Protein AF-A0A7V4QTB6-F1 (afdb_monomer_lite)

pLDDT: mean 81.58, std 23.26, range [26.41, 98.62]

Structure (mmCIF, N/CA/C/O backbone):
data_AF-A0A7V4QTB6-F1
#
_entry.id   AF-A0A7V4QTB6-F1
#
loop_
_atom_site.group_PDB
_atom_site.id
_atom_site.type_symbol
_atom_site.label_atom_id
_atom_site.label_alt_id
_atom_site.label_comp_id
_atom_site.label_asym_id
_atom_site.label_entity_id
_atom_site.label_seq_id
_atom_site.pdbx_PDB_ins_code
_atom_site.Cartn_x
_atom_site.Cartn_y
_atom_site.Cartn_z
_atom_site.occupancy
_atom_site.B_iso_or_equiv
_atom_site.auth_seq_id
_atom_site.auth_comp_id
_atom_site.auth_asym_id
_atom_site.auth_atom_id
_atom_site.pdbx_PDB_model_num
ATOM 1 N N . MET A 1 1 ? -26.967 -27.176 31.912 1.00 52.25 1 MET A N 1
ATOM 2 C CA . MET A 1 1 ? -25.490 -27.238 31.804 1.00 52.25 1 MET A CA 1
ATOM 3 C C . MET A 1 1 ? -24.957 -26.905 30.406 1.00 52.25 1 MET A C 1
ATOM 5 O O . MET A 1 1 ? -24.168 -25.980 30.323 1.00 52.25 1 MET A O 1
ATOM 9 N N . LYS A 1 2 ? -25.415 -27.524 29.301 1.00 46.62 2 LYS A N 1
ATOM 10 C CA . LYS A 1 2 ? -24.895 -27.221 27.940 1.00 46.62 2 LYS A CA 1
ATOM 11 C C . LYS A 1 2 ? -25.033 -25.752 27.477 1.00 46.62 2 LYS A C 1
ATOM 13 O O . LYS A 1 2 ? -24.138 -25.250 26.816 1.00 46.62 2 LYS A O 1
ATOM 18 N N . LYS A 1 3 ? -26.103 -25.044 27.869 1.00 45.50 3 LYS A N 1
ATOM 19 C CA . LYS A 1 3 ? -26.302 -23.616 27.526 1.00 45.50 3 LYS A CA 1
ATOM 20 C C . LYS A 1 3 ? -25.345 -22.658 28.253 1.00 45.50 3 LYS A C 1
ATOM 22 O O . LYS A 1 3 ? -24.990 -21.634 27.695 1.00 45.50 3 LYS A O 1
ATOM 27 N N . ILE A 1 4 ? -24.898 -23.008 29.462 1.00 57.06 4 ILE A N 1
ATOM 28 C CA . ILE A 1 4 ? -23.970 -22.174 30.248 1.00 57.06 4 ILE A CA 1
ATOM 29 C C . ILE A 1 4 ? -22.547 -22.282 29.681 1.00 57.06 4 ILE A C 1
ATOM 31 O O . ILE A 1 4 ? -21.847 -21.283 29.601 1.00 57.06 4 ILE A O 1
ATOM 35 N N . ILE A 1 5 ? -22.157 -23.468 29.200 1.00 63.62 5 ILE A N 1
ATOM 36 C CA . ILE A 1 5 ? -20.864 -23.675 28.529 1.00 63.62 5 ILE A CA 1
ATOM 37 C C . ILE A 1 5 ? -20.791 -22.857 27.230 1.00 63.62 5 ILE A C 1
ATOM 39 O O . ILE A 1 5 ? -19.782 -22.210 26.985 1.00 63.62 5 ILE A O 1
ATOM 43 N N . LEU A 1 6 ? -21.876 -22.810 26.447 1.00 58.66 6 LEU A N 1
ATOM 44 C CA . LEU A 1 6 ? -21.922 -22.035 25.201 1.00 58.66 6 LEU A CA 1
ATOM 45 C C . LEU A 1 6 ? -21.771 -20.522 25.444 1.00 58.66 6 LEU A C 1
ATOM 47 O O . LEU A 1 6 ? -21.059 -19.853 24.707 1.00 58.66 6 LEU A O 1
ATOM 51 N N . ILE A 1 7 ? -22.406 -19.999 26.498 1.00 66.62 7 ILE A N 1
ATOM 52 C CA . ILE A 1 7 ? -22.336 -18.575 26.860 1.00 66.62 7 ILE A CA 1
ATOM 53 C C . ILE A 1 7 ? -20.934 -18.207 27.362 1.00 66.62 7 ILE A C 1
ATOM 55 O O . ILE A 1 7 ? -20.403 -17.178 26.965 1.00 66.62 7 ILE A O 1
ATOM 59 N N . ILE A 1 8 ? -20.296 -19.058 28.173 1.00 68.00 8 ILE A N 1
ATOM 60 C CA . ILE A 1 8 ? -18.919 -18.817 28.636 1.00 68.00 8 ILE A CA 1
ATOM 61 C C . ILE A 1 8 ? -17.934 -18.869 27.460 1.00 68.00 8 ILE A C 1
ATOM 63 O O . ILE A 1 8 ? -17.068 -18.005 27.359 1.00 68.00 8 ILE A O 1
ATOM 67 N N . SER A 1 9 ? -18.090 -19.820 26.532 1.00 58.56 9 SER A N 1
ATOM 68 C CA . SER A 1 9 ? -17.271 -19.873 25.314 1.00 58.56 9 SER A CA 1
ATOM 69 C C . SER A 1 9 ? -17.462 -18.640 24.430 1.00 58.56 9 SER A C 1
ATOM 71 O O . SER A 1 9 ? -16.478 -18.116 23.920 1.00 58.56 9 SER A O 1
ATOM 73 N N . LEU A 1 10 ? -18.694 -18.138 24.298 1.00 53.41 10 LEU A N 1
ATOM 74 C CA . LEU A 1 10 ? -18.993 -16.932 23.527 1.00 53.41 10 LEU A CA 1
ATOM 75 C C . LEU A 1 10 ? -18.393 -15.675 24.177 1.00 53.41 10 LEU A C 1
ATOM 77 O O . LEU A 1 10 ? -17.792 -14.866 23.485 1.00 53.41 10 LEU A O 1
ATOM 81 N N . ILE A 1 11 ? -18.469 -15.549 25.506 1.00 62.56 11 ILE A N 1
ATOM 82 C CA . ILE A 1 11 ? -17.875 -14.425 26.250 1.00 62.56 11 ILE A CA 1
ATOM 83 C C . ILE A 1 11 ? -16.344 -14.435 26.142 1.00 62.56 11 ILE A C 1
ATOM 85 O O . ILE A 1 11 ? -15.745 -13.386 25.920 1.00 62.56 11 ILE A O 1
ATOM 89 N N . VAL A 1 12 ? -15.698 -15.603 26.244 1.00 58.78 12 VAL A N 1
ATOM 90 C CA . VAL A 1 12 ? -14.239 -15.725 26.057 1.00 58.78 12 VAL A CA 1
ATOM 91 C C . VAL A 1 12 ? -13.841 -15.390 24.617 1.00 58.78 12 VAL A C 1
ATOM 93 O O . VAL A 1 12 ? -12.811 -14.756 24.398 1.00 58.78 12 VAL A O 1
ATOM 96 N N . MET A 1 13 ? -14.658 -15.757 23.630 1.00 48.41 13 MET A N 1
ATOM 97 C CA . MET A 1 13 ? -14.410 -15.428 22.225 1.00 48.41 13 MET A CA 1
ATOM 98 C C . MET A 1 13 ? -14.577 -13.921 21.967 1.00 48.41 13 MET A C 1
ATOM 100 O O . MET A 1 13 ? -13.681 -13.306 21.398 1.00 48.41 13 MET A O 1
ATOM 104 N N . CYS A 1 14 ? -15.643 -13.298 22.482 1.00 43.69 14 CYS A N 1
ATOM 105 C CA . CYS A 1 14 ? -15.864 -11.853 22.391 1.00 43.69 14 CYS A CA 1
ATOM 106 C C . CYS A 1 14 ? -14.791 -11.044 23.132 1.00 43.69 14 CYS A C 1
ATOM 108 O O . CYS A 1 14 ? -14.352 -10.029 22.611 1.00 43.69 14 CYS A O 1
ATOM 110 N N . ALA A 1 15 ? -14.312 -11.493 24.298 1.00 45.09 15 ALA A N 1
ATOM 111 C CA . ALA A 1 15 ? -13.235 -10.816 25.026 1.00 45.09 15 ALA A CA 1
ATOM 112 C C . ALA A 1 15 ? -11.891 -10.870 24.275 1.00 45.09 15 ALA A C 1
ATOM 114 O O . ALA A 1 15 ? -11.155 -9.886 24.270 1.00 45.09 15 ALA A O 1
ATOM 115 N N . ASN A 1 16 ? -11.591 -11.984 23.592 1.00 43.19 16 ASN A N 1
ATOM 116 C CA . ASN A 1 16 ? -10.407 -12.087 22.732 1.00 43.19 16 ASN A CA 1
ATOM 117 C C . ASN A 1 16 ? -10.523 -11.218 21.470 1.00 43.19 16 ASN A C 1
ATOM 119 O O . ASN A 1 16 ? -9.516 -10.688 21.013 1.00 43.19 16 ASN A O 1
ATOM 123 N N . VAL A 1 17 ? -11.732 -11.036 20.929 1.00 41.09 17 VAL A N 1
ATOM 124 C CA . VAL A 1 17 ? -11.985 -10.119 19.803 1.00 41.09 17 VAL A CA 1
ATOM 125 C C . VAL A 1 17 ? -11.889 -8.658 20.259 1.00 41.09 17 VAL A C 1
ATOM 127 O O . VAL A 1 17 ? -11.223 -7.866 19.605 1.00 41.09 17 VAL A O 1
ATOM 130 N N . PHE A 1 18 ? -12.447 -8.309 21.422 1.00 38.19 18 PHE A N 1
ATOM 131 C CA . PHE A 1 18 ? -12.431 -6.941 21.957 1.00 38.19 18 PHE A CA 1
ATOM 132 C C . PHE A 1 18 ? -11.025 -6.479 22.374 1.00 38.19 18 PHE A C 1
ATOM 134 O O . PHE A 1 18 ? -10.668 -5.326 22.149 1.00 38.19 18 PHE A O 1
ATOM 141 N N . ALA A 1 19 ? -10.188 -7.378 22.908 1.00 41.09 19 ALA A N 1
ATOM 142 C CA . ALA A 1 19 ? -8.773 -7.089 23.165 1.00 41.09 19 ALA A CA 1
ATOM 143 C C . ALA A 1 19 ? -7.966 -6.848 21.872 1.00 41.09 19 ALA A C 1
ATOM 145 O O . ALA A 1 19 ? -6.931 -6.192 21.914 1.00 41.09 19 ALA A O 1
ATOM 146 N N . ARG A 1 20 ? -8.451 -7.345 20.726 1.00 39.75 20 ARG A N 1
ATOM 147 C CA . ARG A 1 20 ? -7.819 -7.223 19.402 1.00 39.75 20 ARG A CA 1
ATOM 148 C C . ARG A 1 20 ? -8.173 -5.906 18.699 1.00 39.75 20 ARG A C 1
ATOM 150 O O . ARG A 1 20 ? -7.349 -5.374 17.968 1.00 39.75 20 ARG A O 1
ATOM 157 N N . THR A 1 21 ? -9.363 -5.353 18.947 1.00 38.03 21 THR A N 1
ATOM 158 C CA . THR A 1 21 ? -9.851 -4.113 18.305 1.00 38.03 21 THR A CA 1
ATOM 159 C C . THR A 1 21 ? -9.199 -2.837 18.858 1.00 38.03 21 THR A C 1
ATOM 161 O O . THR A 1 21 ? -9.122 -1.836 18.153 1.00 38.03 21 THR A O 1
ATOM 164 N N . VAL A 1 22 ? -8.680 -2.853 20.092 1.00 42.38 22 VAL A N 1
ATOM 165 C CA . VAL A 1 22 ? -8.066 -1.664 20.729 1.00 42.38 22 VAL A CA 1
ATOM 166 C C . VAL A 1 22 ? -6.678 -1.317 20.147 1.00 42.38 22 VAL A C 1
ATOM 168 O O . VAL A 1 22 ? -6.200 -0.205 20.339 1.00 42.38 22 VAL A O 1
ATOM 171 N N . TYR A 1 23 ? -6.048 -2.212 19.380 1.00 47.44 23 TYR A N 1
ATOM 172 C CA . TYR A 1 23 ? -4.681 -2.031 18.860 1.00 47.44 23 TYR A CA 1
ATOM 173 C C . TYR A 1 23 ? -4.576 -1.287 17.510 1.00 47.44 23 TYR A C 1
ATOM 175 O O . TYR A 1 23 ? -3.472 -0.999 17.059 1.00 47.44 23 TYR A O 1
ATOM 183 N N . ASN A 1 24 ? -5.690 -0.952 16.851 1.00 40.47 24 ASN A N 1
ATOM 184 C CA . ASN A 1 24 ? -5.692 -0.528 15.438 1.00 40.47 24 ASN A CA 1
ATOM 185 C C . ASN A 1 24 ? -5.568 0.989 15.174 1.00 40.47 24 ASN A C 1
ATOM 187 O O . ASN A 1 24 ? -5.773 1.428 14.047 1.00 40.47 24 ASN A O 1
ATOM 191 N N . GLY A 1 25 ? -5.225 1.794 16.182 1.00 42.28 25 GLY A N 1
ATOM 192 C CA . GLY A 1 25 ? -4.969 3.238 16.025 1.00 42.28 25 GLY A CA 1
ATOM 193 C C . GLY A 1 25 ? -3.617 3.698 16.568 1.00 42.28 25 GLY A C 1
ATOM 194 O O . GLY A 1 25 ? -3.351 4.894 16.635 1.00 42.28 25 GLY A O 1
ATOM 195 N N . THR A 1 26 ? -2.779 2.766 17.012 1.00 55.22 26 THR A N 1
ATOM 196 C CA . THR A 1 26 ? -1.482 3.067 17.613 1.00 55.22 26 THR A CA 1
ATOM 197 C C . THR A 1 26 ? -0.386 2.645 16.650 1.00 55.22 26 THR A C 1
ATOM 199 O O . THR A 1 26 ? -0.296 1.462 16.321 1.00 55.22 26 THR A O 1
ATOM 202 N N . ASN A 1 27 ? 0.426 3.604 16.201 1.00 73.31 27 ASN A N 1
ATOM 203 C CA . ASN A 1 27 ? 1.630 3.327 15.426 1.00 73.31 27 ASN A CA 1
ATOM 204 C C . ASN A 1 27 ? 2.457 2.242 16.139 1.00 73.31 27 ASN A C 1
ATOM 206 O O . ASN A 1 27 ? 2.655 2.295 17.357 1.00 73.31 27 ASN A O 1
ATOM 210 N N . ILE A 1 28 ? 2.865 1.212 15.392 1.00 86.81 28 ILE A N 1
ATOM 211 C CA . ILE A 1 28 ? 3.766 0.178 15.904 1.00 86.81 28 ILE A CA 1
ATOM 212 C C . ILE A 1 28 ? 5.182 0.757 15.875 1.00 86.81 28 ILE A C 1
ATOM 214 O O . ILE A 1 28 ? 5.935 0.559 14.924 1.00 86.81 28 ILE A O 1
ATOM 218 N N . ASP A 1 29 ? 5.529 1.488 16.925 1.00 90.75 29 ASP A N 1
ATOM 219 C CA . ASP A 1 29 ? 6.823 2.139 17.084 1.00 90.75 29 ASP A CA 1
ATOM 220 C C . ASP A 1 29 ? 7.823 1.151 17.710 1.00 90.75 29 ASP A C 1
ATOM 222 O O . ASP A 1 29 ? 8.087 1.160 18.916 1.00 90.75 29 ASP A O 1
ATOM 226 N N . LEU A 1 30 ? 8.355 0.234 16.900 1.00 94.69 30 LEU A N 1
ATOM 227 C CA . LEU A 1 30 ? 9.460 -0.646 17.296 1.00 94.69 30 LEU A CA 1
ATOM 228 C C . LEU A 1 30 ? 10.768 -0.172 16.663 1.00 94.69 30 LEU A C 1
ATOM 230 O O . LEU A 1 30 ? 10.751 0.422 15.592 1.00 94.69 30 LEU A O 1
ATOM 234 N N . ASN A 1 31 ? 11.905 -0.462 17.292 1.00 95.38 31 ASN A N 1
ATOM 235 C CA . ASN A 1 31 ? 13.220 -0.228 16.690 1.00 95.38 31 ASN A CA 1
ATOM 236 C C . ASN A 1 31 ? 14.146 -1.408 16.920 1.00 95.38 31 ASN A C 1
ATOM 238 O O . ASN A 1 31 ? 14.199 -1.903 18.045 1.00 95.38 31 ASN A O 1
ATOM 242 N N . MET A 1 32 ? 14.923 -1.807 15.918 1.00 96.19 32 MET A N 1
ATOM 243 C CA . MET A 1 32 ? 15.951 -2.826 16.056 1.00 96.19 32 MET A CA 1
ATOM 244 C C . MET A 1 32 ? 17.341 -2.233 15.833 1.00 96.19 32 MET A C 1
ATOM 246 O O . MET A 1 32 ? 17.686 -1.758 14.758 1.00 96.19 32 MET A O 1
ATOM 250 N N . LYS A 1 33 ? 18.202 -2.386 16.838 1.00 95.94 33 LYS A N 1
ATOM 251 C CA . LYS A 1 33 ? 19.624 -2.049 16.734 1.00 95.94 33 LYS A CA 1
ATOM 252 C C . LYS A 1 33 ? 20.467 -3.301 16.727 1.00 95.94 33 LYS A C 1
ATOM 254 O O . LYS A 1 33 ? 20.267 -4.190 17.549 1.00 95.94 33 LYS A O 1
ATOM 259 N N . VAL A 1 34 ? 21.445 -3.364 15.840 1.00 95.19 34 VAL A N 1
ATOM 260 C CA . VAL A 1 34 ? 22.271 -4.550 15.609 1.00 95.19 34 VAL A CA 1
ATOM 261 C C . VAL A 1 34 ? 23.711 -4.262 16.011 1.00 95.19 34 VAL A C 1
ATOM 263 O O . VAL A 1 34 ? 24.217 -3.148 15.866 1.00 95.19 34 VAL A O 1
ATOM 266 N N . TYR A 1 35 ? 24.377 -5.270 16.562 1.00 95.31 35 TYR A N 1
ATOM 267 C CA . TYR A 1 35 ? 25.796 -5.218 16.896 1.00 95.31 35 TYR A CA 1
ATOM 268 C C . TYR A 1 35 ? 26.448 -6.574 16.618 1.00 95.31 35 TYR A C 1
ATOM 270 O O . TYR A 1 35 ? 25.772 -7.586 16.448 1.00 95.31 35 TYR A O 1
ATOM 278 N N . SER A 1 36 ? 27.774 -6.594 16.565 1.00 92.12 36 SER A N 1
ATOM 279 C CA . SER A 1 36 ? 28.563 -7.790 16.292 1.00 92.12 36 SER A CA 1
ATOM 280 C C . SER A 1 36 ? 29.749 -7.853 17.245 1.00 92.12 36 SER A C 1
ATOM 282 O O . SER A 1 36 ? 30.725 -7.114 17.119 1.00 92.12 36 SER A O 1
ATOM 284 N N . ASN A 1 37 ? 29.679 -8.741 18.232 1.00 85.12 37 ASN A N 1
ATOM 285 C CA . ASN A 1 37 ? 30.769 -8.976 19.170 1.00 85.12 37 ASN A CA 1
ATOM 286 C C . ASN A 1 37 ? 31.637 -10.154 18.708 1.00 85.12 37 ASN A C 1
ATOM 288 O O . ASN A 1 37 ? 31.585 -11.253 19.263 1.00 85.12 37 ASN A O 1
ATOM 292 N N . GLY A 1 38 ? 32.433 -9.907 17.664 1.00 73.25 38 GLY A N 1
ATOM 293 C CA . GLY A 1 38 ? 33.534 -10.780 17.257 1.00 73.25 38 GLY A CA 1
ATOM 294 C C . GLY A 1 38 ? 33.098 -12.188 16.855 1.00 73.25 38 GLY A C 1
ATOM 295 O O . GLY A 1 38 ? 33.443 -13.173 17.520 1.00 73.25 38 GLY A O 1
ATOM 296 N N . ASP A 1 39 ? 32.384 -12.304 15.736 1.00 77.50 39 ASP A N 1
ATOM 297 C CA . ASP A 1 39 ? 32.077 -13.598 15.132 1.00 77.50 39 ASP A CA 1
ATOM 298 C C . ASP A 1 39 ? 33.328 -14.242 14.502 1.00 77.50 39 ASP A C 1
ATOM 300 O O . ASP A 1 39 ? 33.614 -14.128 13.311 1.00 77.50 39 ASP A O 1
ATOM 304 N N . THR A 1 40 ? 34.115 -14.902 15.350 1.00 79.44 40 THR A N 1
ATOM 305 C CA . THR A 1 40 ? 35.387 -15.540 14.983 1.00 79.44 40 THR A CA 1
ATOM 306 C C . THR A 1 40 ? 35.228 -16.936 14.383 1.00 79.44 40 THR A C 1
ATOM 308 O O . THR A 1 40 ? 36.206 -17.499 13.888 1.00 79.44 40 THR A O 1
ATOM 311 N N . GLN A 1 41 ? 34.028 -17.524 14.422 1.00 87.38 41 GLN A N 1
ATOM 312 C CA . GLN A 1 41 ? 33.807 -18.875 13.912 1.00 87.38 41 GLN A CA 1
ATOM 313 C C . GLN A 1 41 ? 33.580 -18.824 12.405 1.00 87.38 41 GLN A C 1
ATOM 315 O O . GLN A 1 41 ? 32.708 -18.117 11.921 1.00 87.38 41 GLN A O 1
ATOM 320 N N . SER A 1 42 ? 34.343 -19.588 11.629 1.00 90.88 42 SER A N 1
ATOM 321 C CA . SER A 1 42 ? 34.241 -19.565 10.163 1.00 90.88 42 SER A CA 1
ATOM 322 C C . SER A 1 42 ? 32.973 -20.225 9.615 1.00 90.88 42 SER A C 1
ATOM 324 O O . SER A 1 42 ? 32.696 -20.104 8.426 1.00 90.88 42 SER A O 1
ATOM 326 N N . ASN A 1 43 ? 32.223 -20.954 10.439 1.00 94.00 43 ASN A N 1
ATOM 327 C CA . ASN A 1 43 ? 31.132 -21.832 10.015 1.00 94.00 43 ASN A CA 1
ATOM 328 C C . ASN A 1 43 ? 29.758 -21.486 10.608 1.00 94.00 43 ASN A C 1
ATOM 330 O O . ASN A 1 43 ? 28.802 -22.203 10.319 1.00 94.00 43 ASN A O 1
ATOM 334 N N . THR A 1 44 ? 29.640 -20.424 11.407 1.00 94.81 44 THR A N 1
ATOM 335 C CA . THR A 1 44 ? 28.352 -19.917 11.905 1.00 94.81 44 THR A CA 1
ATOM 336 C C . THR A 1 44 ? 28.291 -18.406 11.753 1.00 94.81 44 THR A C 1
ATOM 338 O O . THR A 1 44 ? 29.321 -17.769 11.888 1.00 94.81 44 THR A O 1
ATOM 341 N N . THR A 1 45 ? 27.125 -17.829 11.471 1.00 95.12 45 THR A N 1
ATOM 342 C CA . THR A 1 45 ? 26.886 -16.378 11.479 1.00 95.12 45 THR A CA 1
ATOM 343 C C . THR A 1 45 ? 26.017 -16.022 12.677 1.00 95.12 45 THR A C 1
ATOM 345 O O . THR A 1 45 ? 24.890 -16.516 12.786 1.00 95.12 45 THR A O 1
ATOM 348 N N . LYS A 1 46 ? 26.535 -15.180 13.575 1.00 95.19 46 LYS A N 1
ATOM 349 C CA . LYS A 1 46 ? 25.895 -14.819 14.852 1.00 95.19 46 LYS A CA 1
ATOM 350 C C . LYS A 1 46 ? 25.032 -13.568 14.745 1.00 95.19 46 LYS A C 1
ATOM 352 O O . LYS A 1 46 ? 25.532 -12.520 14.359 1.00 95.19 46 LYS A O 1
ATOM 357 N N . TYR A 1 47 ? 23.779 -13.650 15.190 1.00 95.81 47 TYR A N 1
ATOM 358 C CA . TYR A 1 47 ? 22.854 -12.517 15.199 1.00 95.81 47 TYR A CA 1
ATOM 359 C C . TYR A 1 47 ? 22.654 -11.981 16.618 1.00 95.81 47 TYR A C 1
ATOM 361 O O . TYR A 1 47 ? 22.196 -12.695 17.518 1.00 95.81 47 TYR A O 1
ATOM 369 N N . GLN A 1 48 ? 23.015 -10.710 16.810 1.00 95.56 48 GLN A N 1
ATOM 370 C CA . GLN A 1 48 ? 22.884 -9.990 18.074 1.00 95.56 48 GLN A CA 1
ATOM 371 C C . GLN A 1 48 ? 22.214 -8.642 17.820 1.00 95.56 48 GLN A C 1
ATOM 373 O O . GLN A 1 48 ? 22.675 -7.845 17.007 1.00 95.56 48 GLN A O 1
ATOM 378 N N . PHE A 1 49 ? 21.107 -8.398 18.509 1.00 96.44 49 PHE A N 1
ATOM 379 C CA . PHE A 1 49 ? 20.323 -7.185 18.327 1.00 96.44 49 PHE A CA 1
ATOM 380 C C . PHE A 1 49 ? 19.575 -6.816 19.605 1.00 96.44 49 PHE A C 1
ATOM 382 O O . PHE A 1 49 ? 19.362 -7.653 20.485 1.00 96.44 49 PHE A O 1
ATOM 389 N N . VAL A 1 50 ? 19.189 -5.554 19.701 1.00 97.56 50 VAL A N 1
ATOM 390 C CA . VAL A 1 50 ? 18.355 -4.978 20.751 1.00 97.56 50 VAL A CA 1
ATOM 391 C C . VAL A 1 50 ? 17.083 -4.489 20.086 1.00 97.56 50 VAL A C 1
ATOM 393 O O . VAL A 1 50 ? 17.175 -3.808 19.068 1.00 97.56 50 VAL A O 1
ATOM 396 N N . ILE A 1 51 ? 15.920 -4.817 20.644 1.00 97.50 51 ILE A N 1
ATOM 397 C CA . ILE A 1 51 ? 14.651 -4.294 20.130 1.00 97.50 51 ILE A CA 1
ATOM 398 C C . ILE A 1 51 ? 13.996 -3.420 21.185 1.00 97.50 51 ILE A C 1
ATOM 400 O O . ILE A 1 51 ? 13.751 -3.877 22.303 1.00 97.50 51 ILE A O 1
ATOM 404 N N . TYR A 1 52 ? 13.711 -2.182 20.806 1.00 97.94 52 TYR A N 1
ATOM 405 C CA . TYR A 1 52 ? 13.006 -1.193 21.605 1.00 97.94 52 TYR A CA 1
ATOM 406 C C . TYR A 1 52 ? 11.523 -1.204 21.255 1.00 97.94 52 TYR A C 1
ATOM 408 O O . TYR A 1 52 ? 11.156 -1.285 20.084 1.00 97.94 52 TYR A O 1
ATOM 416 N N . ASN A 1 53 ? 10.680 -1.093 22.278 1.00 97.06 53 ASN A N 1
ATOM 417 C CA . ASN A 1 53 ? 9.256 -0.847 22.140 1.00 97.06 53 ASN A CA 1
ATOM 418 C C . ASN A 1 53 ? 8.942 0.585 22.565 1.00 97.06 53 ASN A C 1
ATOM 420 O O . ASN A 1 53 ? 8.776 0.886 23.749 1.00 97.06 53 ASN A O 1
ATOM 424 N N . TYR A 1 54 ? 8.879 1.473 21.582 1.00 95.38 54 TYR A N 1
ATOM 425 C CA . TYR A 1 54 ? 8.511 2.870 21.763 1.00 95.38 54 TYR A CA 1
ATOM 426 C C . TYR A 1 54 ? 6.997 3.099 21.749 1.00 95.38 54 TYR A C 1
ATOM 428 O O . TYR A 1 54 ? 6.557 4.195 22.098 1.00 95.38 54 TYR A O 1
ATOM 436 N N . CYS A 1 55 ? 6.204 2.063 21.457 1.00 91.56 55 CYS A N 1
ATOM 437 C CA . CYS A 1 55 ? 4.750 2.121 21.541 1.00 91.56 55 CYS A CA 1
ATOM 438 C C . CYS A 1 55 ? 4.288 2.505 22.955 1.00 91.56 55 CYS A C 1
ATOM 440 O O . CYS A 1 55 ? 4.978 2.285 23.950 1.00 91.56 55 CYS A O 1
ATOM 442 N N . THR A 1 56 ? 3.052 2.982 23.087 1.00 90.69 56 THR A N 1
ATOM 443 C CA . THR A 1 56 ? 2.424 3.253 24.396 1.00 90.69 56 THR A CA 1
ATOM 444 C C . THR A 1 56 ? 1.861 2.002 25.079 1.00 90.69 56 THR A C 1
ATOM 446 O O . THR A 1 56 ? 1.372 2.074 26.207 1.00 90.69 56 THR A O 1
ATOM 449 N N . PHE A 1 57 ? 1.933 0.846 24.420 1.00 91.69 57 PHE A N 1
ATOM 450 C CA . PHE A 1 57 ? 1.341 -0.409 24.869 1.00 91.69 57 PHE A CA 1
ATOM 451 C C . PHE A 1 57 ? 2.373 -1.543 24.923 1.00 91.69 57 PHE A C 1
ATOM 453 O O . PHE A 1 57 ? 3.464 -1.472 24.362 1.00 91.69 57 PHE A O 1
ATOM 460 N N . THR A 1 58 ? 2.011 -2.611 25.631 1.00 94.88 58 THR A N 1
ATOM 461 C CA . THR A 1 58 ? 2.845 -3.810 25.776 1.00 94.88 58 THR A CA 1
ATOM 462 C C . THR A 1 58 ? 2.677 -4.737 24.573 1.00 94.88 58 THR A C 1
ATOM 464 O O . THR A 1 58 ? 1.542 -5.033 24.189 1.00 94.88 58 THR A O 1
ATOM 467 N N . VAL A 1 59 ? 3.790 -5.240 24.037 1.00 95.25 59 VAL A N 1
ATOM 468 C CA . VAL A 1 59 ? 3.831 -6.291 23.004 1.00 95.25 59 VAL A CA 1
ATOM 469 C C . VAL A 1 59 ? 4.330 -7.603 23.600 1.00 95.25 59 VAL A C 1
ATOM 471 O O . VAL A 1 59 ? 5.082 -7.595 24.576 1.00 95.25 59 VAL A O 1
ATOM 474 N N . LYS A 1 60 ? 3.947 -8.750 23.033 1.00 96.81 60 LYS A N 1
ATOM 475 C CA . LYS A 1 60 ? 4.638 -10.007 23.350 1.00 96.81 60 LYS A CA 1
ATOM 476 C C . LYS A 1 60 ? 5.869 -10.124 22.473 1.00 96.81 60 LYS A C 1
ATOM 478 O O . LYS A 1 60 ? 5.817 -9.827 21.285 1.00 96.81 60 LYS A O 1
ATOM 483 N N . ILE A 1 61 ? 6.967 -10.623 23.031 1.00 96.88 61 ILE A N 1
ATOM 484 C CA . ILE A 1 61 ? 8.196 -10.815 22.249 1.00 96.88 61 ILE A CA 1
ATOM 485 C C . ILE A 1 61 ? 7.982 -11.876 21.151 1.00 96.88 61 ILE A C 1
ATOM 487 O O . ILE A 1 61 ? 8.565 -11.772 20.079 1.00 96.88 61 ILE A O 1
ATOM 491 N N . SER A 1 62 ? 7.107 -12.865 21.370 1.00 96.56 62 SER A N 1
ATOM 492 C CA . SER A 1 62 ? 6.733 -13.865 20.350 1.00 96.56 62 SER A CA 1
ATOM 493 C C . SER A 1 62 ? 5.954 -13.296 19.165 1.00 96.56 62 SER A C 1
ATOM 495 O O . SER A 1 62 ? 5.917 -13.932 18.113 1.00 96.56 62 SER A O 1
ATOM 497 N N . ASP A 1 63 ? 5.383 -12.099 19.303 1.00 96.38 63 ASP A N 1
ATOM 498 C CA . ASP A 1 63 ? 4.701 -11.402 18.212 1.00 96.38 63 ASP A CA 1
ATOM 499 C C . ASP A 1 63 ? 5.704 -10.655 17.317 1.00 96.38 63 ASP A C 1
ATOM 501 O O . ASP A 1 63 ? 5.309 -9.972 16.380 1.00 96.38 63 ASP A O 1
ATOM 505 N N . ILE A 1 64 ? 7.008 -10.776 17.583 1.00 96.12 64 ILE A N 1
ATOM 506 C CA . ILE A 1 64 ? 8.088 -10.177 16.803 1.00 96.12 64 ILE A CA 1
ATOM 507 C C . ILE A 1 64 ? 8.903 -11.290 16.135 1.00 96.12 64 ILE A C 1
ATOM 509 O O . ILE A 1 64 ? 9.257 -12.298 16.756 1.00 96.12 64 ILE A O 1
ATOM 513 N N . ARG A 1 65 ? 9.252 -11.099 14.860 1.00 97.25 65 ARG A N 1
ATOM 514 C CA . ARG A 1 65 ? 10.203 -11.964 14.154 1.00 97.25 65 ARG A CA 1
ATOM 515 C C . ARG A 1 65 ? 11.170 -11.158 13.307 1.00 97.25 65 ARG A C 1
ATOM 517 O O . ARG A 1 65 ? 10.857 -10.062 12.851 1.00 97.25 65 ARG A O 1
ATOM 524 N N . ILE A 1 66 ? 12.332 -11.751 13.069 1.00 97.25 66 ILE A N 1
ATOM 525 C CA . ILE A 1 66 ? 13.394 -11.163 12.257 1.00 97.25 66 ILE A CA 1
ATOM 526 C C . ILE A 1 66 ? 13.488 -11.912 10.936 1.00 97.25 66 ILE A C 1
ATOM 528 O O . ILE A 1 66 ? 13.523 -13.145 10.920 1.00 97.25 66 ILE A O 1
ATOM 532 N N . VAL A 1 67 ? 13.559 -11.175 9.831 1.00 96.69 67 VAL A N 1
ATOM 533 C CA . VAL A 1 67 ? 13.809 -11.737 8.501 1.00 96.69 67 VAL A CA 1
ATOM 534 C C . VAL A 1 67 ? 15.150 -11.234 7.989 1.00 96.69 67 VAL A C 1
ATOM 536 O O . VAL A 1 67 ? 15.407 -10.032 7.987 1.00 96.69 67 VAL A O 1
ATOM 539 N N . GLY A 1 68 ? 15.985 -12.145 7.503 1.00 96.06 68 GLY A N 1
ATOM 540 C CA . GLY A 1 68 ? 17.210 -11.798 6.793 1.00 96.06 68 GLY A CA 1
ATOM 541 C C . GLY A 1 68 ? 17.474 -12.721 5.613 1.00 96.06 68 GLY A C 1
ATOM 542 O O . GLY A 1 68 ? 16.707 -13.642 5.324 1.00 96.06 68 GLY A O 1
ATOM 543 N N . TYR A 1 69 ? 18.565 -12.444 4.912 1.00 96.06 69 TYR A N 1
ATOM 544 C CA . TYR A 1 69 ? 18.942 -13.074 3.660 1.00 96.06 69 TYR A CA 1
ATOM 545 C C . TYR A 1 69 ? 20.423 -13.431 3.687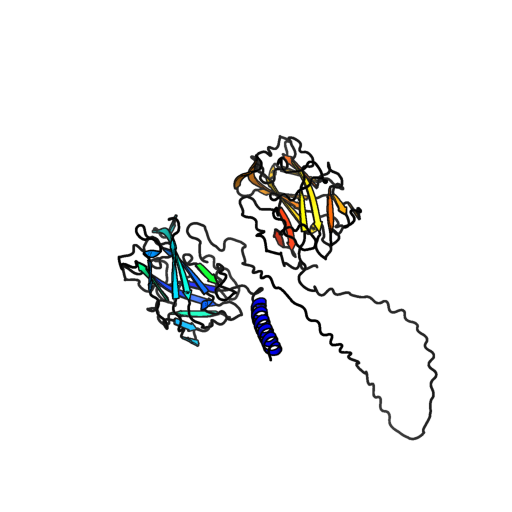 1.00 96.06 69 TYR A C 1
ATOM 547 O O . TYR A 1 69 ? 21.279 -12.612 4.013 1.00 96.06 69 TYR A O 1
ATOM 555 N N . VAL A 1 70 ? 20.711 -14.672 3.327 1.00 96.06 70 VAL A N 1
ATOM 556 C CA . VAL A 1 70 ? 22.059 -15.232 3.234 1.00 96.06 70 VAL A CA 1
ATOM 557 C C . VAL A 1 70 ? 22.258 -15.840 1.851 1.00 96.06 70 VAL A C 1
ATOM 559 O O . VAL A 1 70 ? 21.298 -16.073 1.103 1.00 96.06 70 VAL A O 1
ATOM 562 N N . ARG A 1 71 ? 23.507 -16.100 1.485 1.00 95.06 71 ARG A N 1
ATOM 563 C CA . ARG A 1 71 ? 23.912 -16.645 0.199 1.00 95.06 71 ARG A CA 1
ATOM 564 C C . ARG A 1 71 ? 24.632 -17.973 0.402 1.00 95.06 71 ARG A C 1
ATOM 566 O O . ARG A 1 71 ? 25.508 -18.150 1.238 1.00 95.06 71 ARG A O 1
ATOM 573 N N . SER A 1 72 ? 24.285 -18.938 -0.441 1.00 94.00 72 SER A N 1
ATOM 574 C CA . SER A 1 72 ? 25.119 -20.114 -0.654 1.00 94.00 72 SER A CA 1
ATOM 575 C C . SER A 1 72 ? 25.083 -20.516 -2.114 1.00 94.00 72 SER A C 1
ATOM 577 O O . SER A 1 72 ? 24.016 -20.769 -2.677 1.00 94.00 72 SER A O 1
ATOM 579 N N . THR A 1 73 ? 26.248 -20.626 -2.742 1.00 92.12 73 THR A N 1
ATOM 580 C CA . THR A 1 73 ? 26.344 -21.120 -4.121 1.00 92.12 73 THR A CA 1
ATOM 581 C C . THR A 1 73 ? 26.122 -22.631 -4.204 1.00 92.12 73 THR A C 1
ATOM 583 O O . THR A 1 73 ? 25.734 -23.132 -5.256 1.00 92.12 73 THR A O 1
ATOM 586 N N . THR A 1 74 ? 26.308 -23.355 -3.096 1.00 92.94 74 THR A N 1
ATOM 587 C CA . THR A 1 74 ? 26.283 -24.824 -3.049 1.00 92.94 74 THR A CA 1
ATOM 588 C C . THR A 1 74 ? 25.144 -25.410 -2.221 1.00 92.94 74 THR A C 1
ATOM 590 O O . THR A 1 74 ? 24.773 -26.558 -2.461 1.00 92.94 74 THR A O 1
ATOM 593 N N . ASN A 1 75 ? 24.570 -24.659 -1.276 1.00 94.25 75 ASN A N 1
ATOM 594 C CA . ASN A 1 75 ? 23.468 -25.130 -0.437 1.00 94.25 75 ASN A CA 1
ATOM 595 C C . ASN A 1 75 ? 22.131 -24.489 -0.838 1.00 94.25 75 ASN A C 1
ATOM 597 O O . ASN A 1 75 ? 22.067 -23.322 -1.225 1.00 94.25 75 ASN A O 1
ATOM 601 N N . THR A 1 76 ? 21.066 -25.275 -0.714 1.00 95.50 76 THR A N 1
ATOM 602 C CA . THR A 1 76 ? 19.663 -24.832 -0.695 1.00 95.50 76 THR A CA 1
ATOM 603 C C . THR A 1 76 ? 19.197 -24.652 0.752 1.00 95.50 76 THR A C 1
ATOM 605 O O . THR A 1 76 ? 19.941 -24.977 1.679 1.00 95.50 76 THR A O 1
ATOM 608 N N . ALA A 1 77 ? 17.962 -24.204 0.975 1.00 95.94 77 ALA A N 1
ATOM 609 C CA . ALA A 1 77 ? 17.351 -24.003 2.291 1.00 95.94 77 ALA A CA 1
ATOM 610 C C . ALA A 1 77 ? 17.503 -25.220 3.222 1.00 95.94 77 ALA A C 1
ATOM 612 O O . ALA A 1 77 ? 17.801 -25.063 4.401 1.00 95.94 77 ALA A O 1
ATOM 613 N N . SER A 1 78 ? 17.398 -26.445 2.696 1.00 96.62 78 SER A N 1
ATOM 614 C CA . SER A 1 78 ? 17.595 -27.681 3.474 1.00 96.62 78 SER A CA 1
ATOM 615 C C . SER A 1 78 ? 19.038 -27.911 3.948 1.00 96.62 78 SER A C 1
ATOM 617 O O . SER A 1 78 ? 19.280 -28.710 4.851 1.00 96.62 78 SER A O 1
ATOM 619 N N . GLY A 1 79 ? 20.011 -27.252 3.315 1.00 96.56 79 GLY A N 1
ATOM 620 C CA . GLY A 1 79 ? 21.422 -27.278 3.704 1.00 96.56 79 GLY A CA 1
ATOM 621 C C . GLY A 1 79 ? 21.758 -26.321 4.849 1.00 96.56 79 GLY A C 1
ATOM 622 O O . GLY A 1 79 ? 22.883 -26.360 5.347 1.00 96.56 79 GLY A O 1
ATOM 623 N N . TRP A 1 80 ? 20.802 -25.499 5.285 1.00 97.75 80 TRP A N 1
ATOM 624 C CA . TRP A 1 80 ? 20.948 -24.578 6.405 1.00 97.75 80 TRP A CA 1
ATOM 625 C C . TRP A 1 80 ? 20.406 -25.169 7.710 1.00 97.75 80 TRP A C 1
ATOM 627 O O . TRP A 1 80 ? 19.447 -25.939 7.734 1.00 97.75 80 TRP A O 1
ATOM 637 N N . ALA A 1 81 ? 21.035 -24.779 8.812 1.00 98.06 81 ALA A N 1
ATOM 638 C CA . ALA A 1 81 ? 20.645 -25.093 10.175 1.00 98.06 81 ALA A CA 1
ATOM 639 C C . ALA A 1 81 ? 20.865 -23.867 11.064 1.00 98.06 81 ALA A C 1
ATOM 641 O O . ALA A 1 81 ? 21.628 -22.964 10.723 1.00 98.06 81 ALA A O 1
ATOM 642 N N . TYR A 1 82 ? 20.252 -23.874 12.243 1.00 97.94 82 TYR A N 1
ATOM 643 C CA . TYR A 1 82 ? 20.437 -22.820 13.231 1.00 97.94 82 TYR A CA 1
ATOM 644 C C . TYR A 1 82 ? 20.818 -23.376 14.600 1.00 97.94 82 TYR A C 1
ATOM 646 O O . TYR A 1 82 ? 20.655 -24.566 14.890 1.00 97.94 82 TYR A O 1
ATOM 654 N N . GLN A 1 83 ? 21.335 -22.495 15.448 1.00 96.94 83 GLN A N 1
ATOM 655 C CA . GLN A 1 83 ? 21.484 -22.712 16.881 1.00 96.94 83 GLN A CA 1
ATOM 656 C C . GLN A 1 83 ? 20.859 -21.531 17.611 1.00 96.94 83 GLN A C 1
ATOM 658 O O . GLN A 1 83 ? 21.044 -20.391 17.213 1.00 96.94 83 GLN A O 1
ATOM 663 N N . SER A 1 84 ? 20.109 -21.790 18.671 1.00 96.38 84 SER A N 1
ATOM 664 C CA . SER A 1 84 ? 19.583 -20.752 19.555 1.00 96.38 84 SER A CA 1
ATOM 665 C C . SER A 1 84 ? 19.468 -21.347 20.949 1.00 96.38 84 SER A C 1
ATOM 667 O O . SER A 1 84 ? 19.129 -22.528 21.077 1.00 96.38 84 SER A O 1
ATOM 669 N N . SER A 1 85 ? 19.764 -20.562 21.983 1.00 92.75 85 SER A N 1
ATOM 670 C CA . SER A 1 85 ? 19.630 -21.020 23.365 1.00 92.75 85 SER A CA 1
ATOM 671 C C . SER A 1 85 ? 18.608 -20.176 24.112 1.00 92.75 85 SER A C 1
ATOM 673 O O . SER A 1 85 ? 18.551 -18.957 23.979 1.00 92.75 85 SER A O 1
ATOM 675 N N . ALA A 1 86 ? 17.810 -20.850 24.931 1.00 90.50 86 ALA A N 1
ATOM 676 C CA . ALA A 1 86 ? 16.956 -20.207 25.918 1.00 90.50 86 ALA A CA 1
ATOM 677 C C . ALA A 1 86 ? 17.795 -19.463 26.972 1.00 90.50 86 ALA A C 1
ATOM 679 O O . ALA A 1 86 ? 18.952 -19.816 27.214 1.00 90.50 86 ALA A O 1
ATOM 680 N N . ASN A 1 87 ? 17.192 -18.495 27.667 1.00 92.12 87 ASN A N 1
ATOM 681 C CA . ASN A 1 87 ? 17.808 -17.782 28.799 1.00 92.12 87 ASN A CA 1
ATOM 682 C C . ASN A 1 87 ? 19.027 -16.912 28.443 1.00 92.12 87 ASN A C 1
ATOM 684 O O . ASN A 1 87 ? 19.835 -16.588 29.314 1.00 92.12 87 ASN A O 1
ATOM 688 N N . GLN A 1 88 ? 19.175 -16.520 27.175 1.00 92.19 88 GLN A N 1
ATOM 689 C CA . GLN A 1 88 ? 20.284 -15.666 26.730 1.00 92.19 88 GLN A CA 1
ATOM 690 C C . GLN A 1 88 ? 19.980 -14.169 26.791 1.00 92.19 88 GLN A C 1
ATOM 692 O O . GLN A 1 88 ? 20.892 -13.370 26.571 1.00 92.19 88 GLN A O 1
ATOM 697 N N . GLY A 1 89 ? 18.746 -13.782 27.123 1.00 96.50 89 GLY A N 1
ATOM 698 C CA . GLY A 1 89 ? 18.300 -12.395 27.085 1.00 96.50 89 GLY A CA 1
ATOM 699 C C . GLY A 1 89 ? 17.592 -11.897 28.336 1.00 96.50 89 GLY A C 1
ATOM 700 O O . GLY A 1 89 ? 17.319 -12.639 29.281 1.00 96.50 89 GLY A O 1
ATOM 701 N N . GLU A 1 90 ? 17.286 -10.610 28.314 1.00 98.00 90 GLU A N 1
ATOM 702 C CA . GLU A 1 90 ? 16.628 -9.871 29.383 1.00 98.00 90 GLU A CA 1
ATOM 703 C C . GLU A 1 90 ? 15.783 -8.729 28.807 1.00 98.00 90 GLU A C 1
ATOM 705 O O . GLU A 1 90 ? 16.064 -8.218 27.721 1.00 98.00 90 GLU A O 1
ATOM 710 N N . VAL A 1 91 ? 14.763 -8.327 29.560 1.00 98.31 91 VAL A N 1
ATOM 711 C CA . VAL A 1 91 ? 13.987 -7.104 29.350 1.00 98.31 91 VAL A CA 1
ATOM 712 C C . VAL A 1 91 ? 14.490 -6.043 30.318 1.00 98.31 91 VAL A C 1
ATOM 714 O O . VAL A 1 91 ? 14.678 -6.308 31.515 1.00 98.31 91 VAL A O 1
ATOM 717 N N . ARG A 1 92 ? 14.680 -4.835 29.795 1.00 98.44 92 ARG A N 1
ATOM 718 C CA . ARG A 1 92 ? 15.055 -3.644 30.548 1.00 98.44 92 ARG A CA 1
ATOM 719 C C . ARG A 1 92 ? 14.048 -2.525 30.337 1.00 98.44 92 ARG A C 1
ATOM 721 O O . ARG A 1 92 ? 13.399 -2.454 29.296 1.00 98.44 92 ARG A O 1
ATOM 728 N N . ASP A 1 93 ? 13.930 -1.668 31.341 1.00 98.12 93 ASP A N 1
ATOM 729 C CA . ASP A 1 93 ? 13.157 -0.435 31.233 1.00 98.12 93 ASP A CA 1
ATOM 730 C C . ASP A 1 93 ? 13.927 0.648 30.458 1.00 98.12 93 ASP A C 1
ATOM 732 O O . ASP A 1 93 ? 15.122 0.518 30.179 1.00 98.12 93 ASP A O 1
ATOM 736 N N . ALA A 1 94 ? 13.247 1.749 30.135 1.00 96.12 94 ALA A N 1
ATOM 737 C CA . ALA A 1 94 ? 13.832 2.877 29.406 1.00 96.12 94 ALA A CA 1
ATOM 738 C C . ALA A 1 94 ? 15.008 3.567 30.137 1.00 96.12 94 ALA A C 1
ATOM 740 O O . ALA A 1 94 ? 15.773 4.305 29.522 1.00 96.12 94 ALA A O 1
ATOM 741 N N . SER A 1 95 ? 15.178 3.328 31.444 1.00 96.88 95 SER A N 1
ATOM 742 C CA . SER A 1 95 ? 16.298 3.818 32.260 1.00 96.88 95 SER A CA 1
ATOM 743 C C . SER A 1 95 ? 17.427 2.785 32.408 1.00 96.88 95 SER A C 1
ATOM 745 O O . SER A 1 95 ? 18.316 2.968 33.242 1.00 96.88 95 SER A O 1
ATOM 747 N N . ASN A 1 96 ? 17.418 1.709 31.605 1.00 97.25 96 ASN A N 1
ATOM 748 C CA . ASN A 1 96 ? 18.364 0.586 31.652 1.00 97.25 96 ASN A CA 1
ATOM 749 C C . ASN A 1 96 ? 18.293 -0.242 32.956 1.00 97.25 96 ASN A C 1
ATOM 751 O O . ASN A 1 96 ? 19.206 -1.015 33.271 1.00 97.25 96 ASN A O 1
ATOM 755 N N . GLY A 1 97 ? 17.202 -0.124 33.715 1.00 98.06 97 GLY A N 1
ATOM 756 C CA . GLY A 1 97 ? 16.899 -0.981 34.854 1.00 98.06 97 GLY A CA 1
ATOM 757 C C . GLY A 1 97 ? 16.544 -2.396 34.398 1.00 98.06 97 GLY A C 1
ATOM 758 O O . GLY A 1 97 ? 15.797 -2.588 33.443 1.00 98.06 97 GLY A O 1
ATOM 759 N N . TYR A 1 98 ? 17.100 -3.410 35.066 1.00 98.00 98 TYR A N 1
ATOM 760 C CA . TYR A 1 98 ? 16.726 -4.804 34.815 1.00 98.00 98 TYR A CA 1
ATOM 761 C C . TYR A 1 98 ? 15.291 -5.055 35.285 1.00 98.00 98 TYR A C 1
ATOM 763 O O . TYR A 1 98 ? 14.970 -4.797 36.447 1.00 98.00 98 TYR A O 1
ATOM 771 N N . VAL A 1 99 ? 14.460 -5.615 34.405 1.00 98.00 99 VAL A N 1
ATOM 772 C CA . VAL A 1 99 ? 13.073 -5.976 34.720 1.00 98.00 99 VAL A CA 1
ATOM 773 C C . VAL A 1 99 ? 12.956 -7.484 34.932 1.00 98.00 99 VAL A C 1
ATOM 775 O O . VAL A 1 99 ? 12.469 -7.932 35.970 1.00 98.00 99 VAL A O 1
ATOM 778 N N . ARG A 1 100 ? 13.400 -8.282 33.949 1.00 98.06 100 ARG A N 1
ATOM 779 C CA . ARG A 1 100 ? 13.323 -9.756 33.974 1.00 98.06 100 ARG A CA 1
ATOM 780 C C . ARG A 1 100 ? 14.224 -10.404 32.924 1.00 98.06 100 ARG A C 1
ATOM 782 O O . ARG A 1 100 ? 14.561 -9.780 31.926 1.00 98.06 100 ARG A O 1
ATOM 789 N N . GLY A 1 101 ? 14.554 -11.677 33.121 1.00 97.50 101 GLY A N 1
ATOM 790 C CA . GLY A 1 101 ? 15.137 -12.531 32.087 1.00 97.50 101 GLY A CA 1
ATOM 791 C C . GLY A 1 101 ? 14.079 -13.005 31.089 1.00 97.50 101 GLY A C 1
ATOM 792 O O . GLY A 1 101 ? 12.886 -12.998 31.402 1.00 97.50 101 GLY A O 1
ATOM 793 N N . VAL A 1 102 ? 14.521 -13.438 29.910 1.00 96.50 102 VAL A N 1
ATOM 794 C CA . VAL A 1 102 ? 13.658 -14.081 28.909 1.00 96.50 102 VAL A CA 1
ATOM 795 C C . VAL A 1 102 ? 14.053 -15.545 28.742 1.00 96.50 102 VAL A C 1
ATOM 797 O O . VAL A 1 102 ? 15.235 -15.874 28.751 1.00 96.50 102 VAL A O 1
ATOM 800 N N . THR A 1 103 ? 13.076 -16.433 28.625 1.00 95.75 103 THR A N 1
ATOM 801 C CA . THR A 1 103 ? 13.241 -17.891 28.714 1.00 95.75 103 THR A CA 1
ATOM 802 C C . THR A 1 103 ? 13.075 -18.610 27.380 1.00 95.75 103 THR A C 1
ATOM 804 O O . THR A 1 103 ? 13.479 -19.764 27.255 1.00 95.75 103 THR A O 1
ATOM 807 N N . GLY A 1 104 ? 12.518 -17.945 26.371 1.00 93.50 104 GLY A N 1
ATOM 808 C CA . GLY A 1 104 ? 12.371 -18.481 25.025 1.00 93.50 104 GLY A CA 1
ATOM 809 C C . GLY A 1 104 ? 13.680 -18.513 24.240 1.00 93.50 104 GLY A C 1
ATOM 810 O O . GLY A 1 104 ? 14.670 -17.863 24.579 1.00 93.50 104 GLY A O 1
ATOM 811 N N . SER A 1 105 ? 13.661 -19.280 23.156 1.00 96.19 105 SER A N 1
ATOM 812 C CA . SER A 1 105 ? 14.691 -19.294 22.115 1.00 96.19 105 SER A CA 1
ATOM 813 C C . SER A 1 105 ? 14.096 -18.876 20.770 1.00 96.19 105 SER A C 1
ATOM 815 O O . SER A 1 105 ? 12.873 -18.842 20.601 1.00 96.19 105 SER A O 1
ATOM 817 N N . TYR A 1 106 ? 14.946 -18.578 19.794 1.00 97.44 106 TYR A N 1
ATOM 818 C CA . TYR A 1 106 ? 14.518 -18.365 18.416 1.00 97.44 106 TYR A CA 1
ATOM 819 C C . TYR A 1 106 ? 14.417 -19.690 17.661 1.00 97.44 106 TYR A C 1
ATOM 821 O O . TYR A 1 106 ? 15.287 -20.558 17.754 1.00 97.44 106 TYR A O 1
ATOM 829 N N . ILE A 1 107 ? 13.358 -19.820 16.870 1.00 97.62 107 ILE A N 1
ATOM 830 C CA . ILE A 1 107 ? 13.168 -20.874 15.878 1.00 97.62 107 ILE A CA 1
ATOM 831 C C . ILE A 1 107 ? 13.412 -20.246 14.512 1.00 97.62 107 ILE A C 1
ATOM 833 O O . ILE A 1 107 ? 12.737 -19.279 14.155 1.00 97.62 107 ILE A O 1
ATOM 837 N N . VAL A 1 108 ? 14.370 -20.784 13.755 1.00 98.44 108 VAL A N 1
ATOM 838 C CA . VAL A 1 108 ? 14.730 -20.257 12.435 1.00 98.44 108 VAL A CA 1
ATOM 839 C C . VAL A 1 108 ? 14.265 -21.216 11.347 1.00 98.44 108 VAL A C 1
ATOM 841 O O . VAL A 1 108 ? 14.571 -22.408 11.375 1.00 98.44 108 VAL A O 1
ATOM 844 N N . THR A 1 109 ? 13.530 -20.686 10.377 1.00 98.12 109 THR A N 1
ATOM 845 C CA . THR A 1 109 ? 13.139 -21.404 9.157 1.00 98.12 109 THR A CA 1
ATOM 846 C C . THR A 1 109 ? 13.848 -20.807 7.952 1.00 98.12 109 THR A C 1
ATOM 848 O O . THR A 1 109 ? 14.208 -19.632 7.975 1.00 98.12 109 THR A O 1
ATOM 851 N N . TYR A 1 110 ? 14.061 -21.620 6.917 1.00 98.19 110 TYR A N 1
ATOM 852 C CA . TYR A 1 110 ? 14.768 -21.226 5.700 1.00 98.19 110 TYR A CA 1
ATOM 853 C C . TYR A 1 110 ? 13.902 -21.489 4.473 1.00 98.19 110 TYR A C 1
ATOM 855 O O . TYR A 1 110 ? 13.237 -22.523 4.392 1.00 98.19 110 TYR A O 1
ATOM 863 N N . SER A 1 111 ? 13.959 -20.587 3.498 1.00 97.31 111 SER A N 1
ATOM 864 C CA . SER A 1 111 ? 13.313 -20.754 2.197 1.00 97.31 111 SER A CA 1
ATOM 865 C C . SER A 1 111 ? 14.246 -20.327 1.071 1.00 97.31 111 SER A C 1
ATOM 867 O O . SER A 1 111 ? 14.934 -19.309 1.170 1.00 97.31 111 SER A O 1
ATOM 869 N N . ASP A 1 112 ? 14.261 -21.111 -0.004 1.00 95.69 112 ASP A N 1
ATOM 870 C CA . ASP A 1 112 ? 15.023 -20.786 -1.204 1.00 95.69 112 ASP A CA 1
ATOM 871 C C . ASP A 1 112 ? 14.347 -19.662 -1.988 1.00 95.69 112 ASP A C 1
ATOM 873 O O . ASP A 1 112 ? 13.133 -19.662 -2.188 1.00 95.69 112 ASP A O 1
ATOM 877 N N . GLY A 1 113 ? 15.163 -18.733 -2.468 1.00 92.31 113 GLY A N 1
ATOM 878 C CA . GLY A 1 113 ? 14.809 -17.729 -3.453 1.00 92.31 113 GLY A CA 1
ATOM 879 C C . GLY A 1 113 ? 15.770 -17.768 -4.639 1.00 92.31 113 GLY A C 1
ATOM 880 O O . GLY A 1 113 ? 16.715 -18.563 -4.703 1.00 92.31 113 GLY A O 1
ATOM 881 N N . THR A 1 114 ? 15.521 -16.892 -5.603 1.00 92.69 114 THR A N 1
ATOM 882 C CA . THR A 1 114 ? 16.460 -16.644 -6.699 1.00 92.69 114 THR A CA 1
ATOM 883 C C . THR A 1 114 ? 17.653 -15.863 -6.159 1.00 92.69 114 THR A C 1
ATOM 885 O O . THR A 1 114 ? 17.468 -14.940 -5.373 1.00 92.69 114 THR A O 1
ATOM 888 N N . GLU A 1 115 ? 18.872 -16.216 -6.575 1.00 94.69 115 GLU A N 1
ATOM 889 C CA . GLU A 1 115 ? 20.046 -15.415 -6.223 1.00 94.69 115 GLU A CA 1
ATOM 890 C C . GLU A 1 115 ? 19.947 -14.030 -6.872 1.00 94.69 115 GLU A C 1
ATOM 892 O O . GLU A 1 115 ? 19.710 -13.914 -8.076 1.00 94.69 115 GLU A O 1
ATOM 897 N N . GLN A 1 116 ? 20.144 -12.989 -6.074 1.00 93.19 116 GLN A N 1
ATOM 898 C CA . GLN A 1 116 ? 20.123 -11.602 -6.506 1.00 93.19 116 GLN A CA 1
ATOM 899 C C . GLN A 1 116 ? 21.398 -10.898 -6.034 1.00 93.19 116 GLN A C 1
ATOM 901 O O . GLN A 1 116 ? 21.830 -11.090 -4.897 1.00 93.19 116 GLN A O 1
ATOM 906 N N . ASN A 1 117 ? 21.992 -10.081 -6.908 1.00 92.69 117 ASN A N 1
ATOM 907 C CA . ASN A 1 117 ? 23.071 -9.159 -6.554 1.00 92.69 117 ASN A CA 1
ATOM 908 C C . ASN A 1 117 ? 22.444 -7.820 -6.144 1.00 92.69 117 ASN A C 1
ATOM 910 O O . ASN A 1 117 ? 21.819 -7.150 -6.966 1.00 92.69 117 ASN A O 1
ATOM 914 N N . CYS A 1 118 ? 22.605 -7.447 -4.878 1.00 89.62 118 CYS A N 1
ATOM 915 C CA . CYS A 1 118 ? 22.018 -6.252 -4.274 1.00 89.62 118 CYS A CA 1
ATOM 916 C C . CYS A 1 118 ? 22.940 -5.029 -4.331 1.00 89.62 118 CYS A C 1
ATOM 918 O O . CYS A 1 118 ? 22.673 -4.018 -3.679 1.00 89.62 118 CYS A O 1
ATOM 920 N N . GLY A 1 119 ? 24.008 -5.107 -5.123 1.00 87.88 119 GLY A N 1
ATOM 921 C CA . GLY A 1 119 ? 24.970 -4.038 -5.322 1.00 87.88 119 GLY A CA 1
ATOM 922 C C . GLY A 1 119 ? 26.103 -4.048 -4.302 1.00 87.88 119 GLY A C 1
ATOM 923 O O . GLY A 1 119 ? 26.285 -4.981 -3.518 1.00 87.88 119 GLY A O 1
ATOM 924 N N . THR A 1 120 ? 26.900 -2.984 -4.343 1.00 85.25 120 THR A N 1
ATOM 925 C CA . THR A 1 120 ? 28.098 -2.829 -3.516 1.00 85.25 120 THR A CA 1
ATOM 926 C C . THR A 1 120 ? 27.870 -1.759 -2.455 1.00 85.25 120 THR A C 1
ATOM 928 O O . THR A 1 120 ? 27.545 -0.619 -2.782 1.00 85.25 120 THR A O 1
ATOM 931 N N . SER A 1 121 ? 28.099 -2.091 -1.185 1.00 81.94 121 SER A N 1
ATOM 932 C CA . SER A 1 121 ? 28.085 -1.135 -0.072 1.00 81.94 121 SER A CA 1
ATOM 933 C C . SER A 1 121 ? 29.328 -1.329 0.785 1.00 81.94 121 SER A C 1
ATOM 935 O O . SER A 1 121 ? 29.687 -2.458 1.109 1.00 81.94 121 SER A O 1
ATOM 937 N N . GLY A 1 122 ? 30.017 -0.235 1.124 1.00 76.94 122 GLY A N 1
ATOM 938 C CA . GLY A 1 122 ? 31.273 -0.302 1.882 1.00 76.94 122 GLY A CA 1
ATOM 939 C C . GLY A 1 122 ? 32.405 -1.047 1.158 1.00 76.94 122 GLY A C 1
ATOM 940 O O . GLY A 1 122 ? 33.317 -1.544 1.806 1.00 76.94 122 GLY A O 1
ATOM 941 N N . GLY A 1 123 ? 32.346 -1.154 -0.177 1.00 82.31 123 GLY A N 1
ATOM 942 C CA . GLY A 1 123 ? 33.319 -1.910 -0.980 1.00 82.31 123 GLY A CA 1
ATOM 943 C C . GLY A 1 123 ? 33.085 -3.424 -1.014 1.00 82.31 123 GLY A C 1
ATOM 944 O O . GLY A 1 123 ? 33.911 -4.149 -1.562 1.00 82.31 123 GLY A O 1
ATOM 945 N N . VAL A 1 124 ? 31.969 -3.893 -0.457 1.00 81.69 124 VAL A N 1
ATOM 946 C CA . VAL A 1 124 ? 31.576 -5.302 -0.405 1.00 81.69 124 VAL A CA 1
ATOM 947 C C . VAL A 1 124 ? 30.330 -5.504 -1.263 1.00 81.69 124 VAL A C 1
ATOM 949 O O . VAL A 1 124 ? 29.395 -4.706 -1.181 1.00 81.69 124 VAL A O 1
ATOM 952 N N . GLU A 1 125 ? 30.329 -6.523 -2.123 1.00 89.81 125 GLU A N 1
ATOM 953 C CA . GLU A 1 125 ? 29.133 -6.931 -2.869 1.00 89.81 125 GLU A CA 1
ATOM 954 C C . GLU A 1 125 ? 28.193 -7.717 -1.962 1.00 89.81 125 GLU A C 1
ATOM 956 O O . GLU A 1 125 ? 28.638 -8.612 -1.253 1.00 89.81 125 GLU A O 1
ATOM 961 N N . HIS A 1 126 ? 26.901 -7.408 -2.016 1.00 90.56 126 HIS A N 1
ATOM 962 C CA . HIS A 1 126 ? 25.882 -8.059 -1.199 1.00 90.56 126 HIS A CA 1
ATOM 963 C C . HIS A 1 126 ? 24.982 -8.917 -2.076 1.00 90.56 126 HIS A C 1
ATOM 965 O O . HIS A 1 126 ? 24.451 -8.441 -3.078 1.00 90.56 126 HIS A O 1
ATOM 971 N N . TYR A 1 127 ? 24.760 -10.163 -1.682 1.00 94.31 127 TYR A N 1
ATOM 972 C CA . TYR A 1 127 ? 23.914 -11.111 -2.390 1.00 94.31 127 TYR A CA 1
ATOM 973 C C . TYR A 1 127 ? 22.856 -11.692 -1.457 1.00 94.31 127 TYR A C 1
ATOM 975 O O . TYR A 1 127 ? 23.105 -11.992 -0.289 1.00 94.31 127 TYR A O 1
ATOM 983 N N . ALA A 1 128 ? 21.669 -11.912 -2.008 1.00 93.94 128 ALA A N 1
ATOM 984 C CA . ALA A 1 128 ? 20.564 -12.566 -1.327 1.00 93.94 128 ALA A CA 1
ATOM 985 C C . ALA A 1 128 ? 20.124 -13.784 -2.136 1.00 93.94 128 ALA A C 1
ATOM 987 O O . ALA A 1 128 ? 19.921 -13.684 -3.343 1.00 93.94 128 ALA A O 1
ATOM 988 N N . LYS A 1 129 ? 19.977 -14.940 -1.484 1.00 94.56 129 LYS A N 1
ATOM 989 C CA . LYS A 1 129 ? 19.459 -16.151 -2.137 1.00 94.56 129 LYS A CA 1
ATOM 990 C C . LYS A 1 129 ? 18.535 -16.950 -1.232 1.00 94.56 129 LYS A C 1
ATOM 992 O O . LYS A 1 129 ? 17.465 -17.354 -1.663 1.00 94.56 129 LYS A O 1
ATOM 997 N N . THR A 1 130 ? 18.940 -17.197 0.007 1.00 96.44 130 THR A N 1
ATOM 998 C CA . THR A 1 130 ? 18.144 -17.944 0.982 1.00 96.44 130 THR A CA 1
ATOM 999 C C . THR A 1 130 ? 17.630 -16.976 2.034 1.00 96.44 130 THR A C 1
ATOM 1001 O O . THR A 1 130 ? 18.410 -16.283 2.683 1.00 96.44 130 THR A O 1
ATOM 1004 N N . THR A 1 131 ? 16.316 -16.935 2.219 1.00 96.88 131 THR A N 1
ATOM 1005 C CA . THR A 1 131 ? 15.688 -16.165 3.294 1.00 96.88 131 THR A CA 1
ATOM 1006 C C . THR A 1 131 ? 15.684 -17.000 4.563 1.00 96.88 131 THR A C 1
ATOM 1008 O O . THR A 1 131 ? 15.351 -18.186 4.516 1.00 96.88 131 THR A O 1
ATOM 1011 N N . PHE A 1 132 ? 16.016 -16.385 5.695 1.00 98.00 132 PHE A N 1
ATOM 1012 C CA . PHE A 1 132 ? 15.758 -16.953 7.010 1.00 98.00 132 PHE A CA 1
ATOM 1013 C C . PHE A 1 132 ? 14.711 -16.125 7.754 1.00 98.00 132 PHE A C 1
ATOM 1015 O O . PHE A 1 132 ? 14.688 -14.897 7.659 1.00 98.00 132 PHE A O 1
ATOM 1022 N N . VAL A 1 133 ? 13.856 -16.804 8.515 1.00 98.06 133 VAL A N 1
ATOM 1023 C CA . VAL A 1 133 ? 12.847 -16.187 9.382 1.00 98.06 133 VAL A CA 1
ATOM 1024 C C . VAL A 1 133 ? 13.033 -16.724 10.793 1.00 98.06 133 VAL A C 1
ATOM 1026 O O . VAL A 1 133 ? 12.811 -17.912 11.032 1.00 98.06 133 VAL A O 1
ATOM 1029 N N . ALA A 1 134 ? 13.444 -15.856 11.716 1.00 98.12 134 ALA A N 1
ATOM 1030 C CA . ALA A 1 134 ? 13.698 -16.173 13.114 1.00 98.12 134 ALA A CA 1
ATOM 1031 C C . ALA A 1 134 ? 12.536 -15.683 13.991 1.00 98.12 134 ALA A C 1
ATOM 1033 O O . ALA A 1 134 ? 12.354 -14.482 14.170 1.00 98.12 134 ALA A O 1
ATOM 1034 N N . THR A 1 135 ? 11.764 -16.617 14.548 1.00 97.25 135 THR A N 1
ATOM 1035 C CA . THR A 1 135 ? 10.600 -16.336 15.409 1.00 97.25 135 THR A CA 1
ATOM 1036 C C . THR A 1 135 ? 10.922 -16.685 16.854 1.00 97.25 135 THR A C 1
ATOM 1038 O O . THR A 1 135 ? 11.426 -17.777 17.127 1.00 97.25 135 THR A O 1
ATOM 1041 N N . TYR A 1 136 ? 10.637 -15.780 17.785 1.00 97.06 136 TYR A N 1
ATOM 1042 C CA . TYR A 1 136 ? 10.875 -16.023 19.202 1.00 97.06 136 TYR A CA 1
ATOM 1043 C C . TYR A 1 136 ? 9.773 -16.908 19.810 1.00 97.06 136 TYR A C 1
ATOM 1045 O O . TYR A 1 136 ? 8.587 -16.684 19.591 1.00 97.06 136 TYR A O 1
ATOM 1053 N N . SER A 1 137 ? 10.156 -17.931 20.577 1.00 95.12 137 SER A N 1
ATOM 1054 C CA . SER A 1 137 ? 9.227 -18.944 21.117 1.00 95.12 137 SER A CA 1
ATOM 1055 C C . SER A 1 137 ? 8.727 -18.671 22.541 1.00 95.12 137 SER A C 1
ATOM 1057 O O . SER A 1 137 ? 7.881 -19.410 23.043 1.00 95.12 137 SER A O 1
ATOM 1059 N N . GLY A 1 138 ? 9.260 -17.648 23.214 1.00 93.56 138 GLY A N 1
ATOM 1060 C CA . GLY A 1 138 ? 8.891 -17.323 24.592 1.00 93.56 138 GLY A CA 1
ATOM 1061 C C . GLY A 1 138 ? 7.581 -16.542 24.705 1.00 93.56 138 GLY A C 1
ATOM 1062 O O . GLY A 1 138 ? 7.036 -16.034 23.725 1.00 93.56 138 GLY A O 1
ATOM 1063 N N . THR A 1 139 ? 7.067 -16.436 25.928 1.00 94.94 139 THR A N 1
ATOM 1064 C CA . THR A 1 139 ? 5.789 -15.767 26.232 1.00 94.94 139 THR A CA 1
ATOM 1065 C C . THR A 1 139 ? 5.972 -14.450 26.979 1.00 94.94 139 THR A C 1
ATOM 1067 O O . THR A 1 139 ? 5.012 -13.923 27.537 1.00 94.94 139 THR A O 1
ATOM 1070 N N . GLU A 1 140 ? 7.204 -13.954 27.086 1.00 97.25 140 GLU A N 1
ATOM 1071 C CA . GLU A 1 140 ? 7.484 -12.719 27.802 1.00 97.25 140 GLU A CA 1
ATOM 1072 C C . GLU A 1 140 ? 6.876 -11.510 27.093 1.00 97.25 140 GLU A C 1
ATOM 1074 O O . GLU A 1 140 ? 6.833 -11.416 25.865 1.00 97.25 140 GLU A O 1
ATOM 1079 N N . ASN A 1 141 ? 6.446 -10.559 27.913 1.00 96.88 141 ASN A N 1
ATOM 1080 C CA . ASN A 1 141 ? 6.016 -9.249 27.466 1.00 96.88 141 ASN A CA 1
ATOM 1081 C C . ASN A 1 141 ? 7.221 -8.316 27.307 1.00 96.88 141 ASN A C 1
ATOM 1083 O O . ASN A 1 141 ? 8.245 -8.482 27.975 1.00 96.88 141 ASN A O 1
ATOM 1087 N N . LEU A 1 142 ? 7.045 -7.293 26.489 1.00 97.50 142 LEU A N 1
ATOM 1088 C CA . LEU A 1 142 ? 7.904 -6.134 26.345 1.00 97.50 142 LEU A CA 1
ATOM 1089 C C . LEU A 1 142 ? 7.011 -4.901 26.498 1.00 97.50 142 LEU A C 1
ATOM 1091 O O . LEU A 1 142 ? 6.177 -4.618 25.637 1.00 97.50 142 LEU A O 1
ATOM 1095 N N . GLU A 1 143 ? 7.114 -4.225 27.639 1.00 97.69 143 GLU A N 1
ATOM 1096 C CA . GLU A 1 143 ? 6.297 -3.050 27.940 1.00 97.69 143 GLU A CA 1
ATOM 1097 C C . GLU A 1 143 ? 6.531 -1.928 26.920 1.00 97.69 143 GLU A C 1
ATOM 1099 O O . GLU A 1 143 ? 7.523 -1.922 26.198 1.00 97.69 143 GLU A O 1
ATOM 1104 N N . GLY A 1 144 ? 5.583 -0.999 26.820 1.00 95.31 144 GLY A N 1
ATOM 1105 C CA . GLY A 1 144 ? 5.740 0.206 26.007 1.00 95.31 144 GLY A CA 1
ATOM 1106 C C . GLY A 1 144 ? 6.580 1.277 26.705 1.00 95.31 144 GLY A C 1
ATOM 1107 O O . GLY A 1 144 ? 6.984 1.118 27.855 1.00 95.31 144 GLY A O 1
ATOM 1108 N N . GLY A 1 145 ? 6.795 2.410 26.040 1.00 93.19 145 GLY A N 1
ATOM 1109 C CA . GLY A 1 145 ? 7.459 3.580 26.619 1.00 93.19 145 GLY A CA 1
ATOM 1110 C C . GLY A 1 145 ? 8.986 3.500 26.616 1.00 93.19 145 GLY A C 1
ATOM 1111 O O . GLY A 1 145 ? 9.630 4.064 27.497 1.00 93.19 145 GLY A O 1
ATOM 1112 N N . GLY A 1 146 ? 9.569 2.795 25.646 1.00 95.62 146 GLY A N 1
ATOM 1113 C CA . GLY A 1 146 ? 11.016 2.695 25.444 1.00 95.62 146 GLY A CA 1
ATOM 1114 C C . GLY A 1 146 ? 11.689 1.551 26.200 1.00 95.62 146 GLY A C 1
ATOM 1115 O O . GLY A 1 146 ? 12.915 1.539 26.311 1.00 95.62 146 GLY A O 1
ATOM 1116 N N . TYR A 1 147 ? 10.920 0.589 26.718 1.00 98.12 147 TYR A N 1
ATOM 1117 C CA . TYR A 1 147 ? 11.495 -0.667 27.201 1.00 98.12 147 TYR A CA 1
ATOM 1118 C C . TYR A 1 147 ? 12.130 -1.405 26.030 1.00 98.12 147 TYR A C 1
ATOM 1120 O O . TYR A 1 147 ? 11.746 -1.230 24.873 1.00 98.12 147 TYR A O 1
ATOM 1128 N N . TYR A 1 148 ? 13.099 -2.256 26.328 1.00 98.25 148 TYR A N 1
ATOM 1129 C CA . TYR A 1 148 ? 13.787 -3.014 25.298 1.00 98.25 148 TYR A CA 1
ATOM 1130 C C . TYR A 1 148 ? 14.152 -4.406 25.774 1.00 98.25 148 TYR A C 1
ATOM 1132 O O . TYR A 1 148 ? 14.334 -4.654 26.969 1.00 98.25 148 TYR A O 1
ATOM 1140 N N . PHE A 1 149 ? 14.277 -5.321 24.818 1.00 96.94 149 PHE A N 1
ATOM 1141 C CA . PHE A 1 149 ? 14.818 -6.646 25.068 1.00 96.94 149 PHE A CA 1
ATOM 1142 C C . PHE A 1 149 ? 16.147 -6.827 24.335 1.00 96.94 149 PHE A C 1
ATOM 1144 O O . PHE A 1 149 ? 16.320 -6.403 23.191 1.00 96.94 149 PHE A O 1
ATOM 1151 N N . GLN A 1 150 ? 17.109 -7.438 25.020 1.00 97.44 150 GLN A N 1
ATOM 1152 C CA . GLN A 1 150 ? 18.484 -7.594 24.544 1.00 97.44 150 GLN A CA 1
ATOM 1153 C C . GLN A 1 150 ? 19.123 -8.877 25.090 1.00 97.44 150 GLN A C 1
ATOM 1155 O O . GLN A 1 150 ? 18.624 -9.440 26.070 1.00 97.44 150 GLN A O 1
ATOM 1160 N N . PRO A 1 151 ? 20.259 -9.327 24.530 1.00 97.00 151 PRO A N 1
ATOM 1161 C CA . PRO A 1 151 ? 21.073 -10.356 25.156 1.00 97.00 151 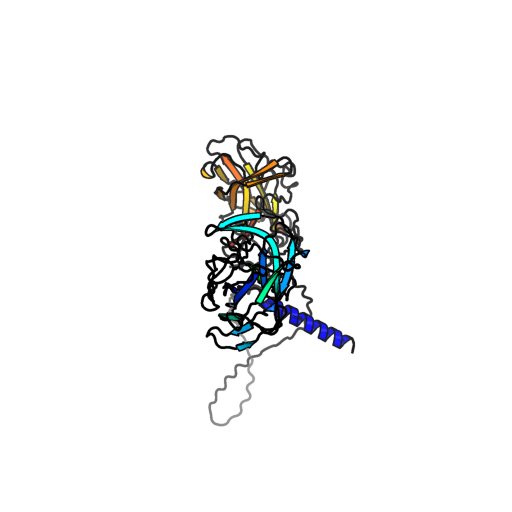PRO A CA 1
ATOM 1162 C C . PRO A 1 151 ? 21.560 -9.901 26.540 1.00 97.00 151 PRO A C 1
ATOM 1164 O O . PRO A 1 151 ? 21.886 -8.729 26.741 1.00 97.00 151 PRO A O 1
ATOM 1167 N N . SER A 1 152 ? 21.638 -10.814 27.509 1.00 96.75 152 SER A N 1
ATOM 1168 C CA . SER A 1 152 ? 22.015 -10.503 28.900 1.00 96.75 152 SER A CA 1
ATOM 1169 C C . SER A 1 152 ? 23.513 -10.225 29.090 1.00 96.75 152 SER A C 1
ATOM 1171 O O . SER A 1 152 ? 23.913 -9.570 30.054 1.00 96.75 152 SER A O 1
ATOM 1173 N N . SER A 1 153 ? 24.351 -10.585 28.115 1.00 96.19 153 SER A N 1
ATOM 1174 C CA . SER A 1 153 ? 25.748 -10.147 27.999 1.00 96.19 153 SER A CA 1
ATOM 1175 C C . SER A 1 153 ? 26.107 -9.842 26.541 1.00 96.19 153 SER A C 1
ATOM 1177 O O . SER A 1 153 ? 25.447 -10.322 25.622 1.00 96.19 153 SER A O 1
ATOM 1179 N N . ASP A 1 154 ? 27.188 -9.092 26.303 1.00 94.69 154 ASP A N 1
ATOM 1180 C CA . ASP A 1 154 ? 27.652 -8.815 24.935 1.00 94.69 154 ASP A CA 1
ATOM 1181 C C . ASP A 1 154 ? 28.149 -10.080 24.214 1.00 94.69 154 ASP A C 1
ATOM 1183 O O . ASP A 1 154 ? 28.234 -10.095 22.990 1.00 94.69 154 ASP A O 1
ATOM 1187 N N . SER A 1 155 ? 28.484 -11.151 24.944 1.00 92.62 155 SER A N 1
ATOM 1188 C CA . SER A 1 155 ? 28.886 -12.444 24.371 1.00 92.62 155 SER A CA 1
ATOM 1189 C C . SER A 1 155 ? 27.706 -13.346 24.003 1.00 92.62 155 SER A C 1
ATOM 1191 O O . SER A 1 155 ? 27.907 -14.355 23.330 1.00 92.62 155 SER A O 1
ATOM 1193 N N . ASN A 1 156 ? 26.498 -13.032 24.479 1.00 95.19 156 ASN A N 1
ATOM 1194 C CA . ASN A 1 156 ? 25.307 -13.814 24.182 1.00 95.19 156 ASN A CA 1
ATOM 1195 C C . ASN A 1 156 ? 24.764 -13.456 22.797 1.00 95.19 156 ASN A C 1
ATOM 1197 O O . ASN A 1 156 ? 24.754 -12.294 22.391 1.00 95.19 156 ASN A O 1
ATOM 1201 N N . THR A 1 157 ? 24.294 -14.470 22.082 1.00 94.69 157 THR A N 1
ATOM 1202 C CA . THR A 1 157 ? 23.653 -14.360 20.769 1.00 94.69 157 THR A CA 1
ATOM 1203 C C . THR A 1 157 ? 22.188 -14.748 20.890 1.00 94.69 157 THR A C 1
ATOM 1205 O O . THR A 1 157 ? 21.816 -15.476 21.806 1.00 94.69 157 THR A O 1
ATOM 1208 N N . TRP A 1 158 ? 21.336 -14.249 19.996 1.00 96.06 158 TRP A N 1
ATOM 1209 C CA . TRP A 1 158 ? 19.945 -14.707 19.947 1.00 96.06 158 TRP A CA 1
ATOM 1210 C C . TRP A 1 158 ? 19.827 -16.024 19.199 1.00 96.06 158 TRP A C 1
ATOM 1212 O O . TRP A 1 158 ? 19.177 -16.971 19.649 1.00 96.06 158 TRP A O 1
ATOM 1222 N N . PHE A 1 159 ? 20.481 -16.076 18.046 1.00 97.12 159 PHE A N 1
ATOM 1223 C CA . PHE A 1 159 ? 20.643 -17.279 17.260 1.00 97.12 159 PHE A CA 1
ATOM 1224 C C . PHE A 1 159 ? 21.876 -17.166 16.366 1.00 97.12 159 PHE A C 1
ATOM 1226 O O . PHE A 1 159 ? 22.429 -16.089 16.134 1.00 97.12 159 PHE A O 1
ATOM 1233 N N . GLU A 1 160 ? 22.286 -18.313 15.855 1.00 96.62 160 GLU A N 1
ATOM 1234 C CA . GLU A 1 160 ? 23.331 -18.467 14.862 1.00 96.62 160 GLU A CA 1
ATOM 1235 C C . GLU A 1 160 ? 22.749 -19.212 13.668 1.00 96.62 160 GLU A C 1
ATOM 1237 O O . GLU A 1 160 ? 21.979 -20.159 13.842 1.00 96.62 160 GLU A O 1
ATOM 1242 N N . THR A 1 161 ? 23.122 -18.808 12.459 1.00 97.12 161 THR A N 1
ATOM 1243 C CA . THR A 1 161 ? 22.842 -19.580 11.241 1.00 97.12 161 THR A CA 1
ATOM 1244 C C . THR A 1 161 ? 24.111 -20.290 10.799 1.00 97.12 161 THR A C 1
ATOM 1246 O O . THR A 1 161 ? 25.211 -19.796 11.030 1.00 97.12 161 THR A O 1
ATOM 1249 N N . ARG A 1 162 ? 23.984 -21.478 10.215 1.00 97.06 162 ARG A N 1
ATOM 1250 C CA . ARG A 1 162 ? 25.120 -22.268 9.736 1.00 97.06 162 ARG A CA 1
ATOM 1251 C C . ARG A 1 162 ? 24.707 -23.229 8.642 1.00 97.06 162 ARG A C 1
ATOM 1253 O O . ARG A 1 162 ? 23.529 -23.550 8.498 1.00 97.06 162 ARG A O 1
ATOM 1260 N N . TYR A 1 163 ? 25.682 -23.797 7.947 1.00 97.12 163 TYR A N 1
ATOM 1261 C CA . TYR A 1 163 ? 25.417 -24.993 7.159 1.00 97.12 163 TYR A CA 1
ATOM 1262 C C . TYR A 1 163 ? 25.218 -26.216 8.063 1.00 97.12 163 TYR A C 1
ATOM 1264 O O . TYR A 1 163 ? 25.915 -26.414 9.067 1.00 97.12 163 TYR A O 1
ATOM 1272 N N . SER A 1 164 ? 24.282 -27.085 7.682 1.00 97.00 164 SER A N 1
ATOM 1273 C CA . SER A 1 164 ? 23.957 -28.330 8.388 1.00 97.00 164 SER A CA 1
ATOM 1274 C C . SER A 1 164 ? 25.173 -29.249 8.530 1.00 97.00 164 SER A C 1
ATOM 1276 O O . SER A 1 164 ? 25.324 -29.921 9.550 1.00 97.00 164 SER A O 1
ATOM 1278 N N . ASN A 1 165 ? 26.075 -29.223 7.544 1.00 96.12 165 ASN A N 1
ATOM 1279 C CA . ASN A 1 165 ? 27.310 -30.007 7.502 1.00 96.12 165 ASN A CA 1
ATOM 1280 C C . ASN A 1 165 ? 28.506 -29.362 8.236 1.00 96.12 165 ASN A C 1
ATOM 1282 O O . ASN A 1 165 ? 29.604 -29.908 8.156 1.00 96.12 165 ASN A O 1
ATOM 1286 N N . TRP A 1 166 ? 28.322 -28.217 8.908 1.00 95.88 166 TRP A N 1
ATOM 1287 C CA . TRP A 1 166 ? 29.377 -27.470 9.615 1.00 95.88 166 TRP A CA 1
ATOM 1288 C C . TRP A 1 166 ? 30.550 -26.983 8.750 1.00 95.88 166 TRP A C 1
ATOM 1290 O O . TRP A 1 166 ? 31.590 -26.593 9.288 1.00 95.88 166 TRP A O 1
ATOM 1300 N N . SER A 1 167 ? 30.399 -26.991 7.423 1.00 96.19 167 SER A N 1
ATOM 1301 C CA . SER A 1 167 ? 31.393 -26.407 6.523 1.00 96.19 167 SER A CA 1
ATOM 1302 C C . SER A 1 167 ? 31.488 -24.890 6.704 1.00 96.19 167 SER A C 1
ATOM 1304 O O . SER A 1 167 ? 30.567 -24.247 7.209 1.00 96.19 167 SER A O 1
ATOM 1306 N N . ASN A 1 168 ? 32.627 -24.320 6.309 1.00 95.50 168 ASN A N 1
ATOM 1307 C CA . ASN A 1 168 ? 32.849 -22.882 6.403 1.00 95.50 168 ASN A CA 1
ATOM 1308 C C . ASN A 1 168 ? 31.844 -22.110 5.542 1.00 95.50 168 ASN A C 1
ATOM 1310 O O . ASN A 1 168 ? 31.554 -22.496 4.409 1.00 95.50 168 ASN A O 1
ATOM 1314 N N . MET A 1 169 ? 31.369 -20.992 6.079 1.00 94.12 169 MET A N 1
ATOM 1315 C CA . MET A 1 169 ? 30.514 -20.042 5.387 1.00 94.12 169 MET A CA 1
ATOM 1316 C C . MET A 1 169 ? 31.361 -18.928 4.787 1.00 94.12 169 MET A C 1
ATOM 1318 O O . MET A 1 169 ? 32.285 -18.417 5.423 1.00 94.12 169 MET A O 1
ATOM 1322 N N . TYR A 1 170 ? 31.026 -18.525 3.566 1.00 91.38 170 TYR A N 1
ATOM 1323 C CA . TYR A 1 170 ? 31.527 -17.281 3.007 1.00 91.38 170 TYR A CA 1
ATOM 1324 C C . TYR A 1 170 ? 30.529 -16.186 3.372 1.00 91.38 170 TYR A C 1
ATOM 1326 O O . TYR A 1 170 ? 29.493 -16.075 2.744 1.00 91.38 170 TYR A O 1
ATOM 1334 N N . LYS A 1 171 ? 30.808 -15.463 4.460 1.00 90.19 171 LYS A N 1
ATOM 1335 C CA . LYS A 1 171 ? 29.868 -14.497 5.055 1.00 90.19 171 LYS A CA 1
ATOM 1336 C C . LYS A 1 171 ? 30.026 -13.083 4.514 1.00 90.19 171 LYS A C 1
ATOM 1338 O O . LYS A 1 171 ? 29.259 -12.204 4.886 1.00 90.19 171 LYS A O 1
ATOM 1343 N N . LEU A 1 172 ? 31.109 -12.821 3.783 1.00 88.00 172 LEU A N 1
ATOM 1344 C CA . LEU A 1 172 ? 31.477 -11.454 3.421 1.00 88.00 172 LEU A CA 1
ATOM 1345 C C . LEU A 1 172 ? 30.460 -10.843 2.468 1.00 88.00 172 LEU A C 1
ATOM 1347 O O . LEU A 1 172 ? 30.275 -9.643 2.515 1.00 88.00 172 LEU A O 1
ATOM 1351 N N . ASP A 1 173 ? 29.803 -11.651 1.646 1.00 89.06 173 ASP A N 1
ATOM 1352 C CA . ASP A 1 173 ? 28.882 -11.198 0.611 1.00 89.06 173 ASP A CA 1
ATOM 1353 C C . ASP A 1 173 ? 27.412 -11.536 0.914 1.00 89.06 173 ASP A C 1
ATOM 1355 O O . ASP A 1 173 ? 26.539 -11.332 0.073 1.00 89.06 173 ASP A O 1
ATOM 1359 N N . ASP A 1 174 ? 27.126 -12.043 2.114 1.00 92.44 174 ASP A N 1
ATOM 1360 C CA . ASP A 1 174 ? 25.772 -12.300 2.601 1.00 92.44 174 ASP A CA 1
ATOM 1361 C C . ASP A 1 174 ? 25.065 -10.961 2.879 1.00 92.44 174 ASP A C 1
ATOM 1363 O O . ASP A 1 174 ? 25.539 -10.168 3.692 1.00 92.44 174 ASP A O 1
ATOM 1367 N N . PHE A 1 175 ? 23.900 -10.724 2.260 1.00 92.62 175 PHE A N 1
ATOM 1368 C CA . PHE A 1 175 ? 23.151 -9.467 2.419 1.00 92.62 175 PHE A CA 1
ATOM 1369 C C . PHE A 1 175 ? 22.887 -9.111 3.888 1.00 92.62 175 PHE A C 1
ATOM 1371 O O . PHE A 1 175 ? 23.097 -7.974 4.288 1.00 92.62 175 PHE A O 1
ATOM 1378 N N . SER A 1 176 ? 22.472 -10.080 4.707 1.00 94.12 176 SER A N 1
ATOM 1379 C CA . SER A 1 176 ? 22.213 -9.900 6.141 1.00 94.12 176 SER A CA 1
ATOM 1380 C C . SER A 1 176 ? 23.367 -10.404 7.013 1.00 94.12 176 SER A C 1
ATOM 1382 O O . SER A 1 176 ? 23.124 -11.041 8.041 1.00 94.12 176 SER A O 1
ATOM 1384 N N . SER A 1 177 ? 24.619 -10.161 6.619 1.00 91.69 177 SER A N 1
ATOM 1385 C CA . SER A 1 177 ? 25.806 -10.574 7.381 1.00 91.69 177 SER A CA 1
ATOM 1386 C C . SER A 1 177 ? 26.234 -9.574 8.457 1.00 91.69 177 SER A C 1
ATOM 1388 O O . SER A 1 177 ? 26.675 -8.473 8.127 1.00 91.69 177 SER A O 1
ATOM 1390 N N . PRO A 1 178 ? 26.245 -9.949 9.748 1.00 86.88 178 PRO A N 1
ATOM 1391 C CA . PRO A 1 178 ? 26.787 -9.112 10.818 1.00 86.88 178 PRO A CA 1
ATOM 1392 C C . PRO A 1 178 ? 28.324 -9.002 10.799 1.00 86.88 178 PRO A C 1
ATOM 1394 O O . PRO A 1 178 ? 28.922 -8.479 11.738 1.00 86.88 178 PRO A O 1
ATOM 1397 N N . ALA A 1 179 ? 28.986 -9.517 9.756 1.00 83.00 179 ALA A N 1
ATOM 1398 C CA . ALA A 1 179 ? 30.399 -9.259 9.480 1.00 83.00 179 ALA A CA 1
ATOM 1399 C C . ALA A 1 179 ? 30.640 -7.873 8.842 1.00 83.00 179 ALA A C 1
ATOM 1401 O O . ALA A 1 179 ? 31.776 -7.548 8.497 1.00 83.00 179 ALA A O 1
ATOM 1402 N N . ASP A 1 180 ? 29.589 -7.061 8.685 1.00 78.44 180 ASP A N 1
ATOM 1403 C CA . ASP A 1 180 ? 29.674 -5.663 8.271 1.00 78.44 180 ASP A CA 1
ATOM 1404 C C . ASP A 1 180 ? 30.512 -4.846 9.270 1.00 78.44 180 ASP A C 1
ATOM 1406 O O . ASP A 1 180 ? 30.210 -4.764 10.464 1.00 78.44 180 ASP A O 1
ATOM 1410 N N . SER A 1 181 ? 31.573 -4.208 8.770 1.00 76.19 181 SER A N 1
ATOM 1411 C CA . SER A 1 181 ? 32.492 -3.394 9.572 1.00 76.19 181 SER A CA 1
ATOM 1412 C C . SER A 1 181 ? 31.844 -2.159 10.203 1.00 76.19 181 SER A C 1
ATOM 1414 O O . SER A 1 181 ? 32.476 -1.510 11.033 1.00 76.19 181 SER A O 1
ATOM 1416 N N . ASN A 1 182 ? 30.622 -1.806 9.796 1.00 83.94 182 ASN A N 1
ATOM 1417 C CA . ASN A 1 182 ? 29.892 -0.650 10.312 1.00 83.94 182 ASN A CA 1
ATOM 1418 C C . ASN A 1 182 ? 29.067 -0.951 11.575 1.00 83.94 182 ASN A C 1
ATOM 1420 O O . ASN A 1 182 ? 28.473 -0.032 12.137 1.00 83.94 182 ASN A O 1
ATOM 1424 N N . LEU A 1 183 ? 29.014 -2.207 12.031 1.00 89.69 183 LEU A N 1
ATOM 1425 C CA . LEU A 1 183 ? 28.297 -2.565 13.252 1.00 89.69 183 LEU A CA 1
ATOM 1426 C C . LEU A 1 183 ? 29.078 -2.193 14.517 1.00 89.69 183 LEU A C 1
ATOM 1428 O O . LEU A 1 183 ? 30.305 -2.295 14.579 1.00 89.69 183 LEU A O 1
ATOM 1432 N N . GLY A 1 184 ? 28.343 -1.820 15.567 1.00 92.06 184 GLY A N 1
ATOM 1433 C CA . GLY A 1 184 ? 28.899 -1.711 16.913 1.00 92.06 184 GLY A CA 1
ATOM 1434 C C . GLY A 1 184 ? 29.418 -3.049 17.433 1.00 92.06 184 GLY A C 1
ATOM 1435 O O . GLY A 1 184 ? 29.021 -4.113 16.964 1.00 92.06 184 GLY A O 1
ATOM 1436 N N . THR A 1 185 ? 30.278 -3.013 18.448 1.00 94.00 185 THR A N 1
ATOM 1437 C CA . THR A 1 185 ? 30.897 -4.218 19.037 1.00 94.00 185 THR A CA 1
ATOM 1438 C C . THR A 1 185 ? 30.268 -4.644 20.364 1.00 94.00 185 THR A C 1
ATOM 1440 O O . THR A 1 185 ? 30.687 -5.624 20.978 1.00 94.00 185 THR A O 1
ATOM 1443 N N . SER A 1 186 ? 29.253 -3.915 20.827 1.00 95.56 186 SER A N 1
ATOM 1444 C CA . SER A 1 186 ? 28.550 -4.154 22.090 1.00 95.56 186 SER A CA 1
ATOM 1445 C C . SER A 1 186 ? 27.104 -3.675 22.008 1.00 95.56 186 SER A C 1
ATOM 1447 O O . SER A 1 186 ? 26.772 -2.848 21.159 1.00 95.56 186 SER A O 1
ATOM 1449 N N . ARG A 1 187 ? 26.259 -4.106 22.951 1.00 94.62 187 ARG A N 1
ATOM 1450 C CA . ARG A 1 187 ? 24.861 -3.639 23.061 1.00 94.62 187 ARG A CA 1
ATOM 1451 C C . ARG A 1 187 ? 24.762 -2.120 23.190 1.00 94.62 187 ARG A C 1
ATOM 1453 O O . ARG A 1 187 ? 23.856 -1.513 22.639 1.00 94.62 187 ARG A O 1
ATOM 1460 N N . ALA A 1 188 ? 25.723 -1.500 23.878 1.00 93.19 188 ALA A N 1
ATOM 1461 C CA . ALA A 1 188 ? 25.773 -0.050 24.070 1.00 93.19 188 ALA A CA 1
ATOM 1462 C C . ALA A 1 188 ? 26.153 0.726 22.797 1.00 93.19 188 ALA A C 1
ATOM 1464 O O . ALA A 1 188 ? 25.937 1.931 22.731 1.00 93.19 188 ALA A O 1
ATOM 1465 N N . THR A 1 189 ? 26.747 0.050 21.813 1.00 95.06 189 THR A N 1
ATOM 1466 C CA . THR A 1 189 ? 27.166 0.641 20.534 1.00 95.06 189 THR A CA 1
ATOM 1467 C C . THR A 1 189 ? 26.361 0.102 19.357 1.00 95.06 189 THR A C 1
ATOM 1469 O O . THR A 1 189 ? 26.733 0.353 18.216 1.00 95.06 189 THR A O 1
ATOM 1472 N N . ALA A 1 190 ? 25.276 -0.634 19.620 1.00 95.12 190 ALA A N 1
ATOM 1473 C CA . ALA A 1 190 ? 24.402 -1.157 18.583 1.00 95.12 190 ALA A CA 1
ATOM 1474 C C . ALA A 1 190 ? 23.858 -0.021 17.707 1.00 95.12 190 ALA A C 1
ATOM 1476 O O . ALA A 1 190 ? 23.520 1.056 18.204 1.00 95.12 190 ALA A O 1
ATOM 1477 N N . VAL A 1 191 ? 23.790 -0.273 16.405 1.00 93.44 191 VAL A N 1
ATOM 1478 C CA . VAL A 1 191 ? 23.410 0.715 15.390 1.00 93.44 191 VAL A CA 1
ATOM 1479 C C . VAL A 1 191 ? 22.161 0.264 14.654 1.00 93.44 191 VAL A C 1
ATOM 1481 O O . VAL A 1 191 ? 21.908 -0.935 14.540 1.00 93.44 191 VAL A O 1
ATOM 1484 N N . ASP A 1 192 ? 21.397 1.219 14.144 1.00 90.62 192 ASP A N 1
ATOM 1485 C CA . ASP A 1 192 ? 20.282 0.943 13.246 1.00 90.62 192 ASP A CA 1
ATOM 1486 C C . ASP A 1 192 ? 20.839 0.317 11.949 1.00 90.62 192 ASP A C 1
ATOM 1488 O O . ASP A 1 192 ? 21.757 0.864 11.321 1.00 90.62 192 ASP A O 1
ATOM 1492 N N . TRP A 1 193 ? 20.378 -0.889 11.593 1.00 86.94 193 TRP A N 1
ATOM 1493 C CA . TRP A 1 193 ? 21.010 -1.700 10.545 1.00 86.94 193 TRP A CA 1
ATOM 1494 C C . TRP A 1 193 ? 20.002 -2.280 9.561 1.00 86.94 193 TRP A C 1
ATOM 1496 O O . TRP A 1 193 ? 19.343 -3.292 9.793 1.00 86.94 193 TRP A O 1
ATOM 1506 N N . LYS A 1 194 ? 20.003 -1.675 8.379 1.00 87.06 194 LYS A N 1
ATOM 1507 C CA . LYS A 1 194 ? 19.018 -1.866 7.315 1.00 87.06 194 LYS A CA 1
ATOM 1508 C C . LYS A 1 194 ? 18.961 -3.258 6.675 1.00 87.06 194 LYS A C 1
ATOM 1510 O O . LYS A 1 194 ? 18.084 -3.530 5.861 1.00 87.06 194 LYS A O 1
ATOM 1515 N N . TYR A 1 195 ? 19.905 -4.146 6.972 1.00 90.62 195 TYR A N 1
ATOM 1516 C CA . TYR A 1 195 ? 19.994 -5.449 6.304 1.00 90.62 195 TYR A CA 1
ATOM 1517 C C . TYR A 1 195 ? 19.227 -6.564 7.017 1.00 90.62 195 TYR A C 1
ATOM 1519 O O . TYR A 1 195 ? 19.213 -7.697 6.537 1.00 90.62 195 TYR A O 1
ATOM 1527 N N . LEU A 1 196 ? 18.562 -6.270 8.133 1.00 93.69 196 LEU A N 1
ATOM 1528 C CA . LEU A 1 196 ? 17.562 -7.145 8.738 1.00 93.69 196 LEU A CA 1
ATOM 1529 C C . LEU A 1 196 ? 16.206 -6.460 8.701 1.00 93.69 196 LEU A C 1
ATOM 1531 O O . LEU A 1 196 ? 16.113 -5.243 8.802 1.00 93.69 196 LEU A O 1
ATOM 1535 N N . ARG A 1 197 ? 15.149 -7.257 8.561 1.00 93.75 197 ARG A N 1
ATOM 1536 C CA . ARG A 1 197 ? 13.776 -6.762 8.610 1.00 93.75 197 ARG A CA 1
ATOM 1537 C C . ARG A 1 197 ? 13.130 -7.164 9.916 1.00 93.75 197 ARG A C 1
ATOM 1539 O O . ARG A 1 197 ? 13.157 -8.344 10.282 1.00 93.75 197 ARG A O 1
ATOM 1546 N N . LEU A 1 198 ? 12.515 -6.189 10.565 1.00 94.56 198 LEU A N 1
ATOM 1547 C CA . LEU A 1 198 ? 11.671 -6.397 11.720 1.00 94.56 198 LEU A CA 1
ATOM 1548 C C . LEU A 1 198 ? 10.232 -6.616 11.262 1.00 94.56 198 LEU A C 1
ATOM 1550 O O . LEU A 1 198 ? 9.683 -5.809 10.514 1.00 94.56 198 LEU A O 1
ATOM 1554 N N . GLN A 1 199 ? 9.625 -7.711 11.711 1.00 95.00 199 GLN A N 1
ATOM 1555 C CA . GLN A 1 199 ? 8.215 -7.976 11.470 1.00 95.00 199 GLN A CA 1
ATOM 1556 C C . GLN A 1 199 ? 7.450 -8.154 12.775 1.00 95.00 199 GLN A C 1
ATOM 1558 O O . GLN A 1 199 ? 7.951 -8.776 13.712 1.00 95.00 199 GLN A O 1
ATOM 1563 N N . TYR A 1 200 ? 6.220 -7.651 12.805 1.00 94.81 200 TYR A N 1
ATOM 1564 C CA . TYR A 1 200 ? 5.303 -7.783 13.936 1.00 94.81 200 TYR A CA 1
ATOM 1565 C C . TYR A 1 200 ? 4.060 -8.580 13.537 1.00 94.81 200 TYR A C 1
ATOM 1567 O O . TYR A 1 200 ? 3.668 -8.609 12.369 1.00 94.81 200 TYR A O 1
ATOM 1575 N N . SER A 1 201 ? 3.440 -9.236 14.509 1.00 94.31 201 SER A N 1
ATOM 1576 C CA . SER A 1 201 ? 2.209 -9.986 14.340 1.00 94.31 201 SER A CA 1
ATOM 1577 C C . SER A 1 201 ? 1.127 -9.470 15.289 1.00 94.31 201 SER A C 1
ATOM 1579 O O . SER A 1 201 ? 1.108 -9.837 16.464 1.00 94.31 201 SER A O 1
ATOM 1581 N N . PRO A 1 202 ? 0.166 -8.667 14.799 1.00 87.38 202 PRO A N 1
ATOM 1582 C CA . PRO A 1 202 ? -0.951 -8.195 15.621 1.00 87.38 202 PRO A CA 1
ATOM 1583 C C . PRO A 1 202 ? -1.913 -9.314 16.058 1.00 87.38 202 PRO A C 1
ATOM 1585 O O . PRO A 1 202 ? -2.851 -9.066 16.815 1.00 87.38 202 PRO A O 1
ATOM 1588 N N . ASP A 1 203 ? -1.723 -10.543 15.572 1.00 84.50 203 ASP A N 1
ATOM 1589 C CA . ASP A 1 203 ? -2.617 -11.669 15.808 1.00 84.50 203 ASP A CA 1
ATOM 1590 C C . ASP A 1 203 ? -1.973 -12.919 16.413 1.00 84.50 203 ASP A C 1
ATOM 1592 O O . ASP A 1 203 ? -2.559 -14.005 16.351 1.00 84.50 203 ASP A O 1
ATOM 1596 N N . GLY A 1 204 ? -0.810 -12.779 17.046 1.00 86.69 204 GLY A N 1
ATOM 1597 C CA . GLY A 1 204 ? -0.176 -13.895 17.746 1.00 86.69 204 GLY A CA 1
ATOM 1598 C C . GLY A 1 204 ? 0.478 -14.917 16.815 1.00 86.69 204 GLY A C 1
ATOM 1599 O O . GLY A 1 204 ? 0.520 -16.105 17.132 1.00 86.69 204 GLY A O 1
ATOM 1600 N N . GLY A 1 205 ? 0.956 -14.467 15.656 1.00 86.06 205 GLY A N 1
ATOM 1601 C CA . GLY A 1 205 ? 1.815 -15.212 14.738 1.00 86.06 205 GLY A CA 1
ATOM 1602 C C . GLY A 1 205 ? 1.149 -15.693 13.446 1.00 86.06 205 GLY A C 1
ATOM 1603 O O . GLY A 1 205 ? 1.781 -16.450 12.705 1.00 86.06 205 GLY A O 1
ATOM 1604 N N . THR A 1 206 ? -0.090 -15.285 13.153 1.00 86.00 206 THR A N 1
ATOM 1605 C CA . THR A 1 206 ? -0.831 -15.745 11.962 1.00 86.00 206 THR A CA 1
ATOM 1606 C C . THR A 1 206 ? -0.539 -14.866 10.746 1.00 86.00 206 THR A C 1
ATOM 1608 O O . THR A 1 206 ? -0.216 -15.377 9.674 1.00 86.00 206 THR A O 1
ATOM 1611 N N . THR A 1 207 ? -0.597 -13.549 10.917 1.00 86.75 207 THR A N 1
ATOM 1612 C CA . THR A 1 207 ? -0.217 -12.544 9.925 1.00 86.75 207 THR A CA 1
ATOM 1613 C C . THR A 1 207 ? 1.011 -11.787 10.401 1.00 86.75 207 THR A C 1
ATOM 1615 O O . THR A 1 207 ? 1.229 -11.609 11.599 1.00 86.75 207 THR A O 1
ATOM 1618 N N . TRP A 1 208 ? 1.848 -11.378 9.452 1.00 91.31 208 TRP A N 1
ATOM 1619 C CA . TRP A 1 208 ? 3.119 -10.728 9.734 1.00 91.31 208 TRP A CA 1
ATOM 1620 C C . TRP A 1 208 ? 3.310 -9.543 8.811 1.00 91.31 208 TRP A C 1
ATOM 1622 O O . TRP A 1 208 ? 3.134 -9.664 7.599 1.00 91.31 208 TRP A O 1
ATOM 1632 N N . ILE A 1 209 ? 3.702 -8.428 9.403 1.00 88.38 209 ILE A N 1
ATOM 1633 C CA . ILE A 1 209 ? 3.877 -7.147 8.730 1.00 88.38 209 ILE A CA 1
ATOM 1634 C C . ILE A 1 209 ? 5.296 -6.648 8.897 1.00 88.38 209 ILE A C 1
ATOM 1636 O O . ILE A 1 209 ? 5.854 -6.761 9.983 1.00 88.38 209 ILE A O 1
ATOM 1640 N N . ASP A 1 210 ? 5.875 -6.109 7.829 1.00 89.31 210 ASP A N 1
ATOM 1641 C CA . ASP A 1 210 ? 7.139 -5.386 7.922 1.00 89.31 210 ASP A CA 1
ATOM 1642 C C . ASP A 1 210 ? 6.919 -4.064 8.671 1.00 89.31 210 ASP A C 1
ATOM 1644 O O . ASP A 1 210 ? 5.952 -3.344 8.413 1.00 89.31 210 ASP A O 1
ATOM 1648 N N . ILE A 1 211 ? 7.795 -3.784 9.634 1.00 88.38 211 ILE A N 1
ATOM 1649 C CA . ILE A 1 211 ? 7.754 -2.572 10.450 1.00 88.38 211 ILE A CA 1
ATOM 1650 C C . ILE A 1 211 ? 8.690 -1.527 9.858 1.00 88.38 211 ILE A C 1
ATOM 1652 O O . ILE A 1 211 ? 9.853 -1.814 9.575 1.00 88.38 211 ILE A O 1
ATOM 1656 N N . CYS A 1 212 ? 8.172 -0.307 9.730 1.00 86.38 212 CYS A N 1
ATOM 1657 C CA . CYS A 1 212 ? 9.009 0.876 9.633 1.00 86.38 212 CYS A CA 1
ATOM 1658 C C . CYS A 1 212 ? 9.436 1.277 11.032 1.00 86.38 212 CYS A C 1
ATOM 1660 O O . CYS A 1 212 ? 8.613 1.670 11.856 1.00 86.38 212 CYS A O 1
ATOM 1662 N N . GLU A 1 213 ? 10.717 1.080 11.303 1.00 88.75 213 GLU A N 1
ATOM 1663 C CA . GLU A 1 213 ? 11.295 1.260 12.619 1.00 88.75 213 GLU A CA 1
ATOM 1664 C C . GLU A 1 213 ? 11.211 2.734 13.028 1.00 88.75 213 GLU A C 1
ATOM 1666 O O . GLU A 1 213 ? 11.219 3.638 12.190 1.00 88.75 213 GLU A O 1
ATOM 1671 N N . SER A 1 214 ? 11.074 2.982 14.327 1.00 88.19 214 SER A N 1
ATOM 1672 C CA . SER A 1 214 ? 10.970 4.326 14.898 1.00 88.19 214 SER A CA 1
ATOM 1673 C C . SER A 1 214 ? 12.184 4.611 15.770 1.00 88.19 214 SER A C 1
ATOM 1675 O O . SER A 1 214 ? 12.476 3.859 16.688 1.00 88.19 214 SER A O 1
ATOM 1677 N N . LEU A 1 215 ? 12.892 5.713 15.542 1.00 87.81 215 LEU A N 1
ATOM 1678 C CA . LEU A 1 215 ? 14.089 6.075 16.309 1.00 87.81 215 LEU A CA 1
ATOM 1679 C C . LEU A 1 215 ? 13.788 6.392 17.781 1.00 87.81 215 LEU A C 1
ATOM 1681 O O . LEU A 1 215 ? 14.685 6.310 18.623 1.00 87.81 215 LEU A O 1
ATOM 1685 N N . ASP A 1 216 ? 12.550 6.779 18.085 1.00 85.94 216 ASP A N 1
ATOM 1686 C CA . ASP A 1 216 ? 12.128 7.258 19.394 1.00 85.94 216 ASP A CA 1
ATOM 1687 C C . ASP A 1 216 ? 10.611 7.104 19.624 1.00 85.94 216 ASP A C 1
ATOM 1689 O O . ASP A 1 216 ? 9.850 6.694 18.750 1.00 85.94 216 ASP A O 1
ATOM 1693 N N . SER A 1 217 ? 10.162 7.485 20.824 1.00 84.62 217 SER A N 1
ATOM 1694 C CA . SER A 1 217 ? 8.750 7.502 21.235 1.00 84.62 217 SER A CA 1
ATOM 1695 C C . SER A 1 217 ? 7.908 8.614 20.616 1.00 84.62 217 SER A C 1
ATOM 1697 O O . SER A 1 217 ? 6.740 8.745 20.972 1.00 84.62 217 SER A O 1
ATOM 1699 N N . SER A 1 218 ? 8.484 9.461 19.761 1.00 82.50 218 SER A N 1
ATOM 1700 C CA . SER A 1 218 ? 7.721 10.438 18.981 1.00 82.50 218 SER A CA 1
ATOM 1701 C C . SER A 1 218 ? 7.316 9.904 17.605 1.00 82.50 218 SER A C 1
ATOM 1703 O O . SER A 1 218 ? 6.616 10.603 16.875 1.00 82.50 218 SER A O 1
ATOM 1705 N N . GLY A 1 219 ? 7.712 8.666 17.274 1.00 79.44 219 GLY A N 1
ATOM 1706 C CA . GLY A 1 219 ? 7.402 8.025 15.998 1.00 79.44 219 GLY A CA 1
ATOM 1707 C C . GLY A 1 219 ? 8.281 8.526 14.853 1.00 79.44 219 GLY A C 1
ATOM 1708 O O . GLY A 1 219 ? 7.889 8.433 13.690 1.00 79.44 219 GLY A O 1
ATOM 1709 N N . THR A 1 220 ? 9.456 9.099 15.153 1.00 84.06 220 THR A N 1
ATOM 1710 C CA . THR A 1 220 ? 10.400 9.516 14.109 1.00 84.06 220 THR A CA 1
ATOM 1711 C C . THR A 1 220 ? 10.844 8.287 13.325 1.00 84.06 220 THR A C 1
ATOM 1713 O O . THR A 1 220 ? 11.549 7.441 13.868 1.00 84.06 220 THR A O 1
ATOM 1716 N N . THR A 1 221 ? 10.464 8.187 12.052 1.00 82.56 221 THR A N 1
ATOM 1717 C CA . THR A 1 221 ? 10.815 7.036 11.212 1.00 82.56 221 THR A CA 1
ATOM 1718 C C . THR A 1 221 ? 12.328 6.900 11.053 1.00 82.56 221 THR A C 1
ATOM 1720 O O . THR A 1 221 ? 13.023 7.856 10.698 1.00 82.56 221 THR A O 1
ATOM 1723 N N . ASP A 1 222 ? 12.835 5.693 11.274 1.00 81.31 222 ASP A N 1
ATOM 1724 C CA . ASP A 1 222 ? 14.207 5.320 10.982 1.00 81.31 222 ASP A CA 1
ATOM 1725 C C . ASP A 1 222 ? 14.385 5.098 9.476 1.00 81.31 222 ASP A C 1
ATOM 1727 O O . ASP A 1 222 ? 13.792 4.205 8.867 1.00 81.31 222 ASP A O 1
ATOM 1731 N N . THR A 1 223 ? 15.248 5.898 8.856 1.00 80.56 223 THR A N 1
ATOM 1732 C CA . THR A 1 223 ? 15.562 5.782 7.426 1.00 80.56 223 THR A CA 1
ATOM 1733 C C . THR A 1 223 ? 16.406 4.551 7.095 1.00 80.56 223 THR A C 1
ATOM 1735 O O . THR A 1 223 ? 16.503 4.175 5.925 1.00 80.56 223 THR A O 1
ATOM 1738 N N . ASN A 1 224 ? 16.981 3.903 8.111 1.00 81.50 224 ASN A N 1
ATOM 1739 C CA . ASN A 1 224 ? 17.666 2.621 8.010 1.00 81.50 224 ASN A CA 1
ATOM 1740 C C . ASN A 1 224 ? 16.777 1.438 8.400 1.00 81.50 224 ASN A C 1
ATOM 1742 O O . ASN A 1 224 ? 17.307 0.340 8.546 1.00 81.50 224 ASN A O 1
ATOM 1746 N N . SER A 1 225 ? 15.455 1.631 8.471 1.00 80.31 225 SER A N 1
ATOM 1747 C CA . SER A 1 225 ? 14.505 0.521 8.568 1.00 80.31 225 SER A CA 1
ATOM 1748 C C . SER A 1 225 ? 14.787 -0.523 7.489 1.00 80.31 225 SER A C 1
ATOM 1750 O O . SER A 1 225 ? 15.154 -0.176 6.357 1.00 80.31 225 SER A O 1
ATOM 1752 N N . GLY A 1 226 ? 14.594 -1.795 7.842 1.00 75.94 226 GLY A N 1
ATOM 1753 C CA . GLY A 1 226 ? 14.888 -2.953 6.999 1.00 75.94 226 GLY A CA 1
ATOM 1754 C C . GLY A 1 226 ? 14.620 -2.758 5.499 1.00 75.94 226 GLY A C 1
ATOM 1755 O O . GLY A 1 226 ? 13.597 -2.225 5.070 1.00 75.94 226 GLY A O 1
ATOM 1756 N N . VAL A 1 227 ? 15.553 -3.222 4.671 1.00 78.12 227 VAL A N 1
ATOM 1757 C CA . VAL A 1 227 ? 15.480 -3.147 3.206 1.00 78.12 227 VAL A CA 1
ATOM 1758 C C . VAL A 1 227 ? 15.127 -4.526 2.664 1.00 78.12 227 VAL A C 1
ATOM 1760 O O . VAL A 1 227 ? 15.659 -5.547 3.112 1.00 78.12 227 VAL A O 1
ATOM 1763 N N . LEU A 1 228 ? 14.245 -4.573 1.664 1.00 80.62 228 LEU A N 1
ATOM 1764 C CA . LEU A 1 228 ? 14.112 -5.777 0.853 1.00 80.62 228 LEU A CA 1
ATOM 1765 C C . LEU A 1 228 ? 15.411 -6.002 0.069 1.00 80.62 228 LEU A C 1
ATOM 1767 O O . LEU A 1 228 ? 16.015 -5.038 -0.410 1.00 80.62 228 LEU A O 1
ATOM 1771 N N . PRO A 1 229 ? 15.853 -7.257 -0.100 1.00 81.81 229 PRO A N 1
ATOM 1772 C CA . PRO A 1 229 ? 17.052 -7.538 -0.863 1.00 81.81 229 PRO A CA 1
ATOM 1773 C C . PRO A 1 229 ? 16.885 -6.944 -2.256 1.00 81.81 229 PRO A C 1
ATOM 1775 O O . PRO A 1 229 ? 15.905 -7.202 -2.954 1.00 81.81 229 PRO A O 1
ATOM 1778 N N . CYS A 1 230 ? 17.843 -6.096 -2.618 1.00 76.81 230 CYS A N 1
ATOM 1779 C CA . CYS A 1 230 ? 18.002 -5.548 -3.954 1.00 76.81 230 CYS A CA 1
ATOM 1780 C C . CYS A 1 230 ? 16.867 -4.616 -4.441 1.00 76.81 230 CYS A C 1
ATOM 1782 O O . CYS A 1 230 ? 16.906 -4.211 -5.599 1.00 76.81 230 CYS A O 1
ATOM 1784 N N . ASN A 1 231 ? 15.889 -4.252 -3.594 1.00 64.25 231 ASN A N 1
ATOM 1785 C CA . ASN A 1 231 ? 14.644 -3.601 -4.038 1.00 64.25 231 ASN A CA 1
ATOM 1786 C C . ASN A 1 231 ? 14.239 -2.330 -3.260 1.00 64.25 231 ASN A C 1
ATOM 1788 O O . ASN A 1 231 ? 13.075 -1.943 -3.264 1.00 64.25 231 ASN A O 1
ATOM 1792 N N . GLY A 1 232 ? 15.201 -1.637 -2.643 1.00 63.88 232 GLY A N 1
ATOM 1793 C CA . GLY A 1 232 ? 14.951 -0.368 -1.947 1.00 63.88 232 GLY A CA 1
ATOM 1794 C C . GLY A 1 232 ? 14.294 -0.525 -0.567 1.00 63.88 232 GLY A C 1
ATOM 1795 O O . GLY A 1 232 ? 13.917 -1.623 -0.153 1.00 63.88 232 GLY A O 1
ATOM 1796 N N . SER A 1 233 ? 14.263 0.574 0.198 1.00 67.88 233 SER A N 1
ATOM 1797 C CA . SER A 1 233 ? 13.756 0.590 1.581 1.00 67.88 233 SER A CA 1
ATOM 1798 C C . SER A 1 233 ? 12.271 0.232 1.621 1.00 67.88 233 SER A C 1
ATOM 1800 O O . SER A 1 233 ? 11.504 0.688 0.776 1.00 67.88 233 SER A O 1
ATOM 1802 N N . ILE A 1 234 ? 11.864 -0.532 2.638 1.00 68.12 234 ILE A N 1
ATOM 1803 C CA . ILE A 1 234 ? 10.448 -0.823 2.916 1.00 68.12 234 ILE A CA 1
ATOM 1804 C C . ILE A 1 234 ? 9.693 0.456 3.312 1.00 68.12 234 ILE A C 1
ATOM 1806 O O . ILE A 1 234 ? 8.477 0.527 3.172 1.00 68.12 234 ILE A O 1
ATOM 1810 N N . CYS A 1 235 ? 10.425 1.490 3.736 1.00 67.75 235 CYS A N 1
ATOM 1811 C CA . CYS A 1 235 ? 9.898 2.721 4.319 1.00 67.75 235 CYS A CA 1
ATOM 1812 C C . CYS A 1 235 ? 10.130 3.946 3.427 1.00 67.75 235 CYS A C 1
ATOM 1814 O O . CYS A 1 235 ? 10.295 5.066 3.911 1.00 67.75 235 CYS A O 1
ATOM 1816 N N . GLY A 1 236 ? 10.167 3.742 2.107 1.00 47.94 236 GLY A N 1
ATOM 1817 C CA . GLY A 1 236 ? 10.181 4.839 1.142 1.00 47.94 236 GLY A CA 1
ATOM 1818 C C . GLY A 1 236 ? 8.913 5.693 1.254 1.00 47.94 236 GLY A C 1
ATOM 1819 O O . GLY A 1 236 ? 7.821 5.144 1.309 1.00 47.94 236 GLY A O 1
ATOM 1820 N N . ALA A 1 237 ? 9.110 7.016 1.327 1.00 41.53 237 ALA A N 1
ATOM 1821 C CA . ALA A 1 237 ? 8.132 8.109 1.419 1.00 41.53 237 ALA A CA 1
ATOM 1822 C C . ALA A 1 237 ? 6.633 7.713 1.398 1.00 41.53 237 ALA A C 1
ATOM 1824 O O . ALA A 1 237 ? 6.107 7.314 0.365 1.00 41.53 237 ALA A O 1
ATOM 1825 N N . GLU A 1 238 ? 5.958 7.950 2.531 1.00 39.00 238 GLU A N 1
ATOM 1826 C CA . GLU A 1 238 ? 4.489 7.980 2.710 1.00 39.00 238 GLU A CA 1
ATOM 1827 C C . GLU A 1 238 ? 3.719 6.655 2.900 1.00 39.00 238 GLU A C 1
ATOM 1829 O O . GLU A 1 238 ? 2.503 6.633 2.730 1.00 39.00 238 GLU A O 1
ATOM 1834 N N . ALA A 1 239 ? 4.347 5.566 3.351 1.00 32.62 239 ALA A N 1
ATOM 1835 C CA . ALA A 1 239 ? 3.604 4.368 3.767 1.00 32.62 239 ALA A CA 1
ATOM 1836 C C . ALA A 1 239 ? 3.636 4.165 5.293 1.00 32.62 239 ALA A C 1
ATOM 1838 O O . ALA A 1 239 ? 4.469 3.432 5.820 1.00 32.62 239 ALA A O 1
ATOM 1839 N N . THR A 1 240 ? 2.709 4.795 6.021 1.00 37.66 240 THR A N 1
ATOM 1840 C CA . THR A 1 240 ? 2.374 4.373 7.392 1.00 37.66 240 THR A CA 1
ATOM 1841 C C . THR A 1 240 ? 1.491 3.117 7.296 1.00 37.66 240 THR A C 1
ATOM 1843 O O . THR A 1 240 ? 0.419 3.186 6.688 1.00 37.66 240 THR A O 1
ATOM 1846 N N . PRO A 1 241 ? 1.897 1.950 7.831 1.00 33.47 241 PRO A N 1
ATOM 1847 C CA . PRO A 1 241 ? 1.092 0.736 7.718 1.00 33.47 241 PRO A CA 1
ATOM 1848 C C . PRO A 1 241 ? -0.213 0.894 8.513 1.00 33.47 241 PRO A C 1
ATOM 1850 O O . PRO A 1 241 ? -0.194 1.007 9.736 1.00 33.47 241 PRO A O 1
ATOM 1853 N N . THR A 1 242 ? -1.353 0.904 7.815 1.00 35.91 242 THR A N 1
ATOM 1854 C CA . THR A 1 242 ? -2.693 0.995 8.423 1.00 35.91 242 THR A CA 1
ATOM 1855 C C . THR A 1 242 ? -3.354 -0.390 8.399 1.00 35.91 242 THR A C 1
ATOM 1857 O O . THR A 1 242 ? -3.386 -1.039 7.355 1.00 35.91 242 THR A O 1
ATOM 1860 N N . PHE A 1 243 ? -3.851 -0.875 9.546 1.00 37.88 243 PHE A N 1
ATOM 1861 C CA . PHE A 1 243 ? -4.415 -2.227 9.719 1.00 37.88 243 PHE A CA 1
ATOM 1862 C C . PHE A 1 243 ? -5.948 -2.241 9.649 1.00 37.88 243 PHE A C 1
ATOM 1864 O O . PHE A 1 243 ? -6.604 -1.482 10.358 1.00 37.88 243 PHE A O 1
ATOM 1871 N N . THR A 1 244 ? -6.540 -3.179 8.896 1.00 33.41 244 THR A N 1
ATOM 1872 C CA . THR A 1 244 ? -8.001 -3.401 8.846 1.00 33.41 244 THR A CA 1
ATOM 1873 C C . THR A 1 244 ? -8.336 -4.866 9.154 1.00 33.41 244 THR A C 1
ATOM 1875 O O . THR A 1 244 ? -7.802 -5.771 8.520 1.00 33.41 244 THR A O 1
ATOM 1878 N N . TYR A 1 245 ? -9.223 -5.115 10.127 1.00 31.70 245 TYR A N 1
ATOM 1879 C CA . TYR A 1 245 ? -9.771 -6.445 10.439 1.00 31.70 245 TYR A CA 1
ATOM 1880 C C . TYR A 1 245 ? -11.299 -6.453 10.290 1.00 31.70 245 TYR A C 1
ATOM 1882 O O . TYR A 1 245 ? -11.973 -5.536 10.753 1.00 31.70 245 TYR A O 1
ATOM 1890 N N . THR A 1 246 ? -11.850 -7.519 9.702 1.00 29.80 246 THR A N 1
ATOM 1891 C CA . THR A 1 246 ? -13.296 -7.755 9.543 1.00 29.80 246 THR A CA 1
ATOM 1892 C C . THR A 1 246 ? -13.905 -8.321 10.835 1.00 29.80 246 THR A C 1
ATOM 1894 O O . THR A 1 246 ? -13.562 -9.428 11.253 1.00 29.80 246 THR A O 1
ATOM 1897 N N . ILE A 1 247 ? -14.823 -7.588 11.473 1.00 29.00 247 ILE A N 1
ATOM 1898 C CA . ILE A 1 247 ? -15.600 -8.050 12.639 1.00 29.00 247 ILE A CA 1
ATOM 1899 C C . ILE A 1 247 ? -16.965 -8.554 12.153 1.00 29.00 247 ILE A C 1
ATOM 1901 O O . ILE A 1 247 ? -17.644 -7.879 11.387 1.00 29.00 247 ILE A O 1
ATOM 1905 N N . THR A 1 248 ? -17.388 -9.739 12.599 1.00 28.44 248 THR A N 1
ATOM 1906 C CA . THR A 1 248 ? -18.772 -10.215 12.434 1.00 28.44 248 THR A CA 1
ATOM 1907 C C . THR A 1 248 ? -19.505 -10.029 13.759 1.00 28.44 248 THR A C 1
ATOM 1909 O O . THR A 1 248 ? -19.370 -10.857 14.658 1.00 28.44 248 THR A O 1
ATOM 1912 N N . ASP A 1 249 ? -20.262 -8.940 13.895 1.00 28.09 249 ASP A N 1
ATOM 1913 C CA . ASP A 1 249 ? -21.051 -8.669 15.099 1.00 28.09 249 ASP A CA 1
ATOM 1914 C C . ASP A 1 249 ? -22.423 -9.353 15.040 1.00 28.09 249 ASP A C 1
ATOM 1916 O O . ASP A 1 249 ? -23.247 -9.091 14.163 1.00 28.09 249 ASP A O 1
ATOM 1920 N N . THR A 1 250 ? -22.711 -10.198 16.031 1.00 28.25 250 THR A N 1
ATOM 1921 C CA . THR A 1 250 ? -24.072 -10.669 16.327 1.00 28.25 250 THR A CA 1
ATOM 1922 C C . THR A 1 250 ? -24.668 -9.857 17.472 1.00 28.25 250 THR A C 1
ATOM 1924 O O . THR A 1 250 ? -24.294 -10.029 18.632 1.00 28.25 250 THR A O 1
ATOM 1927 N N . TRP A 1 251 ? -25.624 -8.986 17.145 1.00 28.34 251 TRP A N 1
ATOM 1928 C CA . TRP A 1 251 ? -26.340 -8.141 18.100 1.00 28.34 251 TRP A CA 1
ATOM 1929 C C . TRP A 1 251 ? -27.360 -8.922 18.939 1.00 28.34 251 TRP A C 1
ATOM 1931 O O . TRP A 1 251 ? -28.187 -9.660 18.406 1.00 28.34 251 TRP A O 1
ATOM 1941 N N . THR A 1 252 ? -27.370 -8.683 20.255 1.00 28.53 252 THR A N 1
ATOM 1942 C CA . THR A 1 252 ? -28.508 -9.005 21.134 1.00 28.53 252 THR A CA 1
ATOM 1943 C C . THR A 1 252 ? -28.854 -7.759 21.946 1.00 28.53 252 THR A C 1
ATOM 1945 O O . THR A 1 252 ? -28.119 -7.385 22.856 1.00 28.53 252 THR A O 1
ATOM 1948 N N . GLN A 1 253 ? -29.946 -7.078 21.596 1.00 27.06 253 GLN A N 1
ATOM 1949 C CA . GLN A 1 253 ? -30.386 -5.864 22.285 1.00 27.06 253 GLN A CA 1
ATOM 1950 C C . GLN A 1 253 ? -31.234 -6.238 23.513 1.00 27.06 253 GLN A C 1
ATOM 1952 O O . GLN A 1 253 ? -32.210 -6.976 23.386 1.00 27.06 253 GLN A O 1
ATOM 1957 N N . THR A 1 254 ? -30.878 -5.717 24.689 1.00 28.83 254 THR A N 1
ATOM 1958 C CA . THR A 1 254 ? -31.747 -5.711 25.879 1.00 28.83 254 THR A CA 1
ATOM 1959 C C . THR A 1 254 ? -32.015 -4.244 26.220 1.00 28.83 254 THR A C 1
ATOM 1961 O O . THR A 1 254 ? -31.052 -3.537 26.504 1.00 28.83 254 THR A O 1
ATOM 1964 N N . PRO A 1 255 ? -33.258 -3.739 26.138 1.00 32.38 255 PRO A N 1
ATOM 1965 C CA . PRO A 1 255 ? -33.531 -2.339 26.432 1.00 32.38 255 PRO A CA 1
ATOM 1966 C C . PRO A 1 255 ? -33.527 -2.105 27.947 1.00 32.38 255 PRO A C 1
ATOM 1968 O O . PRO A 1 255 ? -34.302 -2.725 28.675 1.00 32.38 255 PRO A O 1
ATOM 1971 N N . GLU A 1 256 ? -32.685 -1.183 28.407 1.00 31.25 256 GLU A N 1
ATOM 1972 C CA . GLU A 1 256 ? -32.770 -0.580 29.738 1.00 31.25 256 GLU A CA 1
ATOM 1973 C C . GLU A 1 256 ? -33.233 0.872 29.565 1.00 31.25 256 GLU A C 1
ATOM 1975 O O . GLU A 1 256 ? -32.610 1.658 28.852 1.00 31.25 256 GLU A O 1
ATOM 1980 N N . VAL A 1 257 ? -34.381 1.210 30.159 1.00 29.72 257 VAL A N 1
ATOM 1981 C CA . VAL A 1 257 ? -34.929 2.570 30.181 1.00 29.72 257 VAL A CA 1
ATOM 1982 C C . VAL A 1 257 ? -34.656 3.149 31.562 1.00 29.72 257 VAL A C 1
ATOM 1984 O O . VAL A 1 257 ? -35.290 2.741 32.535 1.00 29.72 257 VAL A O 1
ATOM 1987 N N . THR A 1 258 ? -33.749 4.118 31.642 1.00 31.56 258 THR A N 1
ATOM 1988 C CA . THR A 1 258 ? -33.490 4.884 32.867 1.00 31.56 258 THR A CA 1
ATOM 1989 C C . THR A 1 258 ? -34.100 6.272 32.706 1.00 31.56 258 THR A C 1
ATOM 1991 O O . THR A 1 258 ? -33.586 7.104 31.962 1.00 31.56 258 THR A O 1
ATOM 1994 N N . ALA A 1 259 ? -35.229 6.517 33.372 1.00 29.00 259 ALA A N 1
ATOM 1995 C CA . ALA A 1 259 ? -35.810 7.850 33.500 1.00 29.00 259 ALA A CA 1
ATOM 1996 C C . ALA A 1 259 ? -35.223 8.526 34.747 1.00 29.00 259 ALA A C 1
ATOM 1998 O O . ALA A 1 259 ? -35.380 8.017 35.856 1.00 29.00 259 ALA A O 1
ATOM 1999 N N . THR A 1 260 ? -34.553 9.663 34.567 1.00 31.02 260 THR A N 1
ATOM 2000 C CA . THR A 1 260 ? -34.025 10.472 35.673 1.00 31.02 260 THR A CA 1
ATOM 2001 C C . THR A 1 260 ? -34.896 11.713 35.837 1.00 31.02 260 THR A C 1
ATOM 2003 O O . THR A 1 260 ? -34.679 12.719 35.166 1.00 31.02 260 THR A O 1
ATOM 2006 N N . ASP A 1 261 ? -35.883 11.650 36.731 1.00 31.55 261 ASP A N 1
ATOM 2007 C CA . ASP A 1 261 ? -36.567 12.847 37.225 1.00 31.55 261 ASP A CA 1
ATOM 2008 C C . ASP A 1 261 ? -35.652 13.557 38.228 1.00 31.55 261 ASP A C 1
ATOM 2010 O O . ASP A 1 261 ? -35.234 12.978 39.231 1.00 31.55 261 ASP A O 1
ATOM 2014 N N . THR A 1 262 ? -35.333 14.824 37.964 1.00 34.09 262 THR A N 1
ATOM 2015 C CA . THR A 1 262 ? -34.601 15.676 38.912 1.00 34.09 262 THR A CA 1
ATOM 2016 C C . THR A 1 262 ? -35.606 16.612 39.585 1.00 34.09 262 THR A C 1
ATOM 2018 O O . THR A 1 262 ? -36.017 17.593 38.961 1.00 34.09 262 THR A O 1
ATOM 2021 N N . PRO A 1 263 ? -36.052 16.359 40.831 1.00 33.34 263 PRO A N 1
ATOM 2022 C CA . PRO A 1 263 ? -36.907 17.312 41.519 1.00 33.34 263 PRO A CA 1
ATOM 2023 C C . PRO A 1 263 ? -36.062 18.514 41.949 1.00 33.34 263 PRO A C 1
ATOM 2025 O O . PRO A 1 263 ? -35.093 18.380 42.696 1.00 33.34 263 PRO A O 1
ATOM 2028 N N . THR A 1 264 ? -36.437 19.709 41.495 1.00 34.44 264 THR A N 1
ATOM 2029 C CA . THR A 1 264 ? -35.913 20.951 42.072 1.00 34.44 264 THR A CA 1
ATOM 2030 C C . THR A 1 264 ? -36.726 21.247 43.326 1.00 34.44 264 THR A C 1
ATOM 2032 O O . THR A 1 264 ? -37.882 21.656 43.243 1.00 34.44 264 THR A O 1
ATOM 2035 N N . VAL A 1 265 ? -36.140 20.990 44.494 1.00 30.62 265 VAL A N 1
ATOM 2036 C CA . VAL A 1 265 ? -36.719 21.356 45.789 1.00 30.62 265 VAL A CA 1
ATOM 2037 C C . VAL A 1 265 ? -36.208 22.745 46.159 1.00 30.62 265 VAL A C 1
ATOM 2039 O O . VAL A 1 265 ? -35.025 22.919 46.439 1.00 30.62 265 VAL A O 1
ATOM 2042 N N . THR A 1 266 ? -37.105 23.729 46.184 1.00 35.03 266 THR A N 1
ATOM 2043 C CA . THR A 1 266 ? -36.831 25.046 46.770 1.00 35.03 266 THR A CA 1
ATOM 2044 C C . THR A 1 266 ? -37.530 25.115 48.122 1.00 35.03 266 THR A C 1
ATOM 2046 O O . THR A 1 266 ? -38.721 25.406 48.199 1.00 35.03 266 THR A O 1
ATOM 2049 N N . GLU A 1 267 ? -36.801 24.838 49.202 1.00 29.56 267 GLU A N 1
ATOM 2050 C CA . GLU A 1 267 ? -37.277 25.117 50.558 1.00 29.56 267 GLU A CA 1
ATOM 2051 C C . GLU A 1 267 ? -37.047 26.593 50.883 1.00 29.56 267 GLU A C 1
ATOM 2053 O O . GLU A 1 267 ? -35.923 27.091 50.843 1.00 29.56 267 GLU A O 1
ATOM 2058 N N . THR A 1 268 ? -38.118 27.309 51.222 1.00 32.97 268 THR A N 1
ATOM 2059 C CA . THR A 1 268 ? -38.025 28.648 51.814 1.00 32.97 268 THR A CA 1
ATOM 2060 C C . THR A 1 268 ? -38.703 28.604 53.173 1.00 32.97 268 THR A C 1
ATOM 2062 O O . THR A 1 268 ? -39.918 28.451 53.263 1.00 32.97 268 THR A O 1
ATOM 2065 N N . PHE A 1 269 ? -37.917 28.715 54.243 1.00 30.64 269 PHE A N 1
ATOM 2066 C CA . PHE A 1 269 ? -38.443 28.841 55.598 1.00 30.64 269 PHE A CA 1
ATOM 2067 C C . PHE A 1 269 ? -38.683 30.310 55.938 1.00 30.64 269 PHE A C 1
ATOM 2069 O O . PHE A 1 269 ? -37.818 31.165 55.747 1.00 30.64 269 PHE A O 1
ATOM 2076 N N . THR A 1 270 ? -39.836 30.612 56.527 1.00 33.53 270 THR A N 1
ATOM 2077 C CA . THR A 1 270 ? -40.039 31.846 57.293 1.00 33.53 270 THR A CA 1
ATOM 2078 C C . THR A 1 270 ? -40.919 31.515 58.493 1.00 33.53 270 THR A C 1
ATOM 2080 O O . THR A 1 270 ? -41.985 30.926 58.347 1.00 33.53 270 THR A O 1
ATOM 2083 N N . ASN A 1 271 ? -40.424 31.806 59.696 1.00 29.67 271 ASN A N 1
ATOM 2084 C CA . ASN A 1 271 ? -41.037 31.379 60.952 1.00 29.67 271 ASN A CA 1
ATOM 2085 C C . ASN A 1 271 ? -42.119 32.349 61.466 1.00 29.67 271 ASN A C 1
ATOM 2087 O O . ASN A 1 271 ? -41.885 33.555 61.496 1.00 29.67 271 ASN A O 1
ATOM 2091 N N . SER A 1 272 ? -43.157 31.742 62.071 1.00 28.05 272 SER A N 1
ATOM 2092 C CA . SER A 1 272 ? -43.982 32.211 63.213 1.00 28.05 272 SER A CA 1
ATOM 2093 C C . SER A 1 272 ? -45.195 33.129 62.943 1.00 28.05 272 SER A C 1
ATOM 2095 O O . SER A 1 272 ? -45.077 34.056 62.147 1.00 28.05 272 SER A O 1
ATOM 2097 N N . PRO A 1 273 ? -46.294 33.042 63.733 1.00 40.69 273 PRO A N 1
ATOM 2098 C CA . PRO A 1 273 ? -46.967 31.865 64.295 1.00 40.69 273 PRO A CA 1
ATOM 2099 C C . PRO A 1 273 ? -48.470 31.816 63.932 1.00 40.69 273 PRO A C 1
ATOM 2101 O O . PRO A 1 273 ? -49.102 32.841 63.701 1.00 40.69 273 PRO A O 1
ATOM 2104 N N . ASP A 1 274 ? -49.031 30.609 64.023 1.00 45.12 274 ASP A N 1
ATOM 2105 C CA . ASP A 1 274 ? -50.464 30.287 64.015 1.00 45.12 274 ASP A CA 1
ATOM 2106 C C . ASP A 1 274 ? -51.299 30.665 62.776 1.00 45.12 274 ASP A C 1
ATOM 2108 O O . ASP A 1 274 ? -51.014 31.576 62.010 1.00 45.12 274 ASP A O 1
ATOM 2112 N N . VAL A 1 275 ? -52.411 29.939 62.650 1.00 32.16 275 VAL A N 1
ATOM 2113 C CA . VAL A 1 275 ? -53.504 30.049 61.669 1.00 32.16 275 VAL A CA 1
ATOM 2114 C C . VAL A 1 275 ? -53.424 29.067 60.491 1.00 32.16 275 VAL A C 1
ATOM 2116 O O . VAL A 1 275 ? -52.703 29.226 59.510 1.00 32.16 275 VAL A O 1
ATOM 2119 N N . SER A 1 276 ? -54.277 28.044 60.584 1.00 35.41 276 SER A N 1
ATOM 2120 C CA . SER A 1 276 ? -54.646 27.135 59.502 1.00 35.41 276 SER A CA 1
ATOM 2121 C C . SER A 1 276 ? -55.461 27.853 58.420 1.00 35.41 276 SER A C 1
ATOM 2123 O O . SER A 1 276 ? -56.514 28.414 58.730 1.00 35.41 276 SER A O 1
ATOM 2125 N N . PHE A 1 277 ? -55.064 27.730 57.153 1.00 29.94 277 PHE A N 1
ATOM 2126 C CA . PHE A 1 277 ? -55.935 28.012 56.010 1.00 29.94 277 PHE A CA 1
ATOM 2127 C C . PHE A 1 277 ? -55.898 26.862 55.004 1.00 29.94 277 PHE A C 1
ATOM 2129 O O . PHE A 1 277 ? -54.838 26.432 54.555 1.00 29.94 277 PHE A O 1
ATOM 2136 N N . THR A 1 278 ? -57.081 26.376 54.639 1.00 35.28 278 THR A N 1
ATOM 2137 C CA . THR A 1 278 ? -57.298 25.501 53.486 1.00 35.28 278 THR A CA 1
ATOM 2138 C C . THR A 1 278 ? -57.439 26.392 52.254 1.00 35.28 278 THR A C 1
ATOM 2140 O O . THR A 1 278 ? -58.340 27.230 52.217 1.00 35.28 278 THR A O 1
ATOM 2143 N N . TYR A 1 279 ? -56.562 26.241 51.259 1.00 31.34 279 TYR A N 1
ATOM 2144 C CA . TYR A 1 279 ? -56.663 26.964 49.989 1.00 31.34 279 TYR A CA 1
ATOM 2145 C C . TYR A 1 279 ? -56.780 25.974 48.830 1.00 31.34 279 TYR A C 1
ATOM 2147 O O . TYR A 1 279 ? -55.941 25.090 48.676 1.00 31.34 279 TYR A O 1
ATOM 2155 N N . THR A 1 280 ? -57.826 26.140 48.023 1.00 45.00 280 THR A N 1
ATOM 2156 C CA . THR A 1 280 ? -58.058 25.412 46.771 1.00 45.00 280 THR A CA 1
ATOM 2157 C C . THR A 1 280 ? -57.733 26.365 45.618 1.00 45.00 280 THR A C 1
ATOM 2159 O O . THR A 1 280 ? -58.560 27.230 45.326 1.00 45.00 280 THR A O 1
ATOM 2162 N N . PRO A 1 281 ? -56.555 26.295 44.973 1.00 31.47 281 PRO A N 1
ATOM 2163 C CA . PRO A 1 281 ? -56.288 27.132 43.815 1.00 31.47 281 PRO A CA 1
ATOM 2164 C C . PRO A 1 281 ? -56.804 26.465 42.534 1.00 31.47 281 PRO A C 1
ATOM 2166 O O . PRO A 1 281 ? -56.385 25.371 42.159 1.00 31.47 281 PRO A O 1
ATOM 2169 N N . THR A 1 282 ? -57.702 27.163 41.845 1.00 35.75 282 THR A N 1
ATOM 2170 C CA . THR A 1 282 ? -58.010 26.940 40.430 1.00 35.75 282 THR A CA 1
ATOM 2171 C C . THR A 1 282 ? -56.878 27.551 39.604 1.00 35.75 282 THR A C 1
ATOM 2173 O O . THR A 1 282 ? -56.624 28.751 39.714 1.00 35.75 282 THR A O 1
ATOM 2176 N N . ILE A 1 283 ? -56.188 26.745 38.794 1.00 31.48 283 ILE A N 1
ATOM 2177 C CA . ILE A 1 283 ? -55.114 27.212 37.908 1.00 31.48 283 ILE A CA 1
ATOM 2178 C C . ILE A 1 283 ? -55.721 27.551 36.542 1.00 31.48 283 ILE A C 1
ATOM 2180 O O . ILE A 1 283 ? -56.257 26.679 35.863 1.00 31.48 283 ILE A O 1
ATOM 2184 N N . THR A 1 284 ? -55.621 28.819 36.143 1.00 34.00 284 THR A N 1
ATOM 2185 C CA . THR A 1 284 ? -55.852 29.274 34.766 1.00 34.00 284 THR A CA 1
ATOM 2186 C C . THR A 1 284 ? -54.488 29.476 34.113 1.00 34.00 284 THR A C 1
ATOM 2188 O O . THR A 1 284 ? -53.787 30.432 34.442 1.00 34.00 284 THR A O 1
ATOM 2191 N N . GLU A 1 285 ? -54.091 28.586 33.202 1.00 29.91 285 GLU A N 1
ATOM 2192 C CA . GLU A 1 285 ? -52.876 28.761 32.398 1.00 29.91 285 GLU A CA 1
ATOM 2193 C C . GLU A 1 285 ? -53.118 29.764 31.266 1.00 29.91 285 GLU A C 1
ATOM 2195 O O . GLU A 1 285 ? -53.994 29.582 30.423 1.00 29.91 285 GLU A O 1
ATOM 2200 N N . THR A 1 286 ? -52.304 30.817 31.221 1.00 34.91 286 THR A N 1
ATOM 2201 C CA . THR A 1 286 ? -52.136 31.657 30.029 1.00 34.91 286 THR A CA 1
ATOM 2202 C C . THR A 1 286 ? -50.739 31.390 29.481 1.00 34.91 286 THR A C 1
ATOM 2204 O O . THR A 1 286 ? -49.753 31.870 30.033 1.00 34.91 286 THR A O 1
ATOM 2207 N N . ASN A 1 287 ? -50.648 30.585 28.420 1.00 33.22 287 ASN A N 1
ATOM 2208 C CA . ASN A 1 287 ? -49.391 30.281 27.738 1.00 33.22 287 ASN A CA 1
ATOM 2209 C C . ASN A 1 287 ? -49.092 31.363 26.688 1.00 33.22 287 ASN A C 1
ATOM 2211 O O . ASN A 1 287 ? -49.634 31.345 25.585 1.00 33.22 287 ASN A O 1
ATOM 2215 N N . THR A 1 288 ? -48.214 32.307 27.026 1.00 43.91 288 THR A N 1
ATOM 2216 C CA . THR A 1 288 ? -47.575 33.219 26.064 1.00 43.91 288 THR A CA 1
ATOM 2217 C C . THR A 1 288 ? -46.068 33.034 26.095 1.00 43.91 288 THR A C 1
ATOM 2219 O O . THR A 1 288 ? -45.340 33.825 26.689 1.00 43.91 288 THR A O 1
ATOM 2222 N N . SER A 1 289 ? -45.603 31.996 25.415 1.00 34.19 289 SER A N 1
ATOM 2223 C CA . SER A 1 289 ? -44.297 31.959 24.764 1.00 34.19 289 SER A CA 1
ATOM 2224 C C . SER A 1 289 ? -44.312 30.796 23.777 1.00 34.19 289 SER A C 1
ATOM 2226 O O . SER A 1 289 ? -44.595 29.659 24.133 1.00 34.19 289 SER A O 1
ATOM 2228 N N . SER A 1 290 ? -44.074 31.094 22.502 1.00 34.47 290 SER A N 1
ATOM 2229 C CA . SER A 1 290 ? -43.720 30.084 21.507 1.00 34.47 290 SER A CA 1
ATOM 2230 C C . SER A 1 290 ? -42.222 29.835 21.675 1.00 34.47 290 SER A C 1
ATOM 2232 O O . SER A 1 290 ? -41.449 30.697 21.249 1.00 34.47 290 SER A O 1
ATOM 2234 N N . PRO A 1 291 ? -41.768 28.742 22.314 1.00 34.69 291 PRO A N 1
ATOM 2235 C CA . PRO A 1 291 ? -40.359 28.394 22.279 1.00 34.69 291 PRO A CA 1
ATOM 2236 C C . PRO A 1 291 ? -39.978 28.075 20.832 1.00 34.69 291 PRO A C 1
ATOM 2238 O O . PRO A 1 291 ? -40.478 27.131 20.222 1.00 34.69 291 PRO A O 1
ATOM 2241 N N . THR A 1 292 ? -39.091 28.885 20.264 1.00 32.38 292 THR A N 1
ATOM 2242 C CA . THR A 1 292 ? -38.375 28.524 19.044 1.00 32.38 292 THR A CA 1
ATOM 2243 C C . THR A 1 292 ? -37.390 27.424 19.430 1.00 32.38 292 THR A C 1
ATOM 2245 O O . THR A 1 292 ? -36.358 27.692 20.043 1.00 32.38 292 THR A O 1
ATOM 2248 N N . PHE A 1 293 ? -37.733 26.171 19.141 1.00 29.89 293 PHE A N 1
ATOM 2249 C CA . PHE A 1 293 ? -36.814 25.051 19.309 1.00 29.89 293 PHE A CA 1
ATOM 2250 C C . PHE A 1 293 ? -35.745 25.125 18.218 1.00 29.89 293 PHE A C 1
ATOM 2252 O O . PHE A 1 293 ? -35.984 24.742 17.075 1.00 29.89 293 PHE A O 1
ATOM 2259 N N . THR A 1 294 ? -34.553 25.602 18.562 1.00 31.08 294 THR A N 1
ATOM 2260 C CA . THR A 1 294 ? -33.367 25.348 17.743 1.00 31.08 294 THR A CA 1
ATOM 2261 C C . THR A 1 294 ? -32.885 23.944 18.085 1.00 31.08 294 THR A C 1
ATOM 2263 O O . THR A 1 294 ? -32.180 23.742 19.072 1.00 31.08 294 THR A O 1
ATOM 2266 N N . ILE A 1 295 ? -33.320 22.948 17.311 1.00 30.27 295 ILE A N 1
ATOM 2267 C CA . ILE A 1 295 ? -32.749 21.600 17.377 1.00 30.27 295 ILE A CA 1
ATOM 2268 C C . ILE A 1 295 ? -31.357 21.688 16.751 1.00 30.27 295 ILE A C 1
ATOM 2270 O O . ILE A 1 295 ? -31.203 21.579 15.537 1.00 30.27 295 ILE A O 1
ATOM 2274 N N . THR A 1 296 ? -30.332 21.904 17.571 1.00 29.03 296 THR A N 1
ATOM 2275 C CA . THR A 1 296 ? -28.955 21.644 17.151 1.00 29.03 296 THR A CA 1
ATOM 2276 C C . THR A 1 296 ? -28.770 20.136 17.187 1.00 29.03 296 THR A C 1
ATOM 2278 O O . THR A 1 296 ? -28.493 19.553 18.233 1.00 29.03 296 THR A O 1
ATOM 2281 N N . GLN A 1 297 ? -29.005 19.484 16.052 1.00 26.41 297 GLN A N 1
ATOM 2282 C CA . GLN A 1 297 ? -28.679 18.078 15.894 1.00 26.41 297 GLN A CA 1
ATOM 2283 C C . GLN A 1 297 ? -27.157 17.983 15.752 1.00 26.41 297 GLN A C 1
ATOM 2285 O O . GLN A 1 297 ? -26.606 18.127 14.665 1.00 26.41 297 GLN A O 1
ATOM 2290 N N . THR A 1 298 ? -26.454 17.812 16.869 1.00 30.22 298 THR A N 1
ATOM 2291 C CA . THR A 1 298 ? -25.057 17.388 16.822 1.00 30.22 298 THR A CA 1
ATOM 2292 C C . THR A 1 298 ? -25.074 15.920 16.418 1.00 30.22 298 THR A C 1
ATOM 2294 O O . THR A 1 298 ? -25.280 15.044 17.259 1.00 30.22 298 THR A O 1
ATOM 2297 N N . HIS A 1 299 ? -24.925 15.650 15.118 1.00 32.31 299 HIS A N 1
ATOM 2298 C CA . HIS A 1 299 ? -24.569 14.318 14.649 1.00 32.31 299 HIS A CA 1
ATOM 2299 C C . HIS A 1 299 ? -23.257 13.949 15.337 1.00 32.31 299 HIS A C 1
ATOM 2301 O O . HIS A 1 299 ? -22.188 14.431 14.979 1.00 32.31 299 HIS A O 1
ATOM 2307 N N . THR A 1 300 ? -23.349 13.135 16.381 1.00 34.12 300 THR A N 1
ATOM 2308 C CA . THR A 1 300 ? -22.187 12.393 16.852 1.00 34.12 300 THR A CA 1
ATOM 2309 C C . THR A 1 300 ? -21.991 11.310 15.792 1.00 34.12 300 THR A C 1
ATOM 2311 O O . THR A 1 300 ? -22.957 10.574 15.571 1.00 34.12 300 THR A O 1
ATOM 2314 N N . PRO A 1 301 ? -20.854 11.245 15.070 1.00 33.69 301 PRO A N 1
ATOM 2315 C CA . PRO A 1 301 ? -20.664 10.275 13.997 1.00 33.69 301 PRO A CA 1
ATOM 2316 C C . PRO A 1 301 ? -20.872 8.871 14.560 1.00 33.69 301 PRO A C 1
ATOM 2318 O O . PRO A 1 301 ? -20.071 8.362 15.341 1.00 33.69 301 PRO A O 1
ATOM 2321 N N . ASN A 1 302 ? -22.014 8.284 14.230 1.00 34.81 302 ASN A N 1
ATOM 2322 C CA . ASN A 1 302 ? -22.380 6.954 14.661 1.00 34.81 302 ASN A CA 1
ATOM 2323 C C . ASN A 1 302 ? -21.694 6.002 13.675 1.00 34.81 302 ASN A C 1
ATOM 2325 O O . ASN A 1 302 ? -22.007 6.049 12.493 1.00 34.81 302 ASN A O 1
ATOM 2329 N N . THR A 1 303 ? -20.745 5.197 14.162 1.00 39.72 303 THR A N 1
ATOM 2330 C CA . THR A 1 303 ? -20.260 3.937 13.560 1.00 39.72 303 THR A CA 1
ATOM 2331 C C . THR A 1 303 ? -19.996 3.920 12.041 1.00 39.72 303 THR A C 1
ATOM 2333 O O . THR A 1 303 ? -20.937 3.800 11.265 1.00 39.72 303 THR A O 1
ATOM 2336 N N . GLY A 1 304 ? -18.722 3.878 11.624 1.00 51.22 304 GLY A N 1
ATOM 2337 C CA . GLY A 1 304 ? -18.306 3.174 10.398 1.00 51.22 304 GLY A CA 1
ATOM 2338 C C . GLY A 1 304 ? -19.049 3.570 9.121 1.00 51.22 304 GLY A C 1
ATOM 2339 O O . GLY A 1 304 ? -19.817 2.766 8.599 1.00 51.22 304 GLY A O 1
ATOM 2340 N N . VAL A 1 305 ? -18.866 4.789 8.617 1.00 63.97 305 VAL A N 1
ATOM 2341 C CA . VAL A 1 305 ? -19.477 5.174 7.338 1.00 63.97 305 VAL A CA 1
ATOM 2342 C C . VAL A 1 305 ? -18.721 4.462 6.212 1.00 63.97 305 VAL A C 1
ATOM 2344 O O . VAL A 1 305 ? -17.599 4.834 5.891 1.00 63.97 305 VAL A O 1
ATOM 2347 N N . ASN A 1 306 ? -19.312 3.412 5.640 1.00 79.25 306 ASN A N 1
ATOM 2348 C CA . ASN A 1 306 ? -18.700 2.680 4.533 1.00 79.25 306 ASN A CA 1
ATOM 2349 C C . ASN A 1 306 ? -18.773 3.509 3.239 1.00 79.25 306 ASN A C 1
ATOM 2351 O O . ASN A 1 306 ? -19.864 3.912 2.827 1.00 79.25 306 ASN A O 1
ATOM 2355 N N . LEU A 1 307 ? -17.620 3.737 2.601 1.00 87.50 307 LEU A N 1
ATOM 2356 C CA . LEU A 1 307 ? -17.500 4.409 1.303 1.00 87.50 307 LEU A CA 1
ATOM 2357 C C . LEU A 1 307 ? -17.894 3.435 0.184 1.00 87.50 307 LEU A C 1
ATOM 2359 O O . LEU A 1 307 ? -17.068 2.707 -0.355 1.00 87.50 307 LEU A O 1
ATOM 2363 N N . TYR A 1 308 ? -19.178 3.388 -0.148 1.00 94.06 308 TYR A N 1
ATOM 2364 C CA . TYR A 1 308 ? -19.717 2.539 -1.205 1.00 94.06 308 TYR A CA 1
ATOM 2365 C C . TYR A 1 308 ? -19.970 3.378 -2.453 1.00 94.06 308 TYR A C 1
ATOM 2367 O O . TYR A 1 308 ? -21.041 3.962 -2.628 1.00 94.06 308 TYR A O 1
ATOM 2375 N N . PHE A 1 309 ? -18.965 3.436 -3.325 1.00 96.19 309 PHE A N 1
ATOM 2376 C CA . PHE A 1 309 ? -19.039 4.140 -4.602 1.00 96.19 309 PHE A CA 1
ATOM 2377 C C . PHE A 1 309 ? -18.666 3.228 -5.763 1.00 96.19 309 PHE A C 1
ATOM 2379 O O . PHE A 1 309 ? -17.926 2.272 -5.581 1.00 96.19 309 PHE A O 1
ATOM 2386 N N . ASN A 1 310 ? -19.171 3.533 -6.954 1.00 97.69 310 ASN A N 1
ATOM 2387 C CA . ASN A 1 310 ? -18.838 2.814 -8.186 1.00 97.69 310 ASN A CA 1
ATOM 2388 C C . ASN A 1 310 ? -18.482 3.801 -9.288 1.00 97.69 310 ASN A C 1
ATOM 2390 O O . ASN A 1 310 ? -19.257 4.746 -9.481 1.00 97.69 310 ASN A O 1
ATOM 2394 N N . LEU A 1 311 ? -17.405 3.559 -10.036 1.00 97.88 311 LEU A N 1
ATOM 2395 C CA . LEU A 1 311 ? -17.041 4.319 -11.225 1.00 97.88 311 LEU A CA 1
ATOM 2396 C C . LEU A 1 311 ? -17.298 3.490 -12.489 1.00 97.88 311 LEU A C 1
ATOM 2398 O O . LEU A 1 311 ? -16.577 2.564 -12.846 1.00 97.88 311 LEU A O 1
ATOM 2402 N N . GLU A 1 312 ? -18.311 3.895 -13.248 1.00 98.19 312 GLU A N 1
ATOM 2403 C CA . GLU A 1 312 ? -18.574 3.327 -14.568 1.00 98.19 312 GLU A CA 1
ATOM 2404 C C . GLU A 1 312 ? -18.070 4.283 -15.652 1.00 98.19 312 GLU A C 1
ATOM 2406 O O . GLU A 1 312 ? -18.290 5.494 -15.591 1.00 98.19 312 GLU A O 1
ATOM 2411 N N . THR A 1 313 ? -17.441 3.736 -16.687 1.00 97.88 313 THR A N 1
ATOM 2412 C CA . THR A 1 313 ? -16.860 4.479 -17.810 1.00 97.88 313 THR A CA 1
ATOM 2413 C C . THR A 1 313 ? -17.461 4.007 -19.131 1.00 97.88 313 THR A C 1
ATOM 2415 O O . THR A 1 313 ? -17.801 2.834 -19.301 1.00 97.88 313 THR A O 1
ATOM 2418 N N . TRP A 1 314 ? -17.582 4.915 -20.098 1.00 97.81 314 TRP A N 1
ATOM 2419 C CA . TRP A 1 314 ? -17.866 4.579 -21.495 1.00 97.81 314 TRP A CA 1
ATOM 2420 C C . TRP A 1 314 ? -17.100 5.506 -22.436 1.00 97.81 314 TRP A C 1
ATOM 2422 O O . TRP A 1 314 ? -16.606 6.555 -22.030 1.00 97.81 314 TRP A O 1
ATOM 2432 N N . ASN A 1 315 ? -17.026 5.134 -23.709 1.00 96.75 315 ASN A N 1
ATOM 2433 C CA . ASN A 1 315 ? -16.468 5.968 -24.758 1.00 96.75 315 ASN A CA 1
ATOM 2434 C C . ASN A 1 315 ? -17.554 6.917 -25.314 1.00 96.75 315 ASN A C 1
ATOM 2436 O O . ASN A 1 315 ? -18.478 6.452 -25.982 1.00 96.75 315 ASN A O 1
ATOM 2440 N N . PRO A 1 316 ? -17.464 8.243 -25.097 1.00 95.56 316 PRO A N 1
ATOM 2441 C CA . PRO A 1 316 ? -18.415 9.223 -25.643 1.00 95.56 316 PRO A CA 1
ATOM 2442 C C . PRO A 1 316 ? -18.171 9.547 -27.133 1.00 95.56 316 PRO A C 1
ATOM 2444 O O . PRO A 1 316 ? -18.794 10.450 -27.691 1.00 95.56 316 PRO A O 1
ATOM 2447 N N . GLY A 1 317 ? -17.240 8.838 -27.781 1.00 94.69 317 GLY A N 1
ATOM 2448 C CA . GLY A 1 317 ? -16.762 9.090 -29.135 1.00 94.69 317 GLY A CA 1
ATOM 2449 C C . GLY A 1 317 ? -15.488 9.934 -29.137 1.00 94.69 317 GLY A C 1
ATOM 2450 O O . GLY A 1 317 ? -15.503 11.111 -28.781 1.00 94.69 317 GLY A O 1
ATOM 2451 N N . GLN A 1 318 ? -14.379 9.348 -29.584 1.00 95.19 318 GLN A N 1
ATOM 2452 C CA . GLN A 1 318 ? -13.081 10.025 -29.656 1.00 95.19 318 GLN A CA 1
ATOM 2453 C C . GLN A 1 318 ? -12.909 10.777 -30.981 1.00 95.19 318 GLN A C 1
ATOM 2455 O O . GLN A 1 318 ? -13.420 10.346 -32.017 1.00 95.19 318 GLN A O 1
ATOM 2460 N N . ALA A 1 319 ? -12.165 11.884 -30.960 1.00 94.75 319 ALA A N 1
ATOM 2461 C CA . ALA A 1 319 ? -11.649 12.503 -32.181 1.00 94.75 319 ALA A CA 1
ATOM 2462 C C . ALA A 1 319 ? -10.139 12.265 -32.274 1.00 94.75 319 ALA A C 1
ATOM 2464 O O . ALA A 1 319 ? -9.496 11.893 -31.296 1.00 94.75 319 ALA A O 1
ATOM 2465 N N . SER A 1 320 ? -9.553 12.474 -33.454 1.00 96.06 320 SER A N 1
ATOM 2466 C CA . SER A 1 320 ? -8.130 12.178 -33.649 1.00 96.06 320 SER A CA 1
ATOM 2467 C C . SER A 1 320 ? -7.209 13.066 -32.813 1.00 96.06 320 SER A C 1
ATOM 2469 O O . SER A 1 320 ? -6.088 12.665 -32.538 1.00 96.06 320 SER A O 1
ATOM 2471 N N . ASN A 1 321 ? -7.657 14.261 -32.427 1.00 96.88 321 ASN A N 1
ATOM 2472 C CA . ASN A 1 321 ? -6.869 15.291 -31.750 1.00 96.88 321 ASN A CA 1
ATOM 2473 C C . ASN A 1 321 ? -7.352 15.623 -30.330 1.00 96.88 321 ASN A C 1
ATOM 2475 O O . ASN A 1 321 ? -6.865 16.585 -29.738 1.00 96.88 321 ASN A O 1
ATOM 2479 N N . GLU A 1 322 ? -8.297 14.857 -29.783 1.00 96.69 322 GLU A N 1
ATOM 2480 C CA . GLU A 1 322 ? -8.791 15.060 -28.422 1.00 96.69 322 GLU A CA 1
ATOM 2481 C C . GLU A 1 322 ? -9.184 13.737 -27.750 1.00 96.69 322 GLU A C 1
ATOM 2483 O O . GLU A 1 322 ? -9.787 12.862 -28.374 1.00 96.69 322 GLU A O 1
ATOM 2488 N N . LEU A 1 323 ? -8.875 13.625 -26.457 1.00 97.25 323 LEU A N 1
ATOM 2489 C CA . LEU A 1 323 ? -9.319 12.557 -25.566 1.00 97.25 323 LEU A CA 1
ATOM 2490 C C . LEU A 1 323 ? -10.537 13.019 -24.787 1.00 97.25 323 LEU A C 1
ATOM 2492 O O . LEU A 1 323 ? -10.450 13.998 -24.050 1.00 97.25 323 LEU A O 1
ATOM 2496 N N . LYS A 1 324 ? -11.654 12.311 -24.919 1.00 97.56 324 LYS A N 1
ATOM 2497 C CA . LYS A 1 324 ? -12.911 12.632 -24.238 1.00 97.56 324 LYS A CA 1
ATOM 2498 C C . LYS A 1 324 ? -13.219 11.637 -23.139 1.00 97.56 324 LYS A C 1
ATOM 2500 O O . LYS A 1 324 ? -13.201 10.431 -23.384 1.00 97.56 324 LYS A O 1
ATOM 2505 N N . TYR A 1 325 ? -13.601 12.163 -21.980 1.00 97.62 325 TYR A N 1
ATOM 2506 C CA . TYR A 1 325 ? -13.878 11.376 -20.785 1.00 97.62 325 TYR A CA 1
ATOM 2507 C C . TYR A 1 325 ? -15.341 11.489 -20.362 1.00 97.62 325 TYR A C 1
ATOM 2509 O O . TYR A 1 325 ? -15.882 12.594 -20.238 1.00 97.62 325 TYR A O 1
ATOM 2517 N N . ALA A 1 326 ? -15.973 10.341 -20.130 1.00 97.44 326 ALA A N 1
ATOM 2518 C CA . ALA A 1 326 ? -17.361 10.252 -19.708 1.00 97.44 326 ALA A CA 1
ATOM 2519 C C . ALA A 1 326 ? -17.536 9.144 -18.666 1.00 97.44 326 ALA A C 1
ATOM 2521 O O . ALA A 1 326 ? -17.077 8.013 -18.852 1.00 97.44 326 ALA A O 1
ATOM 2522 N N . PHE A 1 327 ? -18.180 9.509 -17.559 1.00 97.62 327 PHE A N 1
ATOM 2523 C CA . PHE A 1 327 ? -18.225 8.704 -16.345 1.00 97.62 327 PHE A CA 1
ATOM 2524 C C . PHE A 1 327 ? -19.605 8.712 -15.702 1.00 97.62 327 PHE A C 1
ATOM 2526 O O . PHE A 1 327 ? -20.421 9.616 -15.916 1.00 97.62 327 PHE A O 1
ATOM 2533 N N . ARG A 1 328 ? -19.836 7.720 -14.850 1.00 98.19 328 ARG A N 1
ATOM 2534 C CA . ARG A 1 328 ? -20.870 7.741 -13.825 1.00 98.19 328 ARG A CA 1
ATOM 2535 C C . ARG A 1 328 ? -20.247 7.361 -12.492 1.00 98.19 328 ARG A C 1
ATOM 2537 O O . ARG A 1 328 ? -19.616 6.317 -12.399 1.00 98.19 328 ARG A O 1
ATOM 2544 N N . ILE A 1 329 ? -20.493 8.179 -11.473 1.00 98.44 329 ILE A N 1
ATOM 2545 C CA . ILE A 1 329 ? -20.186 7.844 -10.082 1.00 98.44 329 ILE A CA 1
ATOM 2546 C C . ILE A 1 329 ? -21.504 7.591 -9.363 1.00 98.44 329 ILE A C 1
ATOM 2548 O O . ILE A 1 329 ? -22.339 8.493 -9.262 1.00 98.44 329 ILE A O 1
ATOM 2552 N N . THR A 1 330 ? -21.704 6.361 -8.893 1.00 98.50 330 THR A N 1
ATOM 2553 C CA . THR A 1 330 ? -22.892 5.971 -8.118 1.00 98.50 330 THR A CA 1
ATOM 2554 C C . THR A 1 330 ? -22.550 5.918 -6.637 1.00 98.50 330 THR A C 1
ATOM 2556 O O . THR A 1 330 ? -21.561 5.301 -6.266 1.00 98.50 330 THR A O 1
ATOM 2559 N N . ASN A 1 331 ? -23.373 6.545 -5.800 1.00 97.69 331 ASN A N 1
ATOM 2560 C CA . ASN A 1 331 ? -23.277 6.521 -4.347 1.00 97.69 331 ASN A CA 1
ATOM 2561 C C . ASN A 1 331 ? -24.208 5.448 -3.775 1.00 97.69 331 ASN A C 1
ATOM 2563 O O . ASN A 1 331 ? -25.405 5.670 -3.593 1.00 97.69 331 ASN A O 1
ATOM 2567 N N . TYR A 1 332 ? -23.652 4.283 -3.478 1.00 96.75 332 TYR A N 1
ATOM 2568 C CA . TYR A 1 332 ? -24.334 3.182 -2.804 1.00 96.75 332 TYR A CA 1
ATOM 2569 C C . TYR A 1 332 ? -24.266 3.271 -1.274 1.00 96.75 332 TYR A C 1
ATOM 2571 O O . TYR A 1 332 ? -24.889 2.460 -0.585 1.00 96.75 332 TYR A O 1
ATOM 2579 N N . SER A 1 333 ? -23.558 4.264 -0.738 1.00 93.12 333 SER A N 1
ATOM 2580 C CA . SER A 1 333 ? -23.416 4.492 0.698 1.00 93.12 333 SER A CA 1
ATOM 2581 C C . SER A 1 333 ? -24.735 4.919 1.338 1.00 93.12 333 SER A C 1
ATOM 2583 O O . SER A 1 333 ? -25.706 5.266 0.665 1.00 93.12 333 SER A O 1
ATOM 2585 N N . THR A 1 334 ? -24.778 4.936 2.669 1.00 91.81 334 THR A N 1
ATOM 2586 C CA . THR A 1 334 ? -25.947 5.383 3.448 1.00 91.81 334 THR A CA 1
ATOM 2587 C C . THR A 1 334 ? -26.004 6.901 3.656 1.00 91.81 334 THR A C 1
ATOM 2589 O O . THR A 1 334 ? -27.017 7.413 4.131 1.00 91.81 334 THR A O 1
ATOM 2592 N N . PHE A 1 335 ? -24.958 7.630 3.260 1.00 91.75 335 PHE A N 1
ATOM 2593 C CA . PHE A 1 335 ? -24.823 9.081 3.397 1.00 91.75 335 PHE A CA 1
ATOM 2594 C C . PHE A 1 335 ? -24.764 9.773 2.031 1.00 91.75 335 PHE A C 1
ATOM 2596 O O . PHE A 1 335 ? -24.450 9.151 1.017 1.00 91.75 335 PHE A O 1
ATOM 2603 N N . THR A 1 336 ? -25.105 11.058 1.992 1.00 94.19 336 THR A N 1
ATOM 2604 C CA . THR A 1 336 ? -24.968 11.903 0.799 1.00 94.19 336 THR A CA 1
ATOM 2605 C C . THR A 1 336 ? -23.507 12.285 0.588 1.00 94.19 336 THR A C 1
ATOM 2607 O O . THR A 1 336 ? -22.852 12.688 1.543 1.00 94.19 336 THR A O 1
ATOM 2610 N N . ALA A 1 337 ? -23.013 12.214 -0.645 1.00 94.38 337 ALA A N 1
ATOM 2611 C CA . ALA A 1 337 ? -21.633 12.575 -0.977 1.00 94.38 337 ALA A CA 1
ATOM 2612 C C . ALA A 1 337 ? -21.592 13.842 -1.831 1.00 94.38 337 ALA A C 1
ATOM 2614 O O . ALA A 1 337 ? -22.524 14.083 -2.602 1.00 94.38 337 ALA A O 1
ATOM 2615 N N . LYS A 1 338 ? -20.524 14.635 -1.746 1.00 96.00 338 LYS A N 1
ATOM 2616 C CA . LYS A 1 338 ? -20.371 15.815 -2.602 1.00 96.00 338 LYS A CA 1
ATOM 2617 C C . LYS A 1 338 ? -19.529 15.470 -3.825 1.00 96.00 338 LYS A C 1
ATOM 2619 O O . LYS A 1 338 ? -18.534 14.765 -3.693 1.00 96.00 338 LYS A O 1
ATOM 2624 N N . PRO A 1 339 ? -19.863 15.978 -5.022 1.00 96.44 339 PRO A N 1
ATOM 2625 C CA . PRO A 1 339 ? -18.998 15.841 -6.192 1.00 96.44 339 PRO A CA 1
ATOM 2626 C C . PRO A 1 339 ? -17.552 16.307 -5.953 1.00 96.44 339 PRO A C 1
ATOM 2628 O O . PRO A 1 339 ? -16.632 15.716 -6.515 1.00 96.44 339 PRO A O 1
ATOM 2631 N N . SER A 1 340 ? -17.345 17.329 -5.113 1.00 96.25 340 SER A N 1
ATOM 2632 C CA . SER A 1 340 ? -16.018 17.821 -4.713 1.00 96.25 340 SER A CA 1
ATOM 2633 C C . SER A 1 340 ? -15.203 16.857 -3.835 1.00 96.25 340 SER A C 1
ATOM 2635 O O . SER A 1 340 ? -13.985 17.022 -3.731 1.00 96.25 340 SER A O 1
ATOM 2637 N N . ASP A 1 341 ? -15.829 15.821 -3.269 1.00 95.25 341 ASP A N 1
ATOM 2638 C CA . ASP A 1 341 ? -15.138 14.776 -2.508 1.00 95.25 341 ASP A CA 1
ATOM 2639 C C . ASP A 1 341 ? -14.457 13.746 -3.423 1.00 95.25 341 ASP A C 1
ATOM 2641 O O . ASP A 1 341 ? -13.732 12.886 -2.933 1.00 95.25 341 ASP A O 1
ATOM 2645 N N . PHE A 1 342 ? -14.661 13.808 -4.745 1.00 97.06 342 PHE A N 1
ATOM 2646 C CA . PHE A 1 342 ? -14.123 12.829 -5.690 1.00 97.06 342 PHE A CA 1
ATOM 2647 C C . PHE A 1 342 ? -13.071 13.417 -6.623 1.00 97.06 342 PHE A C 1
ATOM 2649 O O . PHE A 1 342 ? -13.174 14.547 -7.110 1.00 97.06 342 PHE A O 1
ATOM 2656 N N . LYS A 1 343 ? -12.098 12.572 -6.959 1.00 96.88 343 LYS A N 1
ATOM 2657 C CA . LYS A 1 343 ? -11.161 12.782 -8.055 1.00 96.88 343 LYS A CA 1
ATOM 2658 C C . LYS A 1 343 ? -11.141 11.531 -8.923 1.00 96.88 343 LYS A C 1
ATOM 2660 O O . LYS A 1 343 ? -11.004 10.419 -8.426 1.00 96.88 343 LYS A O 1
ATOM 2665 N N . ILE A 1 344 ? -11.264 11.723 -10.229 1.00 98.06 344 ILE A N 1
ATOM 2666 C CA . ILE A 1 344 ? -11.146 10.650 -11.214 1.00 98.06 344 ILE A CA 1
ATOM 2667 C C . ILE A 1 344 ? -9.755 10.745 -11.822 1.00 98.06 344 ILE A C 1
ATOM 2669 O O . ILE A 1 344 ? -9.366 11.801 -12.326 1.00 98.06 344 ILE A O 1
ATOM 2673 N N . VAL A 1 345 ? -8.999 9.655 -11.759 1.00 98.06 345 VAL A N 1
ATOM 2674 C CA . VAL A 1 345 ? -7.609 9.619 -12.198 1.00 98.06 345 VAL A CA 1
ATOM 2675 C C . VAL A 1 345 ? -7.464 8.739 -13.432 1.00 98.06 345 VAL A C 1
ATOM 2677 O O . VAL A 1 345 ? -7.808 7.557 -13.421 1.00 98.06 345 VAL A O 1
ATOM 2680 N N . ALA A 1 346 ? -6.920 9.328 -14.494 1.00 98.12 346 ALA A N 1
ATOM 2681 C CA . ALA A 1 346 ? -6.563 8.641 -15.727 1.00 98.12 346 ALA A CA 1
ATOM 2682 C C . ALA A 1 346 ? -5.064 8.801 -16.009 1.00 98.12 346 ALA A C 1
ATOM 2684 O O . ALA A 1 346 ? -4.418 9.748 -15.561 1.00 98.12 346 ALA A O 1
ATOM 2685 N N . TYR A 1 347 ? -4.511 7.861 -16.762 1.00 98.25 347 TYR A N 1
ATOM 2686 C CA . TYR A 1 347 ? -3.098 7.767 -17.085 1.00 98.25 347 TYR A CA 1
ATOM 2687 C C . TYR A 1 347 ? -2.942 7.566 -18.585 1.00 98.25 347 TYR A C 1
ATOM 2689 O O . TYR A 1 347 ? -3.540 6.659 -19.163 1.00 98.25 347 TYR A O 1
ATOM 2697 N N . ILE A 1 348 ? -2.134 8.411 -19.213 1.00 98.12 348 ILE A N 1
ATOM 2698 C CA . ILE A 1 348 ? -1.888 8.358 -20.656 1.00 98.12 348 ILE A CA 1
ATOM 2699 C C . ILE A 1 348 ? -0.390 8.287 -20.925 1.00 98.12 348 ILE A C 1
ATOM 2701 O O . ILE A 1 348 ? 0.430 8.680 -20.082 1.00 98.12 348 ILE A O 1
ATOM 2705 N N . TYR A 1 349 ? -0.041 7.778 -22.098 1.00 98.00 349 TYR A N 1
ATOM 2706 C CA . TYR A 1 349 ? 1.312 7.817 -22.611 1.00 98.00 349 TYR A CA 1
ATOM 2707 C C . TYR A 1 349 ? 1.409 8.899 -23.680 1.00 98.00 349 TYR A C 1
ATOM 2709 O O . TYR A 1 349 ? 0.636 8.958 -24.628 1.00 98.00 349 TYR A O 1
ATOM 2717 N N . SER A 1 350 ? 2.377 9.793 -23.534 1.00 97.38 350 SER A N 1
ATOM 2718 C CA . SER A 1 350 ? 2.606 10.853 -24.503 1.00 97.38 350 SER A CA 1
ATOM 2719 C C . S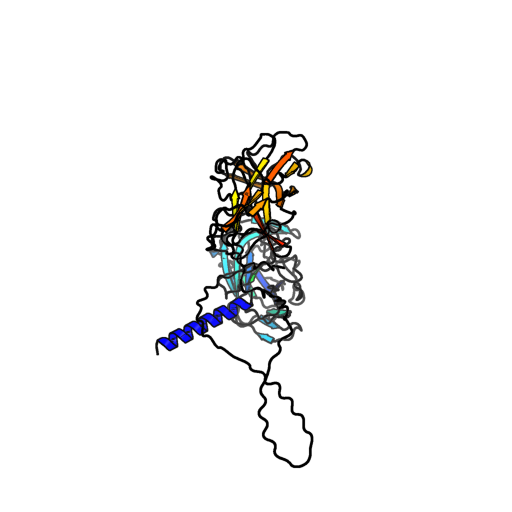ER A 1 350 ? 4.085 11.036 -24.768 1.00 97.38 350 SER A C 1
ATOM 2721 O O . SER A 1 350 ? 4.915 11.056 -23.864 1.00 97.38 350 SER A O 1
ATOM 2723 N N . THR A 1 351 ? 4.436 11.272 -26.027 1.00 96.50 351 THR A N 1
ATOM 2724 C CA . THR A 1 351 ? 5.781 11.739 -26.379 1.00 96.50 351 THR A CA 1
ATOM 2725 C C . THR A 1 351 ? 5.992 13.220 -26.043 1.00 96.50 351 THR A C 1
ATOM 2727 O O . THR A 1 351 ? 7.081 13.744 -26.274 1.00 96.50 351 THR A O 1
ATOM 2730 N N . LYS A 1 352 ? 4.955 13.926 -25.570 1.00 97.38 352 LYS A N 1
ATOM 2731 C CA . LYS A 1 352 ? 5.006 15.332 -25.158 1.00 97.38 352 LYS A CA 1
ATOM 2732 C C . LYS A 1 352 ? 4.910 15.456 -23.642 1.00 97.38 352 LYS A C 1
ATOM 2734 O O . LYS A 1 352 ? 4.322 14.615 -22.971 1.00 97.38 352 LYS A O 1
ATOM 2739 N N . THR A 1 353 ? 5.445 16.552 -23.115 1.00 97.56 353 THR A N 1
ATOM 2740 C CA . THR A 1 353 ? 5.400 16.856 -21.682 1.00 97.56 353 THR A CA 1
ATOM 2741 C C . THR A 1 353 ? 3.986 17.237 -21.236 1.00 97.56 353 THR A C 1
ATOM 2743 O O . THR A 1 353 ? 3.159 17.684 -22.041 1.00 97.56 353 THR A O 1
ATOM 2746 N N . ALA A 1 354 ? 3.700 17.143 -19.934 1.00 97.62 354 ALA A N 1
ATOM 2747 C CA . ALA A 1 354 ? 2.392 17.516 -19.369 1.00 97.62 354 ALA A CA 1
ATOM 2748 C C . ALA A 1 354 ? 1.958 18.942 -19.759 1.00 97.62 354 ALA A C 1
ATOM 2750 O O . ALA A 1 354 ? 0.805 19.173 -20.108 1.00 97.62 354 ALA A O 1
ATOM 2751 N N . SER A 1 355 ? 2.905 19.882 -19.820 1.00 97.50 355 SER A N 1
ATOM 2752 C CA . SER A 1 355 ? 2.676 21.280 -20.219 1.00 97.50 355 SER A CA 1
ATOM 2753 C C . SER A 1 355 ? 2.180 21.477 -21.661 1.00 97.50 355 SER A C 1
ATOM 2755 O O . SER A 1 355 ? 1.728 22.568 -22.015 1.00 97.50 355 SER A O 1
ATOM 2757 N N . ASN A 1 356 ? 2.276 20.456 -22.518 1.00 98.25 356 ASN A N 1
ATOM 2758 C CA . ASN A 1 356 ? 1.731 20.491 -23.874 1.00 98.25 356 ASN A CA 1
ATOM 2759 C C . ASN A 1 356 ? 0.282 20.015 -23.970 1.00 98.25 356 ASN A C 1
ATOM 2761 O O . ASN A 1 356 ? -0.285 20.096 -25.060 1.00 98.25 356 ASN A O 1
ATOM 2765 N N . HIS A 1 357 ? -0.298 19.536 -22.876 1.00 98.44 357 HIS A N 1
ATOM 2766 C CA . HIS A 1 357 ? -1.683 19.104 -22.812 1.00 98.44 357 HIS A CA 1
ATOM 2767 C C . HIS A 1 357 ? -2.547 20.217 -22.221 1.00 98.44 357 HIS A C 1
ATOM 2769 O O . HIS A 1 357 ? -2.131 20.936 -21.312 1.00 98.44 357 HIS A O 1
ATOM 2775 N N . PHE A 1 358 ? -3.767 20.337 -22.728 1.00 98.00 358 PHE A N 1
ATOM 2776 C CA . PHE A 1 358 ? -4.740 21.310 -22.265 1.00 98.00 358 PHE A CA 1
ATOM 2777 C C . PHE A 1 358 ? -6.068 20.626 -21.971 1.00 98.00 358 PHE A C 1
ATOM 2779 O O . PHE A 1 358 ? -6.549 19.830 -22.777 1.00 98.00 358 PHE A O 1
ATOM 2786 N N . TRP A 1 359 ? -6.659 20.956 -20.824 1.00 97.88 359 TRP A N 1
ATOM 2787 C CA . TRP A 1 359 ? -7.983 20.489 -20.428 1.00 97.88 359 TRP A CA 1
ATOM 2788 C C . TRP A 1 359 ? -9.053 21.498 -20.835 1.00 97.88 359 TRP A C 1
ATOM 2790 O O . TRP A 1 359 ? -8.997 22.666 -20.447 1.00 97.88 359 TRP A O 1
ATOM 2800 N N . VAL A 1 360 ? -10.071 21.031 -21.553 1.00 97.19 360 VAL A N 1
ATOM 2801 C CA . VAL A 1 360 ? -11.298 21.785 -21.807 1.00 97.19 360 VAL A CA 1
ATOM 2802 C C . VAL A 1 360 ? -12.424 21.144 -21.019 1.00 97.19 360 VAL A C 1
ATOM 2804 O O . VAL A 1 360 ? -12.830 20.016 -21.296 1.00 97.19 360 VAL A O 1
ATOM 2807 N N . SER A 1 361 ? -12.941 21.881 -20.043 1.00 92.19 361 SER A N 1
ATOM 2808 C CA . SER A 1 361 ? -14.116 21.476 -19.282 1.00 92.19 361 SER A CA 1
ATOM 2809 C C . SER A 1 361 ? -15.390 21.744 -20.074 1.00 92.19 361 SER A C 1
ATOM 2811 O O . SER A 1 361 ? -15.539 22.839 -20.625 1.00 92.19 361 SER A O 1
ATOM 2813 N N . ASP A 1 362 ? -16.351 20.827 -20.032 1.00 88.44 362 ASP A N 1
ATOM 2814 C CA . ASP A 1 362 ? -17.678 21.079 -20.583 1.00 88.44 362 ASP A CA 1
ATOM 2815 C C . ASP A 1 362 ? -18.672 21.391 -19.455 1.00 88.44 362 ASP A C 1
ATOM 2817 O O . ASP A 1 362 ? -18.974 20.562 -18.598 1.00 88.44 362 ASP A O 1
ATOM 2821 N N . SER A 1 363 ? -19.168 22.628 -19.420 1.00 85.00 363 SER A N 1
ATOM 2822 C CA . SER A 1 363 ? -20.124 23.082 -18.402 1.00 85.00 363 SER A CA 1
ATOM 2823 C C . SER A 1 363 ? -21.517 22.496 -18.629 1.00 85.00 363 SER A C 1
ATOM 2825 O O . SER A 1 363 ? -21.962 22.446 -19.774 1.00 85.00 363 SER A O 1
ATOM 2827 N N . ASN A 1 364 ? -22.252 22.185 -17.555 1.00 87.94 364 ASN A N 1
ATOM 2828 C CA . ASN A 1 364 ? -23.638 21.686 -17.597 1.00 87.94 364 ASN A CA 1
ATOM 2829 C C . ASN A 1 364 ? -23.820 20.346 -18.330 1.00 87.94 364 ASN A C 1
ATOM 2831 O O . ASN A 1 364 ? -24.946 19.970 -18.661 1.00 87.94 364 ASN A O 1
ATOM 2835 N N . ASN A 1 365 ? -22.730 19.616 -18.561 1.00 94.69 365 ASN A N 1
ATOM 2836 C CA . ASN A 1 365 ? -22.758 18.299 -19.187 1.00 94.69 365 ASN A CA 1
ATOM 2837 C C . ASN A 1 365 ? -22.941 17.164 -18.182 1.00 94.69 365 ASN A C 1
ATOM 2839 O O . ASN A 1 365 ? -23.246 16.048 -18.589 1.00 94.69 365 ASN A O 1
ATOM 2843 N N . VAL A 1 366 ? -22.764 17.434 -16.888 1.00 97.00 366 VAL A N 1
ATOM 2844 C CA . VAL A 1 366 ? -22.907 16.453 -15.811 1.00 97.00 366 VAL A CA 1
ATOM 2845 C C . VAL A 1 366 ? -24.124 16.819 -14.974 1.00 97.00 366 VAL A C 1
ATOM 2847 O O . VAL A 1 366 ? -24.296 17.972 -14.578 1.00 97.00 366 VAL A O 1
ATOM 2850 N N . SER A 1 367 ? -24.974 15.837 -14.704 1.00 97.81 367 SER A N 1
ATOM 2851 C CA . SER A 1 367 ? -26.147 15.990 -13.848 1.00 97.81 367 SER A CA 1
ATOM 2852 C C . SER A 1 367 ? -26.099 15.000 -12.699 1.00 97.81 367 SER A C 1
ATOM 2854 O O . SER A 1 367 ? -25.548 13.905 -12.828 1.00 97.81 367 SER A O 1
ATOM 2856 N N . VAL A 1 368 ? -26.717 15.388 -11.590 1.00 98.31 368 VAL A N 1
ATOM 2857 C CA . VAL A 1 368 ? -26.953 14.512 -10.448 1.00 98.31 368 VAL A CA 1
ATOM 2858 C C . VAL A 1 368 ? -28.372 13.968 -10.541 1.00 98.31 368 VAL A C 1
ATOM 2860 O O . VAL A 1 368 ? -29.311 14.674 -10.918 1.00 98.31 368 VAL A O 1
ATOM 2863 N N . TYR A 1 369 ? -28.525 12.698 -10.203 1.00 98.50 369 TYR A N 1
ATOM 2864 C CA . TYR A 1 369 ? -29.771 11.958 -10.234 1.00 98.50 369 TYR A CA 1
ATOM 2865 C C . TYR A 1 369 ? -29.995 11.274 -8.887 1.00 98.50 369 TYR A C 1
ATOM 2867 O O . TYR A 1 369 ? -29.053 10.830 -8.227 1.00 98.50 369 TYR A O 1
ATOM 2875 N N . ASN A 1 370 ? -31.256 11.157 -8.480 1.00 98.12 370 ASN A N 1
ATOM 2876 C CA . ASN A 1 370 ? -31.619 10.294 -7.358 1.00 98.12 370 ASN A CA 1
ATOM 2877 C C . ASN A 1 370 ? -31.615 8.808 -7.768 1.00 98.12 370 ASN A C 1
ATOM 2879 O O . ASN A 1 370 ? -31.481 8.472 -8.945 1.00 98.12 370 ASN A O 1
ATOM 2883 N N . SER A 1 371 ? -31.820 7.908 -6.803 1.00 96.69 371 SER A N 1
ATOM 2884 C CA . SER A 1 371 ? -31.865 6.457 -7.049 1.00 96.69 371 SER A CA 1
ATOM 2885 C C . SER A 1 371 ? -32.991 6.010 -7.993 1.00 96.69 371 SER A C 1
ATOM 2887 O O . SER A 1 371 ? -32.904 4.947 -8.600 1.00 96.69 371 SER A O 1
ATOM 2889 N N . GLY A 1 372 ? -34.028 6.836 -8.176 1.00 97.19 372 GLY A N 1
ATOM 2890 C CA . GLY A 1 372 ? -35.094 6.626 -9.159 1.00 97.19 372 GLY A CA 1
ATOM 2891 C C . GLY A 1 372 ? -34.775 7.151 -10.566 1.00 97.19 372 GLY A C 1
ATOM 2892 O O . GLY A 1 372 ? -35.649 7.120 -11.429 1.00 97.19 372 GLY A O 1
ATOM 2893 N N . GLY A 1 373 ? -33.570 7.682 -10.801 1.00 96.88 373 GLY A N 1
ATOM 2894 C CA . GLY A 1 373 ? -33.152 8.241 -12.089 1.00 96.88 373 GLY A CA 1
ATOM 2895 C C . GLY A 1 373 ? -33.755 9.613 -12.412 1.00 96.88 373 GLY A C 1
ATOM 2896 O O . GLY A 1 373 ? -33.696 10.064 -13.555 1.00 96.88 373 GLY A O 1
ATOM 2897 N N . THR A 1 374 ? -34.343 10.300 -11.430 1.00 98.00 374 THR A N 1
ATOM 2898 C CA . THR A 1 374 ? -34.830 11.677 -11.607 1.00 98.00 374 THR A CA 1
ATOM 2899 C C . THR A 1 374 ? -33.668 12.652 -11.457 1.00 98.00 374 THR A C 1
ATOM 2901 O O . THR A 1 374 ? -32.961 12.605 -10.453 1.00 98.00 374 THR A O 1
ATOM 2904 N N . ASN A 1 375 ? -33.487 13.543 -12.436 1.00 97.75 375 ASN A N 1
ATOM 2905 C CA . ASN A 1 375 ? -32.486 14.610 -12.387 1.00 97.75 375 ASN A CA 1
ATOM 2906 C C . ASN A 1 375 ? -32.822 15.595 -11.252 1.00 97.75 375 ASN A C 1
ATOM 2908 O O . ASN A 1 375 ? -33.947 16.093 -11.185 1.00 97.75 375 ASN A O 1
ATOM 2912 N N . ILE A 1 376 ? -31.853 15.861 -10.375 1.00 97.31 376 ILE A N 1
ATOM 2913 C CA . ILE A 1 376 ? -31.981 16.799 -9.249 1.00 97.31 376 ILE A CA 1
ATOM 2914 C C . ILE A 1 376 ? -31.186 18.096 -9.453 1.00 97.31 376 ILE A C 1
ATOM 2916 O O . ILE A 1 376 ? -31.373 19.055 -8.709 1.00 97.31 376 ILE A O 1
ATOM 2920 N N . GLY A 1 377 ? -30.332 18.147 -10.475 1.00 96.88 377 GLY A N 1
ATOM 2921 C CA . GLY A 1 377 ? -29.632 19.351 -10.895 1.00 96.88 377 GLY A CA 1
ATOM 2922 C C . GLY A 1 377 ? -28.429 19.073 -1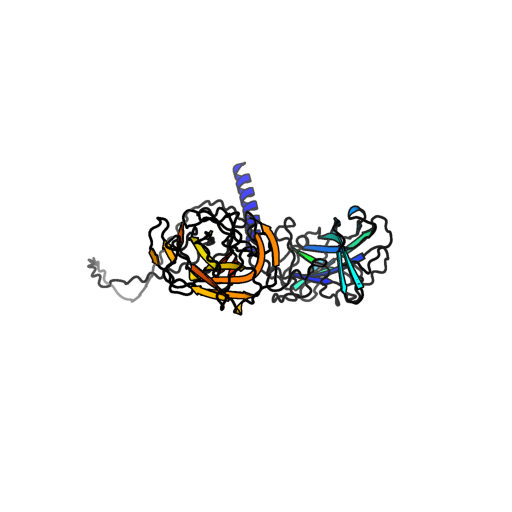1.793 1.00 96.88 377 GLY A C 1
ATOM 2923 O O . GLY A 1 377 ? -28.022 17.929 -12.001 1.00 96.88 377 GLY A O 1
ATOM 2924 N N . ASN A 1 378 ? -27.858 20.150 -12.332 1.00 96.12 378 ASN A N 1
ATOM 2925 C CA . ASN A 1 378 ? -26.671 20.116 -13.186 1.00 96.12 378 ASN A CA 1
ATOM 2926 C C . ASN A 1 378 ? -25.462 20.656 -12.426 1.00 96.12 378 ASN A C 1
ATOM 2928 O O . ASN A 1 378 ? -25.569 21.666 -11.732 1.00 96.12 378 ASN A O 1
ATOM 2932 N N . LEU A 1 379 ? -24.318 20.003 -12.596 1.00 95.69 379 LEU A N 1
ATOM 2933 C CA . LEU A 1 379 ? -23.043 20.456 -12.060 1.00 95.69 379 LEU A CA 1
ATOM 2934 C C . LEU A 1 379 ? -22.365 21.439 -13.021 1.00 95.69 379 LEU A C 1
ATOM 2936 O O . LEU A 1 379 ? -22.608 21.447 -14.233 1.00 95.69 379 LEU A O 1
ATOM 2940 N N . GLY A 1 380 ? -21.498 22.274 -12.451 1.00 94.25 380 GLY A N 1
ATOM 2941 C CA . GLY A 1 380 ? -20.638 23.186 -13.196 1.00 94.25 380 GLY A CA 1
ATOM 2942 C C . GLY A 1 380 ? -19.500 22.475 -13.938 1.00 94.25 380 GLY A C 1
ATOM 2943 O O . GLY A 1 380 ? -19.563 21.294 -14.271 1.00 94.25 380 GLY A O 1
ATOM 2944 N N . THR A 1 381 ? -18.434 23.217 -14.217 1.00 94.12 381 THR A N 1
ATOM 2945 C CA . THR A 1 381 ? -17.246 22.709 -14.912 1.00 94.12 381 THR A CA 1
ATOM 2946 C C . THR A 1 381 ? -16.350 21.881 -13.997 1.00 94.12 381 THR A C 1
ATOM 2948 O O . THR A 1 381 ? -16.067 22.289 -12.871 1.00 94.12 381 THR A O 1
ATOM 2951 N N . PHE A 1 382 ? -15.822 20.777 -14.521 1.00 96.38 382 PHE A N 1
ATOM 2952 C CA . PHE A 1 382 ? -14.746 20.018 -13.886 1.00 96.38 382 PHE A CA 1
ATOM 2953 C C . PHE A 1 382 ? -13.384 20.587 -14.283 1.00 96.38 382 PHE A C 1
ATOM 2955 O O . PHE A 1 382 ? -13.191 21.038 -15.411 1.00 96.38 382 PHE A O 1
ATOM 2962 N N . SER A 1 383 ? -12.429 20.541 -13.366 1.00 96.88 383 SER A N 1
ATOM 2963 C CA . SER A 1 383 ? -11.029 20.884 -13.620 1.00 96.88 383 SER A CA 1
ATOM 2964 C C . SER A 1 383 ? -10.200 19.615 -13.808 1.00 96.88 383 SER A C 1
ATOM 2966 O O . SER A 1 383 ? -10.623 18.543 -13.380 1.00 96.88 383 SER A O 1
ATOM 2968 N N . CYS A 1 384 ? -9.028 19.727 -14.434 1.00 98.12 384 CYS A N 1
ATOM 2969 C CA . CYS A 1 384 ? -8.065 18.633 -14.503 1.00 98.12 384 CYS A CA 1
ATOM 2970 C C . CYS A 1 384 ? -6.666 19.154 -14.179 1.00 98.12 384 CYS A C 1
ATOM 2972 O O . CYS A 1 384 ? -6.186 20.079 -14.837 1.00 98.12 384 CYS A O 1
ATOM 2974 N N . SER A 1 385 ? -6.006 18.545 -13.195 1.00 98.12 385 SER A N 1
ATOM 2975 C CA . SER A 1 385 ? -4.556 18.676 -13.026 1.00 98.12 385 SER A CA 1
ATOM 2976 C C . SER A 1 385 ? -3.865 17.687 -13.963 1.00 98.12 385 SER A C 1
ATOM 2978 O O . SER A 1 385 ? -4.324 16.555 -14.114 1.00 98.12 385 SER A O 1
ATOM 2980 N N . ILE A 1 386 ? -2.800 18.126 -14.632 1.00 98.50 386 ILE A N 1
ATOM 2981 C CA . ILE A 1 386 ? -2.038 17.319 -15.590 1.00 98.50 386 ILE A CA 1
ATOM 2982 C C . ILE A 1 386 ? -0.582 17.348 -15.145 1.00 98.50 386 ILE A C 1
ATOM 2984 O O . ILE A 1 386 ? 0.039 18.413 -15.122 1.00 98.50 386 ILE A O 1
ATOM 2988 N N . THR A 1 387 ? -0.036 16.191 -14.786 1.00 98.25 387 THR A N 1
ATOM 2989 C CA . THR A 1 387 ? 1.312 16.078 -14.220 1.00 98.25 387 THR A CA 1
ATOM 2990 C C . THR A 1 387 ? 2.116 14.984 -14.905 1.00 98.25 387 THR A C 1
ATOM 2992 O O . THR A 1 387 ? 1.569 14.005 -15.409 1.00 98.25 387 THR A O 1
ATOM 2995 N N . GLU A 1 388 ? 3.433 15.167 -14.953 1.00 97.88 388 GLU A N 1
ATOM 2996 C CA . GLU A 1 388 ? 4.350 14.123 -15.411 1.00 97.88 388 GLU A CA 1
ATOM 2997 C C . GLU A 1 388 ? 4.577 13.113 -14.289 1.00 97.88 388 GLU A C 1
ATOM 2999 O O . GLU A 1 388 ? 4.677 13.477 -13.115 1.00 97.88 388 GLU A O 1
ATOM 3004 N N . ILE A 1 389 ? 4.685 11.845 -14.667 1.00 96.62 389 ILE A N 1
ATOM 3005 C CA . ILE A 1 389 ? 5.075 10.748 -13.783 1.00 96.62 389 ILE A CA 1
ATOM 3006 C C . ILE A 1 389 ? 6.230 9.977 -14.423 1.00 96.62 389 ILE A C 1
ATOM 3008 O O . ILE A 1 389 ? 6.568 10.179 -15.593 1.00 96.62 389 ILE A O 1
ATOM 3012 N N . SER A 1 390 ? 6.863 9.089 -13.659 1.00 94.25 390 SER A N 1
ATOM 3013 C CA . SER A 1 390 ? 7.827 8.154 -14.233 1.00 94.25 390 SER A CA 1
ATOM 3014 C C . SER A 1 390 ? 7.165 7.325 -15.333 1.00 94.25 390 SER A C 1
ATOM 3016 O O . SER A 1 390 ? 6.008 6.934 -15.214 1.00 94.25 390 SER A O 1
ATOM 3018 N N . SER A 1 391 ? 7.895 7.095 -16.426 1.00 95.50 391 SER A N 1
ATOM 3019 C CA . SER A 1 391 ? 7.372 6.293 -17.527 1.00 95.50 391 SER A CA 1
ATOM 3020 C C . SER A 1 391 ? 7.242 4.838 -17.099 1.00 95.50 391 SER A C 1
ATOM 3022 O O . SER A 1 391 ? 8.205 4.240 -16.620 1.00 95.50 391 SER A O 1
ATOM 3024 N N . GLU A 1 392 ? 6.083 4.260 -17.368 1.00 93.38 392 GLU A N 1
ATOM 3025 C CA . GLU A 1 392 ? 5.732 2.890 -17.024 1.00 93.38 392 GLU A CA 1
ATOM 3026 C C . GLU A 1 392 ? 5.191 2.149 -18.255 1.00 93.38 392 GLU A C 1
ATOM 3028 O O . GLU A 1 392 ? 4.486 2.731 -19.083 1.00 93.38 392 GLU A O 1
ATOM 3033 N N . ASP A 1 393 ? 5.544 0.866 -18.388 1.00 94.38 393 ASP A N 1
ATOM 3034 C CA . ASP A 1 393 ? 5.037 -0.044 -19.423 1.00 94.38 393 ASP A CA 1
ATOM 3035 C C . ASP A 1 393 ? 4.457 -1.290 -18.749 1.00 94.38 393 ASP A C 1
ATOM 3037 O O . ASP A 1 393 ? 5.179 -2.118 -18.191 1.00 94.38 393 ASP A O 1
ATOM 3041 N N . CYS A 1 394 ? 3.132 -1.393 -18.783 1.00 91.00 394 CYS A N 1
ATOM 3042 C CA . CYS A 1 394 ? 2.345 -2.352 -18.016 1.00 91.00 394 CYS A CA 1
ATOM 3043 C C . CYS A 1 394 ? 1.880 -3.535 -18.871 1.00 91.00 394 CYS A C 1
ATOM 3045 O O . CYS A 1 394 ? 0.972 -4.278 -18.489 1.00 91.00 394 CYS A O 1
ATOM 3047 N N . GLY A 1 395 ? 2.515 -3.724 -20.031 1.00 91.38 395 GLY A N 1
ATOM 3048 C CA . GLY A 1 395 ? 2.250 -4.825 -20.942 1.00 91.38 395 GLY A CA 1
ATOM 3049 C C . GLY A 1 395 ? 1.060 -4.581 -21.870 1.00 91.38 395 GLY A C 1
ATOM 3050 O O . GLY A 1 395 ? 0.566 -3.469 -22.034 1.00 91.38 395 GLY A O 1
ATOM 3051 N N . TYR A 1 396 ? 0.609 -5.646 -22.529 1.00 91.31 396 TYR A N 1
ATOM 3052 C CA . TYR A 1 396 ? -0.385 -5.573 -23.600 1.00 91.31 396 TYR A CA 1
ATOM 3053 C C . TYR A 1 396 ? -1.726 -6.171 -23.163 1.00 91.31 396 TYR A C 1
ATOM 3055 O O . TYR A 1 396 ? -1.785 -7.336 -22.768 1.00 91.31 396 TYR A O 1
ATOM 3063 N N . ALA A 1 397 ? -2.809 -5.392 -23.250 1.00 90.06 397 ALA A N 1
ATOM 3064 C CA . ALA A 1 397 ? -4.154 -5.815 -22.853 1.00 90.06 397 ALA A CA 1
ATOM 3065 C C . ALA A 1 397 ? -5.248 -5.122 -23.678 1.00 90.06 397 ALA A C 1
ATOM 3067 O O . ALA A 1 397 ? -5.184 -3.916 -23.918 1.00 90.06 397 ALA A O 1
ATOM 3068 N N . ASN A 1 398 ? -6.277 -5.880 -24.077 1.00 88.06 398 ASN A N 1
ATOM 3069 C CA . ASN A 1 398 ? -7.376 -5.429 -24.950 1.00 88.06 398 ASN A CA 1
ATOM 3070 C C . ASN A 1 398 ? -6.881 -4.733 -26.226 1.00 88.06 398 ASN A C 1
ATOM 3072 O O . ASN A 1 398 ? -7.371 -3.681 -26.623 1.00 88.06 398 ASN A O 1
ATOM 3076 N N . SER A 1 399 ? -5.855 -5.318 -26.839 1.00 92.06 399 SER A N 1
ATOM 3077 C CA . SER A 1 399 ? -5.198 -4.792 -28.033 1.00 92.06 399 SER A CA 1
ATOM 3078 C C . SER A 1 399 ? -4.477 -3.440 -27.879 1.00 92.06 399 SER A C 1
ATOM 3080 O O . SER A 1 399 ? -4.074 -2.859 -28.885 1.00 92.06 399 SER A O 1
ATOM 3082 N N . ILE A 1 400 ? -4.253 -2.980 -26.644 1.00 93.31 400 ILE A N 1
ATOM 3083 C CA . ILE A 1 400 ? -3.569 -1.724 -26.302 1.00 93.31 400 ILE A CA 1
ATOM 3084 C C . ILE A 1 400 ? -2.293 -2.030 -25.514 1.00 93.31 400 ILE A C 1
ATOM 3086 O O . ILE A 1 400 ? -2.290 -2.888 -24.626 1.00 93.31 400 ILE A O 1
ATOM 3090 N N . SER A 1 401 ? -1.209 -1.317 -25.821 1.00 94.81 401 SER A N 1
ATOM 3091 C CA . SER A 1 401 ? 0.039 -1.374 -25.051 1.00 94.81 401 SER A CA 1
ATOM 3092 C C . SER A 1 401 ? -0.063 -0.437 -23.852 1.00 94.81 401 SER A C 1
ATOM 3094 O O . SER A 1 401 ? 0.117 0.753 -24.000 1.00 94.81 401 SER A O 1
ATOM 3096 N N . ARG A 1 402 ? -0.364 -0.926 -22.654 1.00 95.56 402 ARG A N 1
ATOM 3097 C CA . ARG A 1 402 ? -0.731 -0.083 -21.508 1.00 95.56 402 ARG A CA 1
ATOM 3098 C C . ARG A 1 402 ? 0.473 0.658 -20.936 1.00 95.56 402 ARG A C 1
ATOM 3100 O O . ARG A 1 402 ? 1.166 0.116 -20.080 1.00 95.56 402 ARG A O 1
ATOM 3107 N N . ARG A 1 403 ? 0.705 1.895 -21.370 1.00 96.81 403 ARG A N 1
ATOM 3108 C CA . ARG A 1 403 ? 1.807 2.738 -20.896 1.00 96.81 403 ARG A CA 1
ATOM 3109 C C . ARG A 1 403 ? 1.298 4.011 -20.249 1.00 96.81 403 ARG A C 1
ATOM 3111 O O . ARG A 1 403 ? 0.205 4.489 -20.541 1.00 96.81 403 ARG A O 1
ATOM 3118 N N . ALA A 1 404 ? 2.109 4.570 -19.365 1.00 97.69 404 ALA A N 1
ATOM 3119 C CA . ALA A 1 404 ? 1.793 5.827 -18.712 1.00 97.69 404 ALA A CA 1
ATOM 3120 C C . ALA A 1 404 ? 3.058 6.646 -18.480 1.00 97.69 404 ALA A C 1
ATOM 3122 O O . ALA A 1 404 ? 4.074 6.119 -18.040 1.00 97.69 404 ALA A O 1
ATOM 3123 N N . ASN A 1 405 ? 2.996 7.941 -18.761 1.00 97.38 405 ASN A N 1
ATOM 3124 C CA . ASN A 1 405 ? 3.981 8.922 -18.295 1.00 97.38 405 ASN A CA 1
ATOM 3125 C C . ASN A 1 405 ? 3.344 10.281 -17.946 1.00 97.38 405 ASN A C 1
ATOM 3127 O O . ASN A 1 405 ? 4.037 11.190 -17.491 1.00 97.38 405 ASN A O 1
ATOM 3131 N N . ILE A 1 406 ? 2.022 10.405 -18.108 1.00 98.31 406 ILE A N 1
ATOM 3132 C CA . ILE A 1 406 ? 1.226 11.566 -17.717 1.00 98.31 406 ILE A CA 1
ATOM 3133 C C . ILE A 1 406 ? 0.057 11.090 -16.846 1.00 98.31 406 ILE A C 1
ATOM 3135 O O . ILE A 1 406 ? -0.658 10.154 -17.211 1.00 98.31 406 ILE A O 1
ATOM 3139 N N . LYS A 1 407 ? -0.149 11.756 -15.705 1.00 98.19 407 LYS A N 1
ATOM 3140 C CA . LYS A 1 407 ? -1.294 11.573 -14.802 1.00 98.19 407 LYS A CA 1
ATOM 3141 C C . LYS A 1 407 ? -2.288 12.717 -14.998 1.00 98.19 407 LYS A C 1
ATOM 3143 O O . LYS A 1 407 ? -1.907 13.887 -15.037 1.00 98.19 407 LYS A O 1
ATOM 3148 N N . LEU A 1 408 ? -3.564 12.364 -15.089 1.00 98.44 408 LEU A N 1
ATOM 3149 C CA . LEU A 1 408 ? -4.701 13.265 -15.226 1.00 98.44 408 LEU A CA 1
ATOM 3150 C C . LEU A 1 408 ? -5.568 13.142 -13.979 1.00 98.44 408 LEU A C 1
ATOM 3152 O O . LEU A 1 408 ? -6.012 12.046 -13.658 1.00 98.44 408 LEU A O 1
ATOM 3156 N N . GLU A 1 409 ? -5.820 14.243 -13.284 1.00 98.19 409 GLU A N 1
ATOM 3157 C CA . GLU A 1 409 ? -6.639 14.271 -12.072 1.00 98.19 409 GLU A CA 1
ATOM 3158 C C . GLU A 1 409 ? -7.843 15.185 -12.281 1.00 98.19 409 GLU A C 1
ATOM 3160 O O . GLU A 1 409 ? -7.730 16.406 -12.167 1.00 98.19 409 GLU A O 1
ATOM 3165 N N . ILE A 1 410 ? -8.990 14.588 -12.596 1.00 98.25 410 ILE A N 1
ATOM 3166 C CA . ILE A 1 410 ? -10.235 15.286 -12.910 1.00 98.25 410 ILE A CA 1
ATOM 3167 C C . ILE A 1 410 ? -11.027 15.473 -11.614 1.00 98.25 410 ILE A C 1
ATOM 3169 O O . ILE A 1 410 ? -11.413 14.493 -10.979 1.00 98.25 410 ILE A O 1
ATOM 3173 N N . ALA A 1 411 ? -11.287 16.720 -11.226 1.00 97.12 411 ALA A N 1
ATOM 3174 C CA . ALA A 1 411 ? -11.940 17.055 -9.962 1.00 97.12 411 ALA A CA 1
ATOM 3175 C C . ALA A 1 411 ? -12.984 18.165 -10.128 1.00 97.12 411 ALA A C 1
ATOM 3177 O O . ALA A 1 411 ? -12.831 19.080 -10.949 1.00 97.12 411 ALA A O 1
ATOM 3178 N N . TYR A 1 412 ? -14.039 18.102 -9.317 1.00 96.25 412 TYR A N 1
ATOM 3179 C CA . TYR A 1 412 ? -15.047 19.153 -9.237 1.00 96.25 412 TYR A CA 1
ATOM 3180 C C . TYR A 1 412 ? -14.686 20.167 -8.151 1.00 96.25 412 TYR A C 1
ATOM 3182 O O . TYR A 1 412 ? -14.389 19.798 -7.022 1.00 96.25 412 TYR A O 1
ATOM 3190 N N . SER A 1 413 ? -14.743 21.456 -8.480 1.00 88.88 413 SER A N 1
ATOM 3191 C CA . SER A 1 413 ? -14.492 22.547 -7.525 1.00 88.88 413 SER A CA 1
ATOM 3192 C C . SER A 1 413 ? -15.594 23.613 -7.543 1.00 88.88 413 SER A C 1
ATOM 3194 O O . SER A 1 413 ? -15.372 24.745 -7.115 1.00 88.88 413 SER A O 1
ATOM 3196 N N . GLY A 1 414 ? -16.746 23.296 -8.141 1.00 88.19 414 GLY A N 1
ATOM 3197 C CA . GLY A 1 414 ? -17.890 24.201 -8.238 1.00 88.19 414 GLY A CA 1
ATOM 3198 C C . GLY A 1 414 ? -18.808 24.125 -7.017 1.00 88.19 414 GLY A C 1
ATOM 3199 O O . GLY A 1 414 ? -18.475 23.529 -6.000 1.00 88.19 414 GLY A O 1
ATOM 3200 N N . THR A 1 415 ? -19.996 24.724 -7.119 1.00 90.06 415 THR A N 1
ATOM 3201 C CA . THR A 1 415 ? -21.045 24.555 -6.102 1.00 90.06 415 THR A CA 1
ATOM 3202 C C . THR A 1 415 ? -21.579 23.129 -6.148 1.00 90.06 415 THR A C 1
ATOM 3204 O O . THR A 1 415 ? -22.045 22.685 -7.199 1.00 90.06 415 THR A O 1
ATOM 3207 N N . ASP A 1 416 ? -21.500 22.416 -5.030 1.00 88.81 416 ASP A N 1
ATOM 3208 C CA . ASP A 1 416 ? -21.951 21.032 -4.947 1.00 88.81 416 ASP A CA 1
ATOM 3209 C C . ASP A 1 416 ? -23.474 20.906 -5.021 1.00 88.81 416 ASP A C 1
ATOM 3211 O O . ASP A 1 416 ? -24.230 21.688 -4.440 1.00 88.81 416 ASP A O 1
ATOM 3215 N N . ILE A 1 417 ? -23.900 19.871 -5.740 1.00 94.94 417 ILE A N 1
ATOM 3216 C CA . ILE A 1 417 ? -25.222 19.271 -5.614 1.00 94.94 417 ILE A CA 1
ATOM 3217 C C . ILE A 1 417 ? -24.967 17.875 -5.071 1.00 94.94 417 ILE A C 1
ATOM 3219 O O . ILE A 1 417 ? -24.327 17.068 -5.746 1.00 94.94 417 ILE A O 1
ATOM 3223 N N . ASP A 1 418 ? -25.430 17.616 -3.852 1.00 96.12 418 ASP A N 1
ATOM 3224 C CA . ASP A 1 418 ? -25.174 16.355 -3.164 1.00 96.12 418 ASP A CA 1
ATOM 3225 C C . ASP A 1 418 ? -25.668 15.165 -3.993 1.00 96.12 418 ASP A C 1
ATOM 3227 O O . ASP A 1 418 ? -26.808 15.139 -4.462 1.00 96.12 418 ASP A O 1
ATOM 3231 N N . ILE A 1 419 ? -24.811 14.156 -4.137 1.00 97.81 419 ILE A N 1
ATOM 3232 C CA . ILE A 1 419 ? -25.138 12.862 -4.722 1.00 97.81 419 ILE A CA 1
ATOM 3233 C C . ILE A 1 419 ? -25.927 12.075 -3.668 1.00 97.81 419 ILE A C 1
ATOM 3235 O O . ILE A 1 419 ? -25.350 11.698 -2.636 1.00 97.81 419 ILE A O 1
ATOM 3239 N N . PRO A 1 420 ? -27.231 11.807 -3.887 1.00 97.69 420 PRO A N 1
ATOM 3240 C CA . PRO A 1 420 ? -28.054 11.130 -2.894 1.00 97.69 420 PRO A CA 1
ATOM 3241 C C . PRO A 1 420 ? -27.498 9.751 -2.536 1.00 97.69 420 PRO A C 1
ATOM 3243 O O . PRO A 1 420 ? -26.946 9.058 -3.390 1.00 97.69 420 PRO A O 1
ATOM 3246 N N . SER A 1 421 ? -27.677 9.345 -1.283 1.00 96.00 421 SER A N 1
ATOM 3247 C CA . SER A 1 421 ? -27.314 8.010 -0.806 1.00 96.00 421 SER A CA 1
ATOM 3248 C C . SER A 1 421 ? -28.128 6.905 -1.489 1.00 96.00 421 SER A C 1
ATOM 3250 O O . SER A 1 421 ? -29.153 7.156 -2.132 1.00 96.00 421 SER A O 1
ATOM 3252 N N . THR A 1 422 ? -27.729 5.648 -1.289 1.00 94.88 422 THR A N 1
ATOM 3253 C CA . THR A 1 422 ? -28.507 4.445 -1.645 1.00 94.88 422 THR A CA 1
ATOM 3254 C C . THR A 1 422 ? -28.888 4.345 -3.129 1.00 94.88 422 THR A C 1
ATOM 3256 O O . THR A 1 422 ? -30.000 3.963 -3.493 1.00 94.88 422 THR A O 1
ATOM 3259 N N . GLY A 1 423 ? -27.943 4.687 -4.003 1.00 96.31 423 GLY A N 1
ATOM 3260 C CA . GLY A 1 423 ? -28.039 4.538 -5.454 1.00 96.31 423 GLY A CA 1
ATOM 3261 C C . GLY A 1 423 ? -28.247 5.841 -6.223 1.00 96.31 423 GLY A C 1
ATOM 3262 O O . GLY A 1 423 ? -28.465 5.780 -7.433 1.00 96.31 423 GLY A O 1
ATOM 3263 N N . GLY A 1 424 ? -28.191 7.008 -5.571 1.00 98.38 424 GLY A N 1
ATOM 3264 C CA . GLY A 1 424 ? -28.045 8.275 -6.291 1.00 98.38 424 GLY A CA 1
ATOM 3265 C C . GLY A 1 424 ? -26.722 8.311 -7.055 1.00 98.38 424 GLY A C 1
ATOM 3266 O O . GLY A 1 424 ? -25.772 7.612 -6.708 1.00 98.38 424 GLY A O 1
ATOM 3267 N N . TYR A 1 425 ? -26.652 9.077 -8.137 1.00 98.62 425 TYR A N 1
ATOM 3268 C CA . TYR A 1 425 ? -25.465 9.089 -8.990 1.00 98.62 425 TYR A CA 1
ATOM 3269 C C . TYR A 1 425 ? -25.279 10.424 -9.696 1.00 98.62 425 TYR A C 1
ATOM 3271 O O . TYR A 1 425 ? -26.240 11.150 -9.941 1.00 98.62 425 TYR A O 1
ATOM 3279 N N . MET A 1 426 ? -24.040 10.723 -10.073 1.00 98.00 426 MET A N 1
ATOM 3280 C CA . MET A 1 426 ? -23.736 11.766 -11.048 1.00 98.00 426 MET A CA 1
ATOM 3281 C C . MET A 1 426 ? -23.194 11.142 -12.327 1.00 98.00 426 MET A C 1
ATOM 3283 O O . MET A 1 426 ? -22.431 10.180 -12.276 1.00 98.00 426 MET A O 1
ATOM 3287 N N . GLN A 1 427 ? -23.597 11.668 -13.480 1.00 97.62 427 GLN A N 1
ATOM 3288 C CA . GLN A 1 427 ? -23.105 11.215 -14.782 1.00 97.62 427 GLN A CA 1
ATOM 3289 C C . GLN A 1 427 ? -23.271 12.299 -15.842 1.00 97.62 427 GLN A C 1
ATOM 3291 O O . GLN A 1 427 ? -23.995 13.277 -15.634 1.00 97.62 427 GLN A O 1
ATOM 3296 N N . CYS A 1 428 ? -22.683 12.090 -17.019 1.00 96.50 428 CYS A N 1
ATOM 3297 C CA . CYS A 1 428 ? -23.017 12.911 -18.176 1.00 96.50 428 CYS A CA 1
ATOM 3298 C C . CYS A 1 428 ? -24.518 12.806 -18.513 1.00 96.50 428 CYS A C 1
ATOM 3300 O O . CYS A 1 428 ? -25.106 11.720 -18.501 1.00 96.50 428 CYS A O 1
ATOM 3302 N N . ASN A 1 429 ? -25.147 13.935 -18.836 1.00 94.31 429 ASN A N 1
ATOM 3303 C CA . ASN A 1 429 ? -26.587 14.034 -19.107 1.00 94.31 429 ASN A CA 1
ATOM 3304 C C . ASN A 1 429 ? -26.982 13.737 -20.565 1.00 94.31 429 ASN A C 1
ATOM 3306 O O . ASN A 1 429 ? -28.128 13.951 -20.960 1.00 94.31 429 ASN A O 1
ATOM 3310 N N . GLY A 1 430 ? -26.045 13.204 -21.349 1.00 92.75 430 GLY A N 1
ATOM 3311 C CA . GLY A 1 430 ? -26.249 12.684 -22.696 1.00 92.75 430 GLY A CA 1
ATOM 3312 C C . GLY A 1 430 ? -25.072 11.803 -23.115 1.00 92.75 430 GLY A C 1
ATOM 3313 O O . GLY A 1 430 ? -23.969 11.966 -22.598 1.00 92.75 430 GLY A O 1
ATOM 3314 N N . ASP A 1 431 ? -25.293 10.883 -24.057 1.00 90.31 431 ASP A N 1
ATOM 3315 C CA . ASP A 1 431 ? -24.267 9.912 -24.480 1.00 90.31 431 ASP A CA 1
ATOM 3316 C C . ASP A 1 431 ? -23.031 10.573 -25.111 1.00 90.31 431 ASP A C 1
ATOM 3318 O O . ASP A 1 431 ? -21.916 10.085 -24.941 1.00 90.31 431 ASP A O 1
ATOM 3322 N N . ALA A 1 432 ? -23.232 11.699 -25.805 1.00 88.75 432 ALA A N 1
ATOM 3323 C CA . ALA A 1 432 ? -22.172 12.492 -26.431 1.00 88.75 432 ALA A CA 1
ATOM 3324 C C . ALA A 1 432 ? -21.550 13.540 -25.489 1.00 88.75 432 ALA A C 1
ATOM 3326 O O . ALA A 1 432 ? -20.618 14.241 -25.884 1.00 88.75 432 ALA A O 1
ATOM 3327 N N . ASN A 1 433 ? -22.089 13.684 -24.275 1.00 95.38 433 ASN A N 1
ATOM 3328 C CA . ASN A 1 433 ? -21.597 14.651 -23.306 1.00 95.38 433 ASN A CA 1
ATOM 3329 C C . ASN A 1 433 ? -20.448 14.052 -22.494 1.00 95.38 433 ASN A C 1
ATOM 3331 O O . ASN A 1 433 ? -20.344 12.843 -22.301 1.00 95.38 433 ASN A O 1
ATOM 3335 N N . THR A 1 434 ? -19.580 14.936 -22.023 1.00 96.62 434 THR A N 1
ATOM 3336 C CA . THR A 1 434 ? -18.293 14.616 -21.399 1.00 96.62 434 THR A CA 1
ATOM 3337 C C . THR A 1 434 ? -18.108 15.407 -20.115 1.00 96.62 434 THR A C 1
ATOM 3339 O O . THR A 1 434 ? -18.657 16.499 -19.975 1.00 96.62 434 THR A O 1
ATOM 3342 N N . PHE A 1 435 ? -17.303 14.882 -19.188 1.00 96.19 435 PHE A N 1
ATOM 3343 C CA . PHE A 1 435 ? -16.781 15.662 -18.053 1.00 96.19 435 PHE A CA 1
ATOM 3344 C C . PHE A 1 435 ? -15.814 16.743 -18.549 1.00 96.19 435 PHE A C 1
ATOM 3346 O O . PHE A 1 435 ? -15.760 17.860 -18.033 1.00 96.19 435 PHE A O 1
ATOM 3353 N N . GLY A 1 436 ? -15.075 16.401 -19.597 1.00 97.12 436 GLY A N 1
ATOM 3354 C CA . GLY A 1 436 ? -14.232 17.296 -20.359 1.00 97.12 436 GLY A CA 1
ATOM 3355 C C . GLY A 1 436 ? -13.348 16.499 -21.301 1.00 97.12 4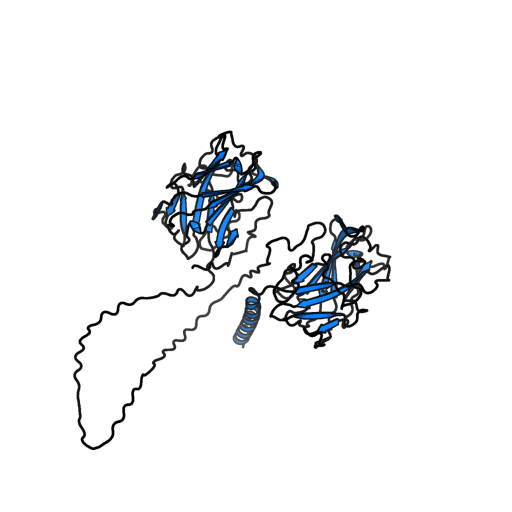36 GLY A C 1
ATOM 3356 O O . GLY A 1 436 ? -13.557 15.298 -21.530 1.00 97.12 436 GLY A O 1
ATOM 3357 N N . ARG A 1 437 ? -12.368 17.191 -21.867 1.00 97.19 437 ARG A N 1
ATOM 3358 C CA . ARG A 1 437 ? -11.469 16.622 -22.861 1.00 97.19 437 ARG A CA 1
ATOM 3359 C C . ARG A 1 437 ? -10.066 17.185 -22.778 1.00 97.19 437 ARG A C 1
ATOM 3361 O O . ARG A 1 437 ? -9.876 18.327 -22.366 1.00 97.19 437 ARG A O 1
ATOM 3368 N N . ILE A 1 438 ? -9.103 16.390 -23.226 1.00 98.06 438 ILE A N 1
ATOM 3369 C CA . ILE A 1 438 ? -7.705 16.795 -23.358 1.00 98.06 438 ILE A CA 1
ATOM 3370 C C . ILE A 1 438 ? -7.333 16.884 -24.823 1.00 98.06 438 ILE A C 1
ATOM 3372 O O . ILE A 1 438 ? -7.653 15.988 -25.594 1.00 98.06 438 ILE A O 1
ATOM 3376 N N . HIS A 1 439 ? -6.614 17.933 -25.195 1.00 98.12 439 HIS A N 1
ATOM 3377 C CA . HIS A 1 439 ? -5.942 18.028 -26.485 1.00 98.12 439 HIS A CA 1
ATOM 3378 C C . HIS A 1 439 ? -4.516 18.547 -26.297 1.00 98.12 439 HIS A C 1
ATOM 3380 O O . HIS A 1 439 ? -4.180 19.125 -25.260 1.00 98.12 439 HIS A O 1
ATOM 3386 N N . TYR A 1 440 ? -3.667 18.379 -27.308 1.00 98.12 440 TYR A N 1
ATOM 3387 C CA . TYR A 1 440 ? -2.391 19.087 -27.337 1.00 98.12 440 TYR A CA 1
ATOM 3388 C C . TYR A 1 440 ? -2.593 20.574 -27.652 1.00 98.12 440 TYR A C 1
ATOM 3390 O O . TYR A 1 440 ? -3.497 20.936 -28.406 1.00 98.12 440 TYR A O 1
ATOM 3398 N N . ASN A 1 441 ? -1.708 21.445 -27.159 1.00 96.81 441 ASN A N 1
ATOM 3399 C CA . ASN A 1 441 ? -1.744 22.891 -27.441 1.00 96.81 441 ASN A CA 1
ATOM 3400 C C . ASN A 1 441 ? -1.706 23.225 -28.946 1.00 96.81 441 ASN A C 1
ATOM 3402 O O . ASN A 1 441 ? -2.198 24.269 -29.367 1.00 96.81 441 ASN A O 1
ATOM 3406 N N . ASP A 1 442 ? -1.114 22.345 -29.754 1.00 96.88 442 ASP A N 1
ATOM 3407 C CA . ASP A 1 442 ? -0.992 22.481 -31.207 1.00 96.88 442 ASP A CA 1
ATOM 3408 C C . ASP A 1 442 ? -2.100 21.761 -31.995 1.00 96.88 442 ASP A C 1
ATOM 3410 O O . ASP A 1 442 ? -2.051 21.746 -33.224 1.00 96.88 442 ASP A O 1
ATOM 3414 N N . TRP A 1 443 ? -3.081 21.158 -31.309 1.00 96.94 443 TRP A N 1
ATOM 3415 C CA . TRP A 1 443 ? -4.174 20.376 -31.903 1.00 96.94 443 TRP A CA 1
ATOM 3416 C C . TRP A 1 443 ? -3.729 19.217 -32.805 1.00 96.94 443 TRP A C 1
ATOM 3418 O O . TRP A 1 443 ? -4.507 18.738 -33.634 1.00 96.94 443 TRP A O 1
ATOM 3428 N N . SER A 1 444 ? -2.486 18.755 -32.659 1.00 97.94 444 SER A N 1
ATOM 3429 C CA . SER A 1 444 ? -2.031 17.535 -33.324 1.00 97.94 444 SER A CA 1
ATOM 3430 C C . SER A 1 444 ? -2.759 16.302 -32.785 1.00 97.94 444 SER A C 1
ATOM 3432 O O . SER A 1 444 ? -3.380 16.333 -31.720 1.00 97.94 444 SER A O 1
ATOM 3434 N N . ASN A 1 445 ? -2.700 15.213 -33.551 1.00 97.81 445 ASN A N 1
ATOM 3435 C CA . ASN A 1 445 ? -3.383 13.981 -33.184 1.00 97.81 445 ASN A CA 1
ATOM 3436 C C . ASN A 1 445 ? -2.807 13.370 -31.898 1.00 97.81 445 ASN A C 1
ATOM 3438 O O . ASN A 1 445 ? -1.591 13.379 -31.701 1.00 97.81 445 ASN A O 1
ATOM 3442 N N . ILE A 1 446 ? -3.686 12.805 -31.070 1.00 97.00 446 ILE A N 1
ATOM 3443 C CA . ILE A 1 446 ? -3.337 12.000 -29.900 1.00 97.00 446 ILE A CA 1
ATOM 3444 C C . ILE A 1 446 ? -3.371 10.529 -30.310 1.00 97.00 446 ILE A C 1
ATOM 3446 O O . ILE A 1 446 ? -4.357 10.061 -30.881 1.00 97.00 446 ILE A O 1
ATOM 3450 N N . ASP A 1 447 ? -2.285 9.814 -30.031 1.00 95.94 447 ASP A N 1
ATOM 3451 C CA . ASP A 1 447 ? -2.239 8.363 -30.160 1.00 95.94 447 ASP A CA 1
ATOM 3452 C C . ASP A 1 447 ? -2.764 7.742 -28.865 1.00 95.94 447 ASP A C 1
ATOM 3454 O O . ASP A 1 447 ? -2.244 8.031 -27.799 1.00 95.94 447 ASP A O 1
ATOM 3458 N N . GLN A 1 448 ? -3.818 6.935 -28.970 1.00 94.69 448 GLN A N 1
ATOM 3459 C CA . GLN A 1 448 ? -4.435 6.243 -27.832 1.00 94.69 448 GLN A CA 1
ATOM 3460 C C . GLN A 1 448 ? -4.074 4.761 -27.785 1.00 94.69 448 GLN A C 1
ATOM 3462 O O . GLN A 1 448 ? -4.587 4.021 -26.939 1.00 94.69 448 GLN A O 1
ATOM 3467 N N . THR A 1 449 ? -3.284 4.285 -28.752 1.00 95.44 449 THR A N 1
ATOM 3468 C CA . THR A 1 449 ? -3.002 2.856 -28.922 1.00 95.44 449 THR A CA 1
ATOM 3469 C C . THR A 1 449 ? -2.070 2.309 -27.846 1.00 95.44 449 THR A C 1
ATOM 3471 O O . THR A 1 449 ? -1.998 1.087 -27.663 1.00 95.44 449 THR A O 1
ATOM 3474 N N . ASP A 1 450 ? -1.418 3.197 -27.095 1.00 96.25 450 ASP A N 1
ATOM 3475 C CA . ASP A 1 450 ? -0.574 2.863 -25.960 1.00 96.25 450 ASP A CA 1
ATOM 3476 C C . ASP A 1 450 ? -0.903 3.607 -24.649 1.00 96.25 450 ASP A C 1
ATOM 3478 O O . ASP A 1 450 ? -0.147 3.547 -23.679 1.00 96.25 450 ASP A O 1
ATOM 3482 N N . ASP A 1 451 ? -2.084 4.217 -24.555 1.00 97.56 451 ASP A N 1
ATOM 3483 C CA . ASP A 1 451 ? -2.555 4.819 -23.308 1.00 97.56 451 ASP A CA 1
ATOM 3484 C C . ASP A 1 451 ? -2.991 3.753 -22.294 1.00 97.56 451 ASP A C 1
ATOM 3486 O O . ASP A 1 451 ? -3.832 2.892 -22.580 1.00 97.56 451 ASP A O 1
ATOM 3490 N N . TYR A 1 452 ? -2.496 3.843 -21.056 1.00 97.56 452 TYR A N 1
ATOM 3491 C CA . TYR A 1 452 ? -2.945 2.984 -19.959 1.00 97.56 452 TYR A CA 1
ATOM 3492 C C . TYR A 1 452 ? -4.466 3.083 -19.764 1.00 97.56 452 TYR A C 1
ATOM 3494 O O . TYR A 1 452 ? -5.154 2.063 -19.798 1.00 97.56 452 TYR A O 1
ATOM 3502 N N . SER A 1 453 ? -5.002 4.301 -19.671 1.00 97.38 453 SER A N 1
ATOM 3503 C CA . SER A 1 453 ? -6.433 4.610 -19.541 1.00 97.38 453 SER A CA 1
ATOM 3504 C C . SER A 1 453 ? -7.118 4.882 -20.885 1.00 97.38 453 SER A C 1
ATOM 3506 O O . SER A 1 453 ? -8.057 5.674 -20.942 1.00 97.38 453 SER A O 1
ATOM 3508 N N . SER A 1 454 ? -6.655 4.254 -21.973 1.00 96.94 454 SER A N 1
ATOM 3509 C CA . SER A 1 454 ? -7.179 4.491 -23.323 1.00 96.94 454 SER A CA 1
ATOM 3510 C C . SER A 1 454 ? -8.708 4.417 -23.380 1.00 96.94 454 SER A C 1
ATOM 3512 O O . SER A 1 454 ? -9.311 3.412 -22.986 1.00 96.94 454 SER A O 1
ATOM 3514 N N . MET A 1 455 ? -9.326 5.465 -23.930 1.00 95.88 455 MET A N 1
ATOM 3515 C CA . MET A 1 455 ? -10.769 5.526 -24.197 1.00 95.88 455 MET A CA 1
ATOM 3516 C C . MET A 1 455 ? -11.144 4.863 -25.531 1.00 95.88 455 MET A C 1
ATOM 3518 O O . MET A 1 455 ? -12.322 4.773 -25.871 1.00 95.88 455 MET A O 1
ATOM 3522 N N . SER A 1 456 ? -10.147 4.385 -26.283 1.00 93.12 456 SER A N 1
ATOM 3523 C CA . SER A 1 456 ? -10.310 3.610 -27.518 1.00 93.12 456 SER A CA 1
ATOM 3524 C C . SER A 1 456 ? -10.298 2.093 -27.284 1.00 93.12 456 SER A C 1
ATOM 3526 O O . SER A 1 456 ? -10.293 1.321 -28.243 1.00 93.12 456 SER A O 1
ATOM 3528 N N . ASP A 1 457 ? -10.297 1.647 -26.025 1.00 94.50 457 ASP A N 1
ATOM 3529 C CA . ASP A 1 457 ? -10.398 0.231 -25.678 1.00 94.50 457 ASP A CA 1
ATOM 3530 C C . ASP A 1 457 ? -11.705 -0.376 -26.201 1.00 94.50 457 ASP A C 1
ATOM 3532 O O . ASP A 1 457 ? -12.801 0.097 -25.907 1.00 94.50 457 ASP A O 1
ATOM 3536 N N . SER A 1 458 ? -11.574 -1.471 -26.952 1.00 92.06 458 SER A N 1
ATOM 3537 C CA . SER A 1 458 ? -12.688 -2.233 -27.530 1.00 92.06 458 SER A CA 1
ATOM 3538 C C . SER A 1 458 ? -13.714 -2.765 -26.518 1.00 92.06 458 SER A C 1
ATOM 3540 O O . SER A 1 458 ? -14.812 -3.146 -26.917 1.00 92.06 458 SER A O 1
ATOM 3542 N N . SER A 1 459 ? -13.363 -2.823 -25.232 1.00 93.06 459 SER A N 1
ATOM 3543 C CA . SER A 1 459 ? -14.266 -3.219 -24.148 1.00 93.06 459 SER A CA 1
ATOM 3544 C C . SER A 1 459 ? -15.213 -2.102 -23.702 1.00 93.06 459 SER A C 1
ATOM 3546 O O . SER A 1 459 ? -16.262 -2.402 -23.132 1.00 93.06 459 SER A O 1
ATOM 3548 N N . LEU A 1 460 ? -14.891 -0.833 -23.976 1.00 94.62 460 LEU A N 1
ATOM 3549 C CA . LEU A 1 460 ? -15.750 0.293 -23.625 1.00 94.62 460 LEU A CA 1
ATOM 3550 C C . LEU A 1 460 ? -16.957 0.373 -24.568 1.00 94.62 460 LEU A C 1
ATOM 3552 O O . LEU A 1 460 ? -16.825 0.346 -25.792 1.00 94.62 460 LEU A O 1
ATOM 3556 N N . GLY A 1 461 ? -18.150 0.526 -23.992 1.00 93.94 461 GLY A N 1
ATOM 3557 C CA . GLY A 1 461 ? -19.359 0.832 -24.752 1.00 93.94 461 GLY A CA 1
ATOM 3558 C C . GLY A 1 461 ? -19.377 2.269 -25.288 1.00 93.94 461 GLY A C 1
ATOM 3559 O O . GLY A 1 461 ? -18.635 3.125 -24.818 1.00 93.94 461 GLY A O 1
ATOM 3560 N N . ASN A 1 462 ? -20.264 2.557 -26.246 1.00 93.94 462 ASN A N 1
ATOM 3561 C CA . ASN A 1 462 ? -20.343 3.849 -26.954 1.00 93.94 462 ASN A CA 1
ATOM 3562 C C . ASN A 1 462 ? -21.409 4.811 -26.390 1.00 93.94 462 ASN A C 1
ATOM 3564 O O . ASN A 1 462 ? -21.974 5.624 -27.121 1.00 93.94 462 ASN A O 1
ATOM 3568 N N . GLY A 1 463 ? -21.760 4.676 -25.113 1.00 95.38 463 GLY A N 1
ATOM 3569 C CA . GLY A 1 463 ? -22.806 5.483 -24.487 1.00 95.38 463 GLY A CA 1
ATOM 3570 C C . GLY A 1 463 ? -23.121 5.040 -23.066 1.00 95.38 463 GLY A C 1
ATOM 3571 O O . GLY A 1 463 ? -22.721 3.950 -22.637 1.00 95.38 463 GLY A O 1
ATOM 3572 N N . ALA A 1 464 ? -23.896 5.857 -22.354 1.00 95.38 464 ALA A N 1
ATOM 3573 C CA . ALA A 1 464 ? -24.196 5.673 -20.939 1.00 95.38 464 ALA A CA 1
ATOM 3574 C C . ALA A 1 464 ? -24.948 4.362 -20.662 1.00 95.38 464 ALA A C 1
ATOM 3576 O O . ALA A 1 464 ? -24.792 3.772 -19.597 1.00 95.38 464 ALA A O 1
ATOM 3577 N N . SER A 1 465 ? -25.739 3.858 -21.614 1.00 95.88 465 SER A N 1
ATOM 3578 C CA . SER A 1 465 ? -26.432 2.562 -21.487 1.00 95.88 465 SER A CA 1
ATOM 3579 C C . SER A 1 465 ? -25.499 1.343 -21.547 1.00 95.88 465 SER A C 1
ATOM 3581 O O . SER A 1 465 ? -25.874 0.271 -21.083 1.00 95.88 465 SER A O 1
ATOM 3583 N N . SER A 1 466 ? -24.292 1.517 -22.087 1.00 96.38 466 SER A N 1
ATOM 3584 C CA . SER A 1 466 ? -23.279 0.472 -22.307 1.00 96.38 466 SER A CA 1
ATOM 3585 C C . SER A 1 466 ? -22.002 0.685 -21.490 1.00 96.38 466 SER A C 1
ATOM 3587 O O . SER A 1 466 ? -20.964 0.100 -21.789 1.00 96.38 466 SER A O 1
ATOM 3589 N N . ARG A 1 467 ? -22.066 1.568 -20.492 1.00 97.06 467 ARG A N 1
ATOM 3590 C CA . ARG A 1 467 ? -20.967 1.821 -19.561 1.00 97.06 467 ARG A CA 1
ATOM 3591 C C . ARG A 1 467 ? -20.577 0.549 -18.811 1.00 97.06 467 ARG A C 1
ATOM 3593 O O . ARG A 1 467 ? -21.420 -0.313 -18.563 1.00 97.06 467 ARG A O 1
ATOM 3600 N N . ILE A 1 468 ? -19.304 0.458 -18.459 1.00 97.12 468 ILE A N 1
ATOM 3601 C CA . ILE A 1 468 ? -18.725 -0.678 -17.745 1.00 97.12 468 ILE A CA 1
ATOM 3602 C C . ILE A 1 468 ? -17.879 -0.186 -16.577 1.00 97.12 468 ILE A C 1
ATOM 3604 O O . ILE A 1 468 ? -17.383 0.939 -16.596 1.00 97.12 468 ILE A O 1
ATOM 3608 N N . ASN A 1 469 ? -17.655 -1.055 -15.603 1.00 96.81 469 ASN A N 1
ATOM 3609 C CA . ASN A 1 469 ? -16.592 -0.865 -14.629 1.00 96.81 469 ASN A CA 1
ATOM 3610 C C . ASN A 1 469 ? -15.240 -1.060 -15.330 1.00 96.81 469 ASN A C 1
ATOM 3612 O O . ASN A 1 469 ? -14.978 -2.131 -15.891 1.00 96.81 469 ASN A O 1
ATOM 3616 N N . TYR A 1 470 ? -14.414 -0.016 -15.373 1.00 96.06 470 TYR A N 1
ATOM 3617 C CA . TYR A 1 470 ? -13.217 0.018 -16.213 1.00 96.06 470 TYR A CA 1
ATOM 3618 C C . TYR A 1 470 ? -11.956 0.193 -15.371 1.00 96.06 470 TYR A C 1
ATOM 3620 O O . TYR A 1 470 ? -11.539 1.310 -15.078 1.00 96.06 470 TYR A O 1
ATOM 3628 N N . LYS A 1 471 ? -11.292 -0.930 -15.079 1.00 94.62 471 LYS A N 1
ATOM 3629 C CA . LYS A 1 471 ? -10.125 -1.028 -14.181 1.00 94.62 471 LYS A CA 1
ATOM 3630 C C . LYS A 1 471 ? -8.935 -0.117 -14.497 1.00 94.62 471 LYS A C 1
ATOM 3632 O O . LYS A 1 471 ? -8.001 -0.030 -13.709 1.00 94.62 471 LYS A O 1
ATOM 3637 N N . TYR A 1 472 ? -8.901 0.501 -15.674 1.00 95.94 472 TYR A N 1
ATOM 3638 C CA . TYR A 1 472 ? -7.814 1.388 -16.081 1.00 95.94 472 TYR A CA 1
ATOM 3639 C C . TYR A 1 472 ? -8.076 2.856 -15.726 1.00 95.94 472 TYR A C 1
ATOM 3641 O O . TYR A 1 472 ? -7.271 3.706 -16.093 1.00 95.94 472 TYR A O 1
ATOM 3649 N N . ILE A 1 473 ? -9.168 3.173 -15.030 1.00 97.12 473 ILE A N 1
ATOM 3650 C CA . ILE A 1 473 ? -9.453 4.505 -14.485 1.00 97.12 473 ILE A CA 1
ATOM 3651 C C . ILE A 1 473 ? -9.715 4.357 -12.993 1.00 97.12 473 ILE A C 1
ATOM 3653 O O . ILE A 1 473 ? -10.361 3.409 -12.570 1.00 97.12 473 ILE A O 1
ATOM 3657 N N . VAL A 1 474 ? -9.156 5.269 -12.204 1.00 96.25 474 VAL A N 1
ATOM 3658 C CA . VAL A 1 474 ? -9.124 5.178 -10.744 1.00 96.25 474 VAL A CA 1
ATOM 3659 C C . VAL A 1 474 ? -10.065 6.207 -10.129 1.00 96.25 474 VAL A C 1
ATOM 3661 O O . VAL A 1 474 ? -10.060 7.371 -10.534 1.00 96.25 474 VAL A O 1
ATOM 3664 N N . LEU A 1 475 ? -10.838 5.791 -9.126 1.00 96.56 475 LEU A N 1
ATOM 3665 C CA . LEU A 1 475 ? -11.627 6.685 -8.285 1.00 96.56 475 LEU A CA 1
ATOM 3666 C C . LEU A 1 475 ? -10.887 6.960 -6.968 1.00 96.56 475 LEU A C 1
ATOM 3668 O O . LEU A 1 475 ? -10.571 6.044 -6.211 1.00 96.56 475 LEU A O 1
ATOM 3672 N N . GLU A 1 476 ? -10.617 8.232 -6.684 1.00 95.25 476 GLU A N 1
ATOM 3673 C CA . GLU A 1 476 ? -10.093 8.689 -5.396 1.00 95.25 476 GLU A CA 1
ATOM 3674 C C . GLU A 1 476 ? -11.164 9.490 -4.635 1.00 95.25 476 GLU A C 1
ATOM 3676 O O . GLU A 1 476 ? -11.941 10.238 -5.237 1.00 95.25 476 GLU A O 1
ATOM 3681 N N . TYR A 1 477 ? -11.191 9.346 -3.310 1.00 93.75 477 TYR A N 1
ATOM 3682 C CA . TYR A 1 477 ? -12.082 10.054 -2.391 1.00 93.75 477 TYR A CA 1
ATOM 3683 C C . TYR A 1 477 ? -11.276 10.935 -1.430 1.00 93.75 477 TYR A C 1
ATOM 3685 O O . TYR A 1 477 ? -10.203 10.545 -0.968 1.00 93.75 477 TYR A O 1
ATOM 3693 N N . ASN A 1 478 ? -11.786 12.124 -1.118 1.00 92.12 478 ASN A N 1
ATOM 3694 C CA . ASN A 1 478 ? -11.184 13.051 -0.172 1.00 92.12 478 ASN A CA 1
ATOM 3695 C C . ASN A 1 478 ? -11.636 12.735 1.259 1.00 92.12 478 ASN A C 1
ATOM 3697 O O . ASN A 1 478 ? -12.712 13.133 1.709 1.00 92.12 478 ASN A O 1
ATOM 3701 N N . ASN A 1 479 ? -10.787 12.033 1.998 1.00 83.56 479 ASN A N 1
ATOM 3702 C CA . ASN A 1 479 ? -10.995 11.713 3.397 1.00 83.56 479 ASN A CA 1
ATOM 3703 C C . ASN A 1 479 ? -10.362 12.794 4.287 1.00 83.56 479 ASN A C 1
ATOM 3705 O O . ASN A 1 479 ? -9.191 12.717 4.658 1.00 83.56 479 ASN A O 1
ATOM 3709 N N . GLY A 1 480 ? -11.126 13.845 4.597 1.00 81.62 480 GLY A N 1
ATOM 3710 C CA . GLY A 1 480 ? -10.701 14.870 5.561 1.00 81.62 480 GLY A CA 1
ATOM 3711 C C . GLY A 1 480 ? -9.459 15.671 5.144 1.00 81.62 480 GLY A C 1
ATOM 3712 O O . GLY A 1 480 ? -8.725 16.153 6.004 1.00 81.62 480 GLY A O 1
ATOM 3713 N N . GLY A 1 481 ? -9.218 15.821 3.838 1.00 85.19 481 GLY A N 1
ATOM 3714 C CA . GLY A 1 481 ? -8.064 16.523 3.266 1.00 85.19 481 GLY A CA 1
ATOM 3715 C C . GLY A 1 481 ? -7.047 15.602 2.588 1.00 85.19 481 GLY A C 1
ATOM 3716 O O . GLY A 1 481 ? -6.186 16.097 1.858 1.00 85.19 481 GLY A O 1
ATOM 3717 N N . THR A 1 482 ? -7.161 14.287 2.781 1.00 84.31 482 THR A N 1
ATOM 3718 C CA . THR A 1 482 ? -6.290 13.287 2.155 1.00 84.31 482 THR A CA 1
ATOM 3719 C C . THR A 1 482 ? -7.016 12.596 1.008 1.00 84.31 482 THR A C 1
ATOM 3721 O O . THR A 1 482 ? -8.123 12.095 1.180 1.00 84.31 482 THR A O 1
ATOM 3724 N N . TRP A 1 483 ? -6.391 12.544 -0.169 1.00 89.94 483 TRP A N 1
ATOM 3725 C CA . TRP A 1 483 ? -6.923 11.804 -1.315 1.00 89.94 483 TRP A CA 1
ATOM 3726 C C . TRP A 1 483 ? -6.535 10.333 -1.220 1.00 89.94 483 TRP A C 1
ATOM 3728 O O . TRP A 1 483 ? -5.352 9.996 -1.206 1.00 89.94 483 TRP A O 1
ATOM 3738 N N . GLU A 1 484 ? -7.535 9.462 -1.189 1.00 89.62 484 GLU A N 1
ATOM 3739 C CA . GLU A 1 484 ? -7.361 8.021 -1.055 1.00 89.62 484 GLU A CA 1
ATOM 3740 C C . GLU A 1 484 ? -7.971 7.306 -2.255 1.00 89.62 484 GLU A C 1
ATOM 3742 O O . GLU A 1 484 ? -9.086 7.612 -2.665 1.00 89.62 484 GLU A O 1
ATOM 3747 N N . HIS A 1 485 ? -7.261 6.325 -2.808 1.00 89.81 485 HIS A N 1
ATOM 3748 C CA . HIS A 1 485 ? -7.836 5.408 -3.789 1.00 89.81 485 HIS A CA 1
ATOM 3749 C C . HIS A 1 485 ? -8.844 4.497 -3.081 1.00 89.81 485 HIS A C 1
ATOM 3751 O O . HIS A 1 485 ? -8.472 3.807 -2.131 1.00 89.81 485 HIS A O 1
ATOM 3757 N N . ILE A 1 486 ? -10.098 4.498 -3.535 1.00 89.31 486 ILE A N 1
ATOM 3758 C CA . ILE A 1 486 ? -11.157 3.681 -2.938 1.00 89.31 486 ILE A CA 1
ATOM 3759 C C . ILE A 1 486 ? -11.434 2.426 -3.754 1.00 89.31 486 ILE A C 1
ATOM 3761 O O . ILE A 1 486 ? -11.322 2.428 -4.977 1.00 89.31 486 ILE A O 1
ATOM 3765 N N . CYS A 1 487 ? -11.844 1.369 -3.058 1.00 89.81 487 CYS A N 1
ATOM 3766 C CA . CYS A 1 487 ? -12.354 0.170 -3.701 1.00 89.81 487 CYS A CA 1
ATOM 3767 C C . CYS A 1 487 ? -13.818 0.334 -4.046 1.00 89.81 487 CYS A C 1
ATOM 3769 O O . CYS A 1 487 ? -14.640 0.692 -3.201 1.00 89.81 487 CYS A O 1
ATOM 3771 N N .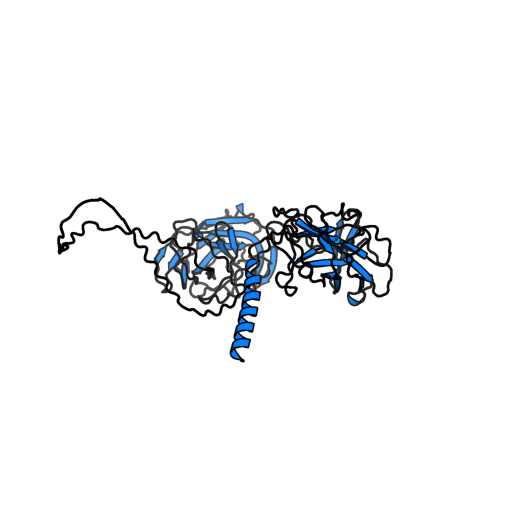 GLU A 1 488 ? -14.119 0.095 -5.312 1.00 93.62 488 GLU A N 1
ATOM 3772 C CA . GLU A 1 488 ? -15.436 0.330 -5.859 1.00 93.62 488 GLU A CA 1
ATOM 3773 C C . GLU A 1 488 ? -16.368 -0.831 -5.505 1.00 93.62 488 GLU A C 1
ATOM 3775 O O . GLU A 1 488 ? -15.939 -1.964 -5.268 1.00 93.62 488 GLU A O 1
ATOM 3780 N N . VAL A 1 489 ? -17.667 -0.554 -5.440 1.00 94.00 489 VAL A N 1
ATOM 3781 C CA . VAL A 1 489 ? -18.699 -1.551 -5.147 1.00 94.00 489 VAL A CA 1
ATOM 3782 C C . VAL A 1 489 ? -19.853 -1.431 -6.125 1.00 94.00 489 VAL A C 1
ATOM 3784 O O . VAL A 1 489 ? -20.230 -0.345 -6.543 1.00 94.00 489 VAL A O 1
ATOM 3787 N N . THR A 1 490 ? -20.486 -2.548 -6.446 1.00 94.50 490 THR A N 1
ATOM 3788 C CA . THR A 1 490 ? -21.540 -2.620 -7.466 1.00 94.50 490 THR A CA 1
ATOM 3789 C C . THR A 1 490 ? -22.958 -2.474 -6.912 1.00 94.50 490 THR A C 1
ATOM 3791 O O . THR A 1 490 ? -23.903 -2.343 -7.694 1.00 94.50 490 THR A O 1
ATOM 3794 N N . ASP A 1 491 ? -23.131 -2.468 -5.587 1.00 94.50 491 ASP A N 1
ATOM 3795 C CA . ASP A 1 491 ? -24.434 -2.365 -4.930 1.00 94.50 491 ASP A CA 1
ATOM 3796 C C . ASP A 1 491 ? -24.368 -1.759 -3.512 1.00 94.50 491 ASP A C 1
ATOM 3798 O O . ASP A 1 491 ? -23.302 -1.516 -2.946 1.00 94.50 491 ASP A O 1
ATOM 3802 N N . THR A 1 492 ? -25.542 -1.537 -2.906 1.00 91.69 492 THR A N 1
ATOM 3803 C CA . THR A 1 492 ? -25.694 -1.054 -1.517 1.00 91.69 492 THR A CA 1
ATOM 3804 C C . THR A 1 492 ? -25.302 -2.080 -0.454 1.00 91.69 492 THR A C 1
ATOM 3806 O O . THR A 1 492 ? -25.247 -1.742 0.726 1.00 91.69 492 THR A O 1
ATOM 3809 N N . GLY A 1 493 ? -25.098 -3.341 -0.842 1.00 89.88 493 GLY A N 1
ATOM 3810 C CA . GLY A 1 493 ? -24.587 -4.393 0.033 1.00 89.88 493 GLY A CA 1
ATOM 3811 C C . GLY A 1 493 ? -23.068 -4.341 0.195 1.00 89.88 493 GLY A C 1
ATOM 3812 O O . GLY A 1 493 ? -22.538 -5.056 1.043 1.00 89.88 493 GLY A O 1
ATOM 3813 N N . GLY A 1 494 ? -22.384 -3.495 -0.584 1.00 88.75 494 GLY A N 1
ATOM 3814 C CA . GLY A 1 494 ? -20.932 -3.397 -0.594 1.00 88.75 494 GLY A CA 1
ATOM 3815 C C . GLY A 1 494 ? -20.265 -4.510 -1.400 1.00 88.75 494 GLY A C 1
ATOM 3816 O O . GLY A 1 494 ? -19.125 -4.858 -1.101 1.00 88.75 494 GLY A O 1
ATOM 3817 N N . THR A 1 495 ? -20.955 -5.101 -2.387 1.00 90.50 495 THR A N 1
ATOM 3818 C CA . THR A 1 495 ? -20.351 -6.105 -3.275 1.00 90.50 495 THR A CA 1
ATOM 3819 C C . THR A 1 495 ? -19.215 -5.471 -4.068 1.00 90.50 495 THR A C 1
ATOM 3821 O O . THR A 1 495 ? -19.467 -4.677 -4.974 1.00 90.50 495 THR A O 1
ATOM 3824 N N . GLU A 1 496 ? -17.978 -5.839 -3.738 1.00 89.56 496 GLU A N 1
ATOM 3825 C CA . GLU A 1 496 ? -16.766 -5.310 -4.364 1.00 89.56 496 GLU A CA 1
ATOM 3826 C C . GLU A 1 496 ? -16.782 -5.484 -5.884 1.00 89.56 496 GLU A C 1
ATOM 3828 O O . GLU A 1 496 ? -17.108 -6.550 -6.420 1.00 89.56 496 GLU A O 1
ATOM 3833 N N . ASP A 1 497 ? -16.415 -4.418 -6.582 1.00 90.94 497 ASP A N 1
ATOM 3834 C CA . ASP A 1 497 ? -16.220 -4.446 -8.012 1.00 90.94 497 ASP A CA 1
ATOM 3835 C C . ASP A 1 497 ? -14.848 -5.028 -8.358 1.00 90.94 497 ASP A C 1
ATOM 3837 O O . ASP A 1 497 ? -13.800 -4.417 -8.146 1.00 90.94 497 ASP A O 1
ATOM 3841 N N . THR A 1 498 ? -14.858 -6.204 -8.984 1.00 89.12 498 THR A N 1
ATOM 3842 C CA . THR A 1 498 ? -13.643 -6.877 -9.471 1.00 89.12 498 THR A CA 1
ATOM 3843 C C . THR A 1 498 ? -12.865 -6.086 -10.529 1.00 89.12 498 THR A C 1
ATOM 3845 O O . THR A 1 498 ? -11.721 -6.434 -10.820 1.00 89.12 498 THR A O 1
ATOM 3848 N N . ASN A 1 499 ? -13.478 -5.055 -11.119 1.00 91.56 499 ASN A N 1
ATOM 3849 C CA . ASN A 1 499 ? -12.841 -4.143 -12.065 1.00 91.56 499 ASN A CA 1
ATOM 3850 C C . ASN A 1 499 ? -12.618 -2.743 -11.477 1.00 91.56 499 ASN A C 1
ATOM 3852 O O . ASN A 1 499 ? -12.484 -1.801 -12.259 1.00 91.56 499 ASN A O 1
ATOM 3856 N N . SER A 1 500 ? -12.526 -2.628 -10.145 1.00 91.25 500 SER A N 1
ATOM 3857 C CA . SER A 1 500 ? -12.088 -1.400 -9.475 1.00 91.25 500 SER A CA 1
ATOM 3858 C C . SER A 1 500 ? -10.812 -0.863 -10.124 1.00 91.25 500 SER A C 1
ATOM 3860 O O . SER A 1 500 ? -9.962 -1.637 -10.589 1.00 91.25 500 SER A O 1
ATOM 3862 N N . GLY A 1 501 ? -10.673 0.460 -10.152 1.00 89.00 501 GLY A N 1
ATOM 3863 C CA . GLY A 1 501 ? -9.508 1.119 -10.724 1.00 89.00 501 GLY A CA 1
ATOM 3864 C C . GLY A 1 501 ? -8.165 0.579 -10.222 1.00 89.00 501 GLY A C 1
ATOM 3865 O O . GLY A 1 501 ? -7.990 0.210 -9.064 1.00 89.00 501 GLY A O 1
ATOM 3866 N N . VAL A 1 502 ? -7.166 0.547 -11.102 1.00 90.50 502 VAL A N 1
ATOM 3867 C CA . VAL A 1 502 ? -5.799 0.128 -10.774 1.00 90.50 502 VAL A CA 1
ATOM 3868 C C . VAL A 1 502 ? -4.813 1.146 -11.328 1.00 90.50 502 VAL A C 1
ATOM 3870 O O . VAL A 1 502 ? -4.871 1.497 -12.508 1.00 90.50 502 VAL A O 1
ATOM 3873 N N . LYS A 1 503 ? -3.881 1.605 -10.486 1.00 91.19 503 LYS A N 1
ATOM 3874 C CA . LYS A 1 503 ? -2.778 2.484 -10.907 1.00 91.19 503 LYS A CA 1
ATOM 3875 C C . LYS A 1 503 ? -1.836 1.737 -11.872 1.00 91.19 503 LYS A C 1
ATOM 3877 O O . LYS A 1 503 ? -1.730 0.516 -11.758 1.00 91.19 503 LYS A O 1
ATOM 3882 N N . PRO A 1 504 ? -1.147 2.426 -12.799 1.00 90.38 504 PRO A N 1
ATOM 3883 C CA . PRO A 1 504 ? -0.306 1.775 -13.797 1.00 90.38 504 PRO A CA 1
ATOM 3884 C C . PRO A 1 504 ? 0.685 0.783 -13.189 1.00 90.38 504 PRO A C 1
ATOM 3886 O O . PRO A 1 504 ? 1.314 1.066 -12.186 1.00 90.38 504 PRO A O 1
ATOM 3889 N N . CYS A 1 505 ? 0.750 -0.428 -13.748 1.00 80.94 505 CYS A N 1
ATOM 3890 C CA . CYS A 1 505 ? 1.721 -1.471 -13.394 1.00 80.94 505 CYS A CA 1
ATOM 3891 C C . CYS A 1 505 ? 1.631 -2.005 -11.952 1.00 80.94 505 CYS A C 1
ATOM 3893 O O . CYS A 1 505 ? 2.372 -2.920 -11.585 1.00 80.94 505 CYS A O 1
ATOM 3895 N N . TYR A 1 506 ? 0.687 -1.506 -11.157 1.00 74.44 506 TYR A N 1
ATOM 3896 C CA . TYR A 1 506 ? 0.394 -2.019 -9.833 1.00 74.44 506 TYR A CA 1
ATOM 3897 C C . TYR A 1 506 ? -0.585 -3.190 -9.918 1.00 74.44 506 TYR A C 1
ATOM 3899 O O . TYR A 1 506 ? -1.415 -3.306 -10.820 1.00 74.44 506 TYR A O 1
ATOM 3907 N N . ILE A 1 507 ? -0.485 -4.083 -8.940 1.00 57.19 507 ILE A N 1
ATOM 3908 C CA . ILE A 1 507 ? -1.537 -5.055 -8.658 1.00 57.19 507 ILE A CA 1
ATOM 3909 C C . ILE A 1 507 ? -2.656 -4.268 -7.961 1.00 57.19 507 ILE A C 1
ATOM 3911 O O . ILE A 1 507 ? -2.352 -3.398 -7.144 1.00 57.19 507 ILE A O 1
ATOM 3915 N N . SER A 1 508 ? -3.920 -4.526 -8.319 1.00 61.34 508 SER A N 1
ATOM 3916 C CA . SER A 1 508 ? -5.099 -3.859 -7.739 1.00 61.34 508 SER A CA 1
ATOM 3917 C C . SER A 1 508 ? -4.951 -3.657 -6.227 1.00 61.34 508 SER A C 1
ATOM 3919 O O . SER A 1 508 ? -4.660 -4.614 -5.508 1.00 61.34 508 SER A O 1
ATOM 3921 N N . ALA A 1 509 ? -5.175 -2.428 -5.750 1.00 54.06 509 ALA A N 1
ATOM 3922 C CA . ALA A 1 509 ? -5.260 -2.143 -4.314 1.00 54.06 509 ALA A CA 1
ATOM 3923 C C . ALA A 1 509 ? -6.495 -2.810 -3.677 1.00 54.06 509 ALA A C 1
ATOM 3925 O O . ALA A 1 509 ? -6.544 -3.009 -2.466 1.00 54.06 509 ALA A O 1
ATOM 3926 N N . CYS A 1 510 ? -7.461 -3.194 -4.511 1.00 64.69 510 CYS A N 1
ATOM 3927 C CA . CYS A 1 510 ? -8.688 -3.878 -4.141 1.00 64.69 510 CYS A CA 1
ATOM 3928 C C . CYS A 1 510 ? -8.472 -5.373 -4.312 1.00 64.69 510 CYS A C 1
ATOM 3930 O O . CYS A 1 510 ? -8.596 -5.941 -5.403 1.00 64.69 510 CYS A O 1
ATOM 3932 N N . VAL A 1 511 ? -7.986 -5.980 -3.233 1.00 53.47 511 VAL A N 1
ATOM 3933 C CA . VAL A 1 511 ? -7.955 -7.428 -3.077 1.00 53.47 511 VAL A CA 1
ATOM 3934 C C . VAL A 1 511 ? -9.328 -7.833 -2.555 1.00 53.47 511 VAL A C 1
ATOM 3936 O O . VAL A 1 511 ? -9.707 -7.392 -1.471 1.00 53.47 511 VAL A O 1
ATOM 3939 N N . ALA A 1 512 ? -10.016 -8.700 -3.308 1.00 40.94 512 ALA A N 1
ATOM 3940 C CA . ALA A 1 512 ? -11.331 -9.247 -2.976 1.00 40.94 512 ALA A CA 1
ATOM 3941 C C . ALA A 1 512 ? -11.457 -9.566 -1.472 1.00 40.94 512 ALA A C 1
ATOM 3943 O O . ALA A 1 512 ? -10.864 -10.537 -0.992 1.00 40.94 512 ALA A O 1
ATOM 3944 N N . GLY A 1 513 ? -12.218 -8.747 -0.738 1.00 40.75 513 GLY A N 1
ATOM 3945 C CA . GLY A 1 513 ? -12.429 -8.870 0.710 1.00 40.75 513 GLY A CA 1
ATOM 3946 C C . GLY A 1 513 ? -12.000 -7.673 1.571 1.00 40.75 513 GLY A C 1
ATOM 3947 O O . GLY A 1 513 ? -12.176 -7.736 2.790 1.00 40.75 513 GLY A O 1
ATOM 3948 N N . ALA A 1 514 ? -11.478 -6.589 0.988 1.00 38.75 514 ALA A N 1
ATOM 3949 C CA . ALA A 1 514 ? -11.125 -5.361 1.707 1.00 38.75 514 ALA A CA 1
ATOM 3950 C C . ALA A 1 514 ? -12.240 -4.298 1.597 1.00 38.75 514 ALA A C 1
ATOM 3952 O O . ALA A 1 514 ? -12.208 -3.424 0.738 1.00 38.75 514 ALA A O 1
ATOM 3953 N N . THR A 1 515 ? -13.244 -4.330 2.480 1.00 42.38 515 THR A N 1
ATOM 3954 C CA . THR A 1 515 ? -14.184 -3.199 2.619 1.00 42.38 515 THR A CA 1
ATOM 3955 C C . THR A 1 515 ? -13.458 -1.999 3.235 1.00 42.38 515 THR A C 1
ATOM 3957 O O . THR A 1 515 ? -12.962 -2.114 4.357 1.00 42.38 515 THR A O 1
ATOM 3960 N N . SER A 1 516 ? -13.413 -0.849 2.552 1.00 39.88 516 SER A N 1
ATOM 3961 C CA . SER A 1 516 ? -12.838 0.382 3.111 1.00 39.88 516 SER A CA 1
ATOM 3962 C C . SER A 1 516 ? -13.674 0.864 4.305 1.00 39.88 516 SER A C 1
ATOM 3964 O O . SER A 1 516 ? -14.811 1.306 4.132 1.00 39.88 516 SER A O 1
ATOM 3966 N N . THR A 1 517 ? -13.126 0.786 5.519 1.00 41.88 517 THR A N 1
ATOM 3967 C CA . THR A 1 517 ? -13.790 1.258 6.750 1.00 41.88 517 THR A CA 1
ATOM 3968 C C . THR A 1 517 ? -13.375 2.670 7.154 1.00 41.88 517 THR A C 1
ATOM 3970 O O . THR A 1 517 ? -13.654 3.077 8.286 1.00 41.88 517 THR A O 1
ATOM 3973 N N . ASN A 1 518 ? -12.700 3.422 6.275 1.00 41.34 518 ASN A N 1
ATOM 3974 C CA . ASN A 1 518 ? -12.441 4.836 6.520 1.00 41.34 518 ASN A CA 1
ATOM 3975 C C . ASN A 1 518 ? -13.792 5.523 6.655 1.00 41.34 518 ASN A C 1
ATOM 3977 O O . ASN A 1 518 ? -14.519 5.675 5.683 1.00 41.34 518 ASN A O 1
ATOM 3981 N N . THR A 1 519 ? -14.147 5.848 7.899 1.00 41.09 519 THR A N 1
ATOM 3982 C CA . THR A 1 519 ? -15.295 6.688 8.207 1.00 41.09 519 THR A CA 1
ATOM 3983 C C . THR A 1 519 ? -14.854 8.092 7.844 1.00 41.09 519 THR A C 1
ATOM 3985 O O . THR A 1 519 ? -14.051 8.650 8.596 1.00 41.09 519 THR A O 1
ATOM 3988 N N . PRO A 1 520 ? -15.303 8.660 6.714 1.00 42.03 520 PRO A N 1
ATOM 3989 C CA . PRO A 1 520 ? -15.019 10.046 6.414 1.00 42.03 520 PRO A CA 1
ATOM 3990 C C . PRO A 1 520 ? -15.438 10.893 7.606 1.00 42.03 520 PRO A C 1
ATOM 3992 O O . PRO A 1 520 ? -16.562 10.785 8.108 1.00 42.03 520 PRO A O 1
ATOM 3995 N N . SER A 1 521 ? -14.525 11.734 8.083 1.00 41.47 521 SER A N 1
ATOM 3996 C CA . SER A 1 521 ? -14.885 12.806 8.996 1.00 41.47 521 SER A CA 1
ATOM 3997 C C . SER A 1 521 ? -15.751 13.787 8.213 1.00 41.47 521 SER A C 1
ATOM 3999 O O . SER A 1 521 ? -15.236 14.657 7.514 1.00 41.47 521 SER A O 1
ATOM 4001 N N . VAL A 1 522 ? -17.070 13.605 8.277 1.00 39.69 522 VAL A N 1
ATOM 4002 C CA . VAL A 1 522 ? -18.030 14.560 7.726 1.00 39.69 522 VAL A CA 1
ATOM 4003 C C . VAL A 1 522 ? -17.962 15.812 8.599 1.00 39.69 522 VAL A C 1
ATOM 4005 O O . VAL A 1 522 ? -18.513 15.831 9.700 1.00 39.69 522 VAL A O 1
ATOM 4008 N N . THR A 1 523 ? -17.216 16.820 8.151 1.00 42.91 523 THR A N 1
ATOM 4009 C CA . THR A 1 523 ? -17.278 18.185 8.703 1.00 42.91 523 THR A CA 1
ATOM 4010 C C . THR A 1 523 ? -18.461 18.960 8.161 1.00 42.91 523 THR A C 1
ATOM 4012 O O . THR A 1 523 ? -18.699 18.880 6.931 1.00 42.91 523 THR A O 1
#

Radius of gyration: 32.07 Å; chains: 1; bounding box: 93×63×98 Å

Sequence (523 aa):
MKKIILIISLIVMCANVFARTVYNGTNIDLNMKVYSNGDTQSNTTKYQFVIYNYCTFTVKISDIRIVGYVRSTTNTASGWAYQSSANQGEVRDASNGYVRGVTGSYIVTYSDGTEQNCGTSGGVEHYAKTTFVATYSGTENLEGGGYYFQPSSDSNTWFETRYSNWSNMYKLDDFSSPADSNLGTSRATAVDWKYLRLQYSPDGGTTWIDICESLDSSGTTDTNSGVLPCNGSICGAEATPTFTYTITDTWTQTPEVTATDTPTVTETFTNSPDVSFTYTPTITETNTSSPTFTITQTHTPNTGVNLYFNLETWNPGQASNELKYAFRITNYSTFTAKPSDFKIVAYIYSTKTASNHFWVSDSNNVSVYNSGGTNIGNLGTFSCSITEISSEDCGYANSISRRANIKLEIAYSGTDIDIPSTGGYMQCNGDANTFGRIHYNDWSNIDQTDDYSSMSDSSLGNGASSRINYKYIVLEYNNGGTWEHICEVTDTGGTEDTNSGVKPCYISACVAGATSTNTPSVT

Foldseek 3Di:
DVVVVVVVVVVVVVVLVVVLVVPQPWFQAKAKFWFAADPPQQFKFFTFIKMWALTQFKDWQQQKKKKFFFDDPPDFQVQKDKDFAFQQKFKADQVRHTDGTWGWAWDKGKHFDCKDFLQDDPNFTAIGTMMIMIGTDTGDMAGHNTMMMGGPFLPGTRMMMGGPVSDGDPQRHYLLGSVPPPAHNGNVRTHLAQRMWMWGHSPSPPDIDTHQHAPHSVRHGDLSHHDDRNHGHPPPPDDRDGDDDDDDDDDDDDDDDDDDDDDDDDDDDDDDDDDDDDDDDDDDDDDPDDPPDPPPPPPPPPDFFFFAKAKWWFQLDDDQFKDFTWIKIWALTPDWDWQQQKKKKAFFDDPDAQVQKDKDWDAQQKFKAAQVRHTPGGAGAKDKDKHFDPWAFQQADLQAGAIGGIMIIIGGDGDTDIQDYRTIMMTGPWLNGGSIMMGGPVSHGDDQRHHLRRNPRPQHHSGPVRIDLAQNMWMWGQQPNDTHTAFHADHSVRHTDPSHHDDGNDDDPDDPPDRDRRPRPPD

Secondary structure (DSSP, 8-state):
-HHHHHHHHHHHHHHHHHHHHTTTTS---EEEEEE------TTEEEEEEEEEE-SSS-EEGGGEEEEEEE--SS--GGGEEEE--TT-EEEE-TTS-EEEEE---EEEEEEEEEEEEEEEETTEEEEEEEEEEEEE----EE-SSSEEEEESSTT--SEEEEETT-PPP--TTBTT-TT-TTSBSSGGG-EE-TTSEEEE-TTSSSS-EE---BSSTT--B-TTS-B-TTS-BTT-SS------------------------------------------PPP-------------------S-----EEEEEE----BTTEEEEEEEEEE-SSS-B-GGGEEEEEEE--SS-GGGEEEEE-TT-EEEE-TTS-EEEE--PEEEEEEEEEEEEEEEETTEEEEEEEEEEEEE-S----B-TTTEEEEESSTT--SEEEEETT-PPPP-TTBTT-TT-TTS-SSGGG-EE-TTSEEEEEETTEEEEPPPBSSTT--B-TT----TTS--S--TT----------